Protein AF-A0A5P8JRN7-F1 (afdb_monomer_lite)

pLDDT: mean 73.48, std 20.53, range [32.5, 97.31]

Secondary structure (DSSP, 8-state):
--STTHHHHHTTTT-HHHHHHHT---HHHHTT--BHHHHHHHTTHHHHHTS-EEEETTEEEE--TT--EEHHHHHHHHHGGGGGGHHHHHHHH-TTS---TTHHHHHHHHHHHHHHHHHHH-TT-TTS-HHHHHHH----SS-TTHHHHHHHHHHHHHHHHHHHHB-SS---BSSTT-EEE--HHHHHTT-S-TTS--HHHHHHHHHHHHHTTSEEEPPTTTB-HHHHHHHEEE-TTS-EEE---EEEE--GGGS-HHHHHHH--S-TTS---HHHHHHHH-HHHHHHH-TT------HHHHHHHHHHHHH-S--S--EEHHHHHHHHHHHHT--HHHHHHHHHHHS------GGG--HHHHHHTT---TT---SSTTPPEE--S-HHHHHHHHHHHHHHHHHT--GGGGS--

Radius of gyration: 26.76 Å; chains: 1; bounding box: 67×55×76 Å

Organism: NCBI:txid88233

Structure (mmCIF, N/CA/C/O backbone):
data_AF-A0A5P8JRN7-F1
#
_entry.id   AF-A0A5P8JRN7-F1
#
loop_
_atom_site.group_PDB
_atom_site.id
_atom_site.type_symbol
_atom_site.label_atom_id
_atom_site.label_alt_id
_atom_site.label_comp_id
_atom_site.label_asym_id
_atom_site.label_entity_id
_atom_site.label_seq_id
_atom_site.pdbx_PDB_ins_code
_atom_site.Cartn_x
_atom_site.Cartn_y
_atom_site.Cartn_z
_atom_site.occupancy
_atom_site.B_iso_or_equiv
_atom_site.auth_seq_id
_atom_site.auth_comp_id
_atom_site.auth_asym_id
_atom_site.auth_atom_id
_atom_site.pdbx_PDB_model_num
ATOM 1 N N . MET A 1 1 ? 23.222 -8.128 8.653 1.00 61.31 1 MET A N 1
ATOM 2 C CA . MET A 1 1 ? 21.747 -7.975 8.694 1.00 61.31 1 MET A CA 1
ATOM 3 C C . MET A 1 1 ? 21.404 -6.520 8.414 1.00 61.31 1 MET A C 1
ATOM 5 O O . MET A 1 1 ? 22.228 -5.671 8.722 1.00 61.31 1 MET A O 1
ATOM 9 N N . LYS A 1 2 ? 20.262 -6.216 7.781 1.00 81.38 2 LYS A N 1
ATOM 10 C CA . LYS A 1 2 ? 19.877 -4.813 7.501 1.00 81.38 2 LYS A CA 1
ATOM 11 C C . LYS A 1 2 ? 19.413 -4.065 8.760 1.00 81.38 2 LYS A C 1
ATOM 13 O O . LYS A 1 2 ? 19.508 -2.844 8.791 1.00 81.38 2 LYS A O 1
ATOM 18 N N . TYR A 1 3 ? 18.950 -4.809 9.764 1.00 89.75 3 TYR A N 1
ATOM 19 C CA . TYR A 1 3 ? 18.416 -4.326 11.036 1.00 89.75 3 TYR A CA 1
ATOM 20 C C . TYR A 1 3 ? 19.177 -5.005 12.179 1.00 89.75 3 TYR A C 1
ATOM 22 O O . TYR A 1 3 ? 19.321 -6.230 12.164 1.00 89.75 3 TYR A O 1
ATOM 30 N N . ASN A 1 4 ? 19.675 -4.248 13.160 1.00 88.31 4 ASN A N 1
ATOM 31 C CA . ASN A 1 4 ? 20.504 -4.826 14.230 1.00 88.31 4 ASN A CA 1
ATOM 32 C C . ASN A 1 4 ? 19.700 -5.731 15.178 1.00 88.31 4 ASN A C 1
ATOM 34 O O . ASN A 1 4 ? 20.241 -6.674 15.744 1.00 88.31 4 ASN A O 1
ATOM 38 N N . THR A 1 5 ? 18.398 -5.483 15.317 1.00 90.88 5 THR A N 1
ATOM 39 C CA . THR A 1 5 ? 17.478 -6.249 16.174 1.00 90.88 5 THR A CA 1
ATOM 40 C C . THR A 1 5 ? 16.767 -7.384 15.432 1.00 90.88 5 THR A C 1
ATOM 42 O O . THR A 1 5 ? 15.888 -8.031 15.995 1.00 90.88 5 THR A O 1
ATOM 45 N N . GLN A 1 6 ? 17.142 -7.664 14.178 1.00 92.44 6 GLN A N 1
ATOM 46 C CA . GLN A 1 6 ? 16.472 -8.649 13.323 1.00 92.44 6 GLN A CA 1
ATOM 47 C C . GLN A 1 6 ? 16.383 -10.042 13.966 1.00 92.44 6 GLN A C 1
ATOM 49 O O . GLN A 1 6 ? 15.342 -10.683 13.873 1.00 92.44 6 GLN A O 1
ATOM 54 N N . GLY A 1 7 ? 17.443 -10.501 14.641 1.00 91.31 7 GLY A N 1
ATOM 55 C CA . GLY A 1 7 ? 17.429 -11.782 15.359 1.00 91.31 7 GLY A CA 1
ATOM 56 C C . GLY A 1 7 ? 16.397 -11.812 16.491 1.00 91.31 7 GLY A C 1
ATOM 57 O O . GLY A 1 7 ? 15.643 -12.772 16.606 1.00 91.31 7 GLY A O 1
ATOM 58 N N . LEU A 1 8 ? 16.295 -10.718 17.254 1.00 92.69 8 LEU A N 1
ATOM 59 C CA . LEU A 1 8 ? 15.328 -10.578 18.346 1.00 92.69 8 LEU A CA 1
ATOM 60 C C . LEU A 1 8 ? 13.892 -10.515 17.821 1.00 92.69 8 LEU A C 1
ATOM 62 O O . LEU A 1 8 ? 13.017 -11.150 18.385 1.00 92.69 8 LEU A O 1
ATOM 66 N N . LEU A 1 9 ? 13.643 -9.785 16.730 1.00 91.88 9 LEU A N 1
ATOM 67 C CA . LEU A 1 9 ? 12.306 -9.659 16.140 1.00 91.88 9 LEU A CA 1
ATOM 68 C C . LEU A 1 9 ? 11.830 -10.955 15.472 1.00 91.88 9 LEU A C 1
ATOM 70 O O . LEU A 1 9 ? 10.649 -11.291 15.556 1.00 91.88 9 LEU A O 1
ATOM 74 N N . ARG A 1 10 ? 12.740 -11.698 14.832 1.00 94.38 10 ARG A N 1
ATOM 75 C CA . ARG A 1 10 ? 12.440 -13.006 14.231 1.00 94.38 10 ARG A CA 1
ATOM 76 C C . ARG A 1 10 ? 12.124 -14.070 15.265 1.00 94.38 10 ARG A C 1
ATOM 78 O O . ARG A 1 10 ? 11.340 -14.957 14.961 1.00 94.38 10 ARG A O 1
ATOM 85 N N . ASP A 1 11 ? 12.662 -13.944 16.471 1.00 92.75 11 ASP A N 1
ATOM 86 C CA . ASP A 1 11 ? 12.465 -14.904 17.553 1.00 92.75 11 ASP A CA 1
ATOM 87 C C . ASP A 1 11 ? 12.022 -14.228 18.862 1.00 92.75 11 ASP A C 1
ATOM 89 O O . ASP A 1 11 ? 12.523 -14.484 19.960 1.00 92.75 11 ASP A O 1
ATOM 93 N N . TRP A 1 12 ? 11.080 -13.290 18.749 1.00 92.44 12 TRP A N 1
ATOM 94 C CA . TRP A 1 12 ? 10.705 -12.414 19.862 1.00 92.44 12 TRP A CA 1
ATOM 95 C C . TRP A 1 12 ? 10.125 -13.184 21.058 1.00 92.44 12 TRP A C 1
ATOM 97 O O . TRP A 1 12 ? 10.265 -12.750 22.201 1.00 92.44 12 TRP A O 1
ATOM 107 N N . GLN A 1 13 ? 9.511 -14.345 20.804 1.00 92.25 13 GLN A N 1
ATOM 108 C CA . GLN A 1 13 ? 8.879 -15.194 21.815 1.00 92.25 13 GLN A CA 1
ATOM 109 C C . GLN A 1 13 ? 9.892 -15.823 22.780 1.00 92.25 13 GLN A C 1
ATOM 111 O O . GLN A 1 13 ? 9.571 -15.975 23.960 1.00 92.25 13 GLN A O 1
ATOM 116 N N . HIS A 1 14 ? 11.105 -16.139 22.313 1.00 92.88 14 HIS A N 1
ATOM 117 C CA . HIS A 1 14 ? 12.195 -16.653 23.151 1.00 92.88 14 HIS A CA 1
ATOM 118 C C . HIS A 1 14 ? 13.090 -15.534 23.705 1.00 92.88 14 HIS A C 1
ATOM 120 O O . HIS A 1 14 ? 13.826 -15.742 24.664 1.00 92.88 14 HIS A O 1
ATOM 126 N N . ASN A 1 15 ? 12.969 -14.313 23.175 1.00 90.50 15 ASN A N 1
ATOM 127 C CA . ASN A 1 15 ? 13.754 -13.145 23.579 1.00 90.50 15 ASN A CA 1
ATOM 128 C C . ASN A 1 15 ? 12.948 -12.129 24.412 1.00 90.50 15 ASN A C 1
ATOM 130 O O . ASN A 1 15 ? 13.168 -10.918 24.308 1.00 90.50 15 ASN A O 1
ATOM 134 N N . LYS A 1 16 ? 12.008 -12.596 25.251 1.00 89.12 16 LYS A N 1
ATOM 135 C CA . LYS A 1 16 ? 11.038 -11.721 25.940 1.00 89.12 16 LYS A CA 1
ATOM 136 C C . LYS A 1 16 ? 11.654 -10.553 26.723 1.00 89.12 16 LYS A C 1
ATOM 138 O O . LYS A 1 16 ? 11.128 -9.451 26.560 1.00 89.12 16 LYS A O 1
ATOM 143 N N . PRO A 1 17 ? 12.728 -10.730 27.526 1.00 89.12 17 PRO A N 1
ATOM 144 C CA . PRO A 1 17 ? 13.316 -9.627 28.290 1.00 89.12 17 PRO A CA 1
ATOM 145 C C . PRO A 1 17 ? 13.901 -8.535 27.387 1.00 89.12 17 PRO A C 1
ATOM 147 O O . PRO A 1 17 ? 13.585 -7.358 27.553 1.00 89.12 17 PRO A O 1
ATOM 150 N N . ALA A 1 18 ? 14.677 -8.926 26.371 1.00 90.62 18 ALA A N 1
ATOM 151 C CA . ALA A 1 18 ? 15.241 -7.992 25.397 1.00 90.62 18 ALA A CA 1
ATOM 152 C C . ALA A 1 18 ? 14.131 -7.282 24.606 1.00 90.62 18 ALA A C 1
ATOM 154 O O . ALA A 1 18 ? 14.165 -6.069 24.419 1.00 90.62 18 ALA A O 1
ATOM 155 N N . MET A 1 19 ? 13.090 -8.014 24.204 1.00 91.38 19 MET A N 1
ATOM 156 C CA . MET A 1 19 ? 11.939 -7.443 23.505 1.00 91.38 19 MET A CA 1
ATOM 157 C C . MET A 1 19 ? 11.132 -6.472 24.366 1.00 91.38 19 MET A C 1
ATOM 159 O O . MET A 1 19 ? 10.685 -5.446 23.860 1.00 91.38 19 MET A O 1
ATOM 163 N N . GLN A 1 20 ? 10.990 -6.732 25.667 1.00 88.62 20 GLN A N 1
ATOM 164 C CA . GLN A 1 20 ? 10.348 -5.805 26.598 1.00 88.62 20 GLN A CA 1
ATOM 165 C C . GLN A 1 20 ? 11.136 -4.498 26.719 1.00 88.62 20 GLN A C 1
ATOM 167 O O . GLN A 1 20 ? 10.548 -3.418 26.788 1.00 88.62 20 GLN A O 1
ATOM 172 N N . GLU A 1 21 ? 12.465 -4.582 26.697 1.00 87.94 21 GLU A N 1
ATOM 173 C CA . GLU A 1 21 ? 13.339 -3.416 26.704 1.00 87.94 21 GLU A CA 1
ATOM 174 C C . GLU A 1 21 ? 13.233 -2.606 25.400 1.00 87.94 21 GLU A C 1
ATOM 176 O O . GLU A 1 21 ? 13.108 -1.376 25.435 1.00 87.94 21 GLU A O 1
ATOM 181 N N . LEU A 1 22 ? 13.225 -3.290 24.250 1.00 87.38 22 LEU A N 1
ATOM 182 C CA . LEU A 1 22 ? 13.081 -2.675 22.927 1.00 87.38 22 LEU A CA 1
ATOM 183 C C . LEU A 1 22 ? 11.702 -2.041 22.719 1.00 87.38 22 LEU A C 1
ATOM 185 O O . LEU A 1 22 ? 11.604 -0.957 22.142 1.00 87.38 22 LEU A O 1
ATOM 189 N N . ALA A 1 23 ? 10.643 -2.691 23.202 1.00 84.44 23 ALA A N 1
ATOM 190 C CA . ALA A 1 23 ? 9.267 -2.229 23.069 1.00 84.44 23 ALA A CA 1
ATOM 191 C C . ALA A 1 23 ? 8.833 -1.274 24.193 1.00 84.44 23 ALA A C 1
ATOM 193 O O . ALA A 1 23 ? 7.684 -0.827 24.206 1.00 84.44 23 ALA A O 1
ATOM 194 N N . ARG A 1 24 ? 9.728 -0.923 25.129 1.00 83.19 24 ARG A N 1
ATOM 195 C CA . ARG A 1 24 ? 9.421 -0.012 26.237 1.00 83.19 24 ARG A CA 1
ATOM 196 C C . ARG A 1 24 ? 8.958 1.344 25.706 1.00 83.19 24 ARG A C 1
ATOM 198 O O . ARG A 1 24 ? 9.680 2.038 24.989 1.00 83.19 24 ARG A O 1
ATOM 205 N N . HIS A 1 25 ? 7.752 1.745 26.094 1.00 80.56 25 HIS A N 1
ATOM 206 C CA . HIS A 1 25 ? 7.128 2.976 25.626 1.00 80.56 25 HIS A CA 1
ATOM 207 C C . HIS A 1 25 ? 6.185 3.574 26.678 1.00 80.56 25 HIS A C 1
ATOM 209 O O . HIS A 1 25 ? 5.858 2.942 27.679 1.00 80.56 25 HIS A O 1
ATOM 215 N N . ALA A 1 26 ? 5.743 4.812 26.450 1.00 75.44 26 ALA A N 1
ATOM 216 C CA . ALA A 1 26 ? 4.717 5.437 27.278 1.00 75.44 26 ALA A CA 1
ATOM 217 C C . ALA A 1 26 ? 3.325 4.993 26.804 1.00 75.44 26 ALA A C 1
ATOM 219 O O . ALA A 1 26 ? 2.930 5.342 25.691 1.00 75.44 26 ALA A O 1
ATOM 220 N N . ALA A 1 27 ? 2.575 4.275 27.645 1.00 80.75 27 ALA A N 1
ATOM 221 C CA . ALA A 1 27 ? 1.248 3.749 27.303 1.00 80.75 27 ALA A CA 1
ATOM 222 C C . ALA A 1 27 ? 0.266 4.845 26.839 1.00 80.75 27 ALA A C 1
ATOM 224 O O . ALA A 1 27 ? -0.489 4.659 25.884 1.00 80.75 27 ALA A O 1
ATOM 225 N N . SER A 1 28 ? 0.329 6.037 27.440 1.00 79.75 28 SER A N 1
ATOM 226 C CA . SER A 1 28 ? -0.481 7.191 27.023 1.00 79.75 28 SER A CA 1
ATOM 227 C C . SER A 1 28 ? -0.204 7.635 25.580 1.00 79.75 28 SER A C 1
ATOM 229 O O . SER A 1 28 ? -1.111 8.106 24.898 1.00 79.75 28 SER A O 1
ATOM 231 N N . LYS A 1 29 ? 1.023 7.447 25.070 1.00 80.75 29 LYS A N 1
ATOM 232 C CA . LYS A 1 29 ? 1.395 7.818 23.695 1.00 80.75 29 LYS A CA 1
ATOM 233 C C . LYS A 1 29 ? 0.877 6.832 22.645 1.00 80.75 29 LYS A C 1
ATOM 235 O O . LYS A 1 29 ? 0.758 7.222 21.484 1.00 80.75 29 LYS A O 1
ATOM 240 N N . THR A 1 30 ? 0.584 5.585 23.019 1.00 84.12 30 THR A N 1
ATOM 241 C CA . THR A 1 30 ? 0.217 4.505 22.084 1.00 84.12 30 THR A CA 1
ATOM 242 C C . THR A 1 30 ? -1.257 4.102 22.147 1.00 84.12 30 THR A C 1
ATOM 244 O O . THR A 1 30 ? -1.781 3.678 21.124 1.00 84.12 30 THR A O 1
ATOM 247 N N . ALA A 1 31 ? -1.956 4.309 23.270 1.00 81.06 31 ALA A N 1
ATOM 248 C CA . ALA A 1 31 ? -3.310 3.775 23.502 1.00 81.06 31 ALA A CA 1
ATOM 249 C C . ALA A 1 31 ? -4.348 4.165 22.432 1.00 81.06 31 ALA A C 1
ATOM 251 O O . ALA A 1 31 ? -5.237 3.389 22.104 1.00 81.06 31 ALA A O 1
ATOM 252 N N . GLN A 1 32 ? -4.223 5.364 21.858 1.00 83.00 32 GLN A N 1
ATOM 253 C CA . GLN A 1 32 ? -5.158 5.885 20.853 1.00 83.00 32 GLN A CA 1
ATOM 254 C C . GLN A 1 32 ? -4.645 5.762 19.411 1.00 83.00 32 GLN A C 1
ATOM 256 O O . GLN A 1 32 ? -5.208 6.370 18.502 1.00 83.00 32 GLN A O 1
ATOM 261 N N . LYS A 1 33 ? -3.537 5.051 19.169 1.00 88.94 33 LYS A N 1
ATOM 262 C CA . LYS A 1 33 ? -2.937 4.981 17.832 1.00 88.94 33 LYS A CA 1
ATOM 263 C C . LYS A 1 33 ? -3.641 3.909 16.990 1.00 88.94 33 LYS A C 1
ATOM 265 O O . LYS A 1 33 ? -3.618 2.741 17.369 1.00 88.94 33 LYS A O 1
ATOM 270 N N . PRO A 1 34 ? -4.251 4.281 15.845 1.00 88.81 34 PRO A N 1
ATOM 271 C CA . PRO A 1 34 ? -5.021 3.342 15.036 1.00 88.81 34 PRO A CA 1
ATOM 272 C C . PRO A 1 34 ? -4.173 2.440 14.144 1.00 88.81 34 PRO A C 1
ATOM 274 O O . PRO A 1 34 ? -4.682 1.452 13.614 1.00 88.81 34 PRO A O 1
ATOM 277 N N . THR A 1 35 ? -2.896 2.784 13.953 1.00 93.25 35 THR A N 1
ATOM 278 C CA . THR A 1 35 ? -2.009 2.097 13.016 1.00 93.25 35 THR A CA 1
ATOM 279 C C . THR A 1 35 ? -0.662 1.730 13.623 1.00 93.25 35 THR A C 1
ATOM 281 O O . THR A 1 35 ? -0.164 2.427 14.511 1.00 93.25 35 THR A O 1
ATOM 284 N N . ILE A 1 36 ? -0.031 0.677 13.095 1.00 93.50 36 ILE A N 1
ATOM 285 C CA . ILE A 1 36 ? 1.340 0.282 13.453 1.00 93.50 36 ILE A CA 1
ATOM 286 C C . ILE A 1 36 ? 2.299 1.433 13.177 1.00 93.50 36 ILE A C 1
ATOM 288 O O . ILE A 1 36 ? 3.089 1.784 14.048 1.00 93.50 36 ILE A O 1
ATOM 292 N N . THR A 1 37 ? 2.199 2.086 12.015 1.00 92.56 37 THR A N 1
ATOM 293 C CA . THR A 1 37 ? 3.038 3.254 11.699 1.00 92.56 37 THR A CA 1
ATOM 294 C C . THR A 1 37 ? 2.911 4.347 12.764 1.00 92.56 37 THR A C 1
ATOM 296 O O . THR A 1 37 ? 3.916 4.936 13.168 1.00 92.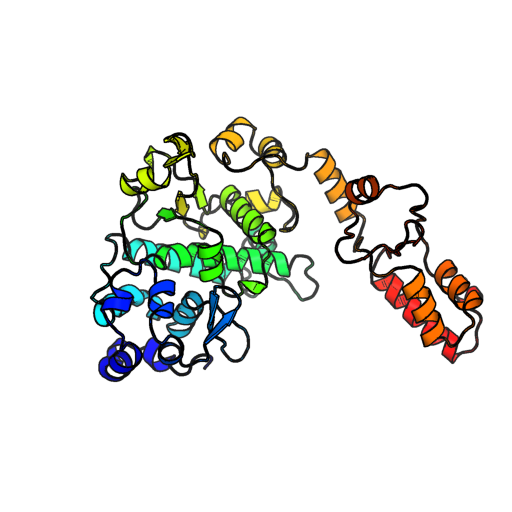56 37 THR A O 1
ATOM 299 N N . ALA A 1 38 ? 1.701 4.607 13.270 1.00 90.62 38 ALA A N 1
ATOM 300 C CA . ALA A 1 38 ? 1.479 5.604 14.312 1.00 90.62 38 ALA A CA 1
ATOM 301 C C . ALA A 1 38 ? 2.031 5.164 15.680 1.00 90.62 38 ALA A C 1
ATOM 303 O O . ALA A 1 38 ? 2.562 6.004 16.409 1.00 90.62 38 ALA A O 1
ATOM 304 N N . ILE A 1 39 ? 1.962 3.867 16.005 1.00 91.31 39 ILE A N 1
ATOM 305 C CA . ILE A 1 39 ? 2.614 3.284 17.187 1.00 91.31 39 ILE A CA 1
ATOM 306 C C . ILE A 1 39 ? 4.130 3.463 17.073 1.00 91.31 39 ILE A C 1
ATOM 308 O O . ILE A 1 39 ? 4.725 4.098 17.938 1.00 91.31 39 ILE A O 1
ATOM 312 N N . LEU A 1 40 ? 4.743 3.006 15.977 1.00 90.94 40 LEU A N 1
ATOM 313 C CA . LEU A 1 40 ? 6.185 3.118 15.724 1.00 90.94 40 LEU A CA 1
ATOM 314 C C . LEU A 1 40 ? 6.664 4.575 15.714 1.00 90.94 40 LEU A C 1
ATOM 316 O O . LEU A 1 40 ? 7.755 4.885 16.177 1.00 90.94 40 LEU A O 1
ATOM 320 N N . THR A 1 41 ? 5.840 5.499 15.222 1.00 88.88 41 THR A N 1
ATOM 321 C CA . THR A 1 41 ? 6.157 6.934 15.226 1.00 88.88 41 THR A CA 1
ATOM 322 C C . THR A 1 41 ? 6.155 7.529 16.634 1.00 88.88 41 THR A C 1
ATOM 324 O O . THR A 1 41 ? 6.939 8.449 16.902 1.00 88.88 41 THR A O 1
ATOM 327 N N . ALA A 1 42 ? 5.265 7.041 17.502 1.00 84.56 42 ALA A N 1
ATOM 328 C CA . ALA A 1 42 ? 5.113 7.477 18.887 1.00 84.56 42 ALA A CA 1
ATOM 329 C C . ALA A 1 42 ? 6.110 6.802 19.846 1.00 84.56 42 ALA A C 1
ATOM 331 O O . ALA A 1 42 ? 6.360 7.327 20.936 1.00 84.56 42 ALA A O 1
ATOM 332 N N . THR A 1 43 ? 6.676 5.664 19.446 1.00 83.19 43 THR A N 1
ATOM 333 C CA . THR A 1 43 ? 7.722 4.937 20.169 1.00 83.19 43 THR A CA 1
ATOM 334 C C . THR A 1 43 ? 9.103 5.175 19.554 1.00 83.19 43 THR A C 1
ATOM 336 O O . THR A 1 43 ? 9.261 5.902 18.570 1.00 83.19 43 THR A O 1
ATOM 339 N N . ASN A 1 44 ? 10.145 4.616 20.174 1.00 84.25 44 ASN A N 1
ATOM 340 C CA . ASN A 1 44 ? 11.496 4.691 19.634 1.00 84.25 44 ASN A CA 1
ATOM 341 C C . ASN A 1 44 ? 11.694 3.606 18.558 1.00 84.25 44 ASN A C 1
ATOM 343 O O . ASN A 1 44 ? 12.255 2.543 18.829 1.00 84.25 44 ASN A O 1
ATOM 347 N N . ALA A 1 45 ? 11.212 3.876 17.340 1.00 89.06 45 ALA A N 1
ATOM 348 C CA . ALA A 1 45 ? 11.389 2.976 16.200 1.00 89.06 45 ALA A CA 1
ATOM 349 C C . ALA A 1 45 ? 12.865 2.699 15.870 1.00 89.06 45 ALA A C 1
ATOM 351 O O . ALA A 1 45 ? 13.167 1.599 15.418 1.00 89.06 45 ALA A O 1
ATOM 352 N N . GLU A 1 46 ? 13.782 3.643 16.128 1.00 90.62 46 GLU A N 1
ATOM 353 C CA . GLU A 1 46 ? 15.223 3.420 15.922 1.00 90.62 46 GLU A CA 1
ATOM 354 C C . GLU A 1 46 ? 15.740 2.290 16.800 1.00 90.62 46 GLU A C 1
ATOM 356 O O . GLU A 1 46 ? 16.464 1.414 16.332 1.00 90.62 46 GLU A O 1
ATOM 361 N N . ARG A 1 47 ? 15.322 2.284 18.071 1.00 90.12 47 ARG A N 1
ATOM 362 C CA . ARG A 1 47 ? 15.670 1.228 19.019 1.00 90.12 47 ARG A CA 1
ATOM 363 C C . ARG A 1 47 ? 15.065 -0.104 18.599 1.00 90.12 47 ARG A C 1
ATOM 365 O O . ARG A 1 47 ? 15.787 -1.091 18.540 1.00 90.12 47 ARG A O 1
ATOM 372 N N . LEU A 1 48 ? 13.767 -0.131 18.285 1.00 90.38 48 LEU A N 1
ATOM 373 C CA . LEU A 1 48 ? 13.075 -1.373 17.933 1.00 90.38 48 LEU A CA 1
ATOM 374 C C . LEU A 1 48 ? 13.632 -2.006 16.653 1.00 90.38 48 LEU A C 1
ATOM 376 O O . LEU A 1 48 ? 13.825 -3.216 16.623 1.00 90.38 48 LEU A O 1
ATOM 380 N N . LEU A 1 49 ? 13.895 -1.209 15.613 1.00 91.19 49 LEU A N 1
ATOM 381 C CA . LEU A 1 49 ? 14.426 -1.683 14.328 1.00 91.19 49 LEU A CA 1
ATOM 382 C C . LEU A 1 49 ? 15.960 -1.796 14.323 1.00 91.19 49 LEU A C 1
ATOM 384 O O . LEU A 1 49 ? 16.537 -2.388 13.414 1.00 91.19 49 LEU A O 1
ATOM 388 N N . GLY A 1 50 ? 16.643 -1.215 15.312 1.00 89.94 50 GLY A N 1
ATOM 389 C CA . GLY A 1 50 ? 18.100 -1.200 15.375 1.00 89.94 50 GLY A CA 1
ATOM 390 C C . GLY A 1 50 ? 18.743 -0.502 14.173 1.00 89.94 50 GLY A C 1
ATOM 391 O O . GLY A 1 50 ? 19.784 -0.950 13.695 1.00 89.94 50 GLY A O 1
ATOM 392 N N . CYS A 1 51 ? 18.109 0.547 13.646 1.00 91.62 51 CYS A N 1
ATOM 393 C CA . CYS A 1 51 ? 18.619 1.368 12.547 1.00 91.62 51 CYS A CA 1
ATOM 394 C C . CYS A 1 51 ? 18.240 2.837 12.758 1.00 91.62 51 CYS A C 1
ATOM 396 O O . CYS A 1 51 ? 17.312 3.144 13.502 1.00 91.62 51 CYS A O 1
ATOM 398 N N . LYS A 1 52 ? 18.932 3.755 12.076 1.00 91.25 52 LYS A N 1
ATOM 399 C CA . LYS A 1 52 ? 18.578 5.179 12.122 1.00 91.25 52 LYS A CA 1
ATOM 400 C C . LYS A 1 52 ? 17.180 5.400 11.532 1.00 91.25 52 LYS A C 1
ATOM 402 O O . LYS A 1 52 ? 16.757 4.679 10.628 1.00 91.25 52 LYS A O 1
ATOM 407 N N . VAL A 1 53 ? 16.469 6.399 12.042 1.00 91.00 53 VAL A N 1
ATOM 408 C CA . VAL A 1 53 ? 15.181 6.864 11.529 1.00 91.00 53 VAL A CA 1
ATOM 409 C C . VAL A 1 53 ? 15.312 8.349 11.255 1.00 91.00 53 VAL A C 1
ATOM 411 O O . VAL A 1 53 ? 15.606 9.151 12.136 1.00 91.00 53 VAL A O 1
ATOM 414 N N . GLN A 1 54 ? 15.063 8.731 10.011 1.00 88.81 54 GLN A N 1
ATOM 415 C CA . GLN A 1 54 ? 15.096 10.119 9.583 1.00 88.81 54 GLN A CA 1
ATOM 416 C C . GLN A 1 54 ? 13.689 10.606 9.275 1.00 88.81 54 GLN A C 1
ATOM 418 O O . GLN A 1 54 ? 12.831 9.857 8.806 1.00 88.81 54 GLN A O 1
ATOM 423 N N . LYS A 1 55 ? 13.448 11.888 9.542 1.00 87.00 55 LYS A N 1
ATOM 424 C CA . LYS A 1 55 ? 12.222 12.557 9.125 1.00 87.00 55 LYS A CA 1
ATOM 425 C C . LYS A 1 55 ? 12.453 13.180 7.752 1.00 87.00 55 LYS A C 1
ATOM 427 O O . LYS A 1 55 ? 13.296 14.062 7.624 1.00 87.00 55 LYS A O 1
ATOM 432 N N . ILE A 1 56 ? 11.689 12.745 6.756 1.00 80.88 56 ILE A N 1
ATOM 433 C CA . ILE A 1 56 ? 11.674 13.333 5.413 1.00 80.88 56 ILE A CA 1
ATOM 434 C C . ILE A 1 56 ? 10.276 13.906 5.185 1.00 80.88 56 ILE A C 1
ATOM 436 O O . ILE A 1 56 ? 9.281 13.180 5.150 1.00 80.88 56 ILE A O 1
ATOM 440 N N . GLY A 1 57 ? 10.180 15.235 5.118 1.00 77.75 57 GLY A N 1
ATOM 441 C CA . GLY A 1 57 ? 8.893 15.931 5.102 1.00 77.75 57 GLY A CA 1
ATOM 442 C C . GLY A 1 57 ? 8.050 15.597 6.340 1.00 77.75 57 GLY A C 1
ATOM 443 O O . GLY A 1 57 ? 8.463 15.843 7.475 1.00 77.75 57 GLY A O 1
ATOM 444 N N . LYS A 1 58 ? 6.853 15.034 6.132 1.00 76.56 58 LYS A N 1
ATOM 445 C CA . LYS A 1 58 ? 5.951 14.597 7.217 1.00 76.56 58 LYS A CA 1
ATOM 446 C C . LYS A 1 58 ? 6.171 13.144 7.656 1.00 76.56 58 LYS A C 1
ATOM 448 O O . LYS A 1 58 ? 5.612 12.748 8.675 1.00 76.56 58 LYS A O 1
ATOM 453 N N . GLN A 1 59 ? 6.987 12.373 6.939 1.00 82.06 59 GLN A N 1
ATOM 454 C CA . GLN A 1 59 ? 7.151 10.939 7.169 1.00 82.06 59 GLN A CA 1
ATOM 455 C C . GLN A 1 59 ? 8.413 10.630 7.969 1.00 82.06 59 GLN A C 1
ATOM 457 O O . GLN A 1 59 ? 9.442 11.290 7.821 1.00 82.06 59 GLN A O 1
ATOM 462 N N . LYS A 1 60 ? 8.339 9.598 8.812 1.00 87.06 60 LYS A N 1
ATOM 463 C CA . LYS A 1 60 ? 9.513 8.973 9.426 1.00 87.06 60 LYS A CA 1
ATOM 464 C C . LYS A 1 60 ? 9.879 7.737 8.618 1.00 87.06 60 LYS A C 1
ATOM 466 O O . LYS A 1 60 ? 9.034 6.866 8.425 1.00 87.06 60 LYS A O 1
ATOM 471 N N . LEU A 1 61 ? 11.127 7.660 8.178 1.00 90.38 61 LEU A N 1
ATOM 472 C CA . LEU A 1 61 ? 11.654 6.552 7.394 1.00 90.38 61 LEU A CA 1
ATOM 473 C C . LEU A 1 61 ? 12.822 5.919 8.144 1.00 90.38 61 LEU A C 1
ATOM 475 O O . LEU A 1 61 ? 13.706 6.622 8.633 1.00 90.38 61 LEU A O 1
ATOM 479 N N . ALA A 1 62 ? 12.832 4.595 8.219 1.00 90.50 62 ALA A N 1
ATOM 480 C CA . ALA A 1 62 ? 14.002 3.840 8.627 1.00 90.50 62 ALA A CA 1
ATOM 481 C C . ALA A 1 62 ? 15.064 3.940 7.528 1.00 90.50 62 ALA A C 1
ATOM 483 O O . ALA A 1 62 ? 14.747 3.816 6.346 1.00 90.50 62 ALA A O 1
ATOM 484 N N . THR A 1 63 ? 16.321 4.142 7.903 1.00 87.50 63 THR A N 1
ATOM 485 C CA . THR A 1 63 ? 17.453 4.252 6.978 1.00 87.50 63 THR A CA 1
ATOM 486 C C . THR A 1 63 ? 18.445 3.107 7.201 1.00 87.50 63 THR A C 1
ATOM 488 O O . THR A 1 63 ? 19.555 3.317 7.698 1.00 87.50 63 THR A O 1
ATOM 491 N N . PRO A 1 64 ? 18.077 1.857 6.849 1.00 80.31 64 PRO A N 1
ATOM 492 C CA . PRO A 1 64 ? 19.060 0.789 6.734 1.00 80.31 64 PRO A CA 1
ATOM 493 C C . PRO A 1 64 ? 20.110 1.156 5.663 1.00 80.31 64 PRO A C 1
ATOM 495 O O . PRO A 1 64 ? 19.846 2.009 4.813 1.00 80.31 64 PRO A O 1
ATOM 498 N N . PRO A 1 65 ? 21.282 0.494 5.626 1.00 73.56 65 PRO A N 1
ATOM 499 C CA . PRO A 1 65 ? 22.477 0.958 4.898 1.00 73.56 65 PRO A CA 1
ATOM 500 C C . PRO A 1 65 ? 22.356 1.219 3.383 1.00 73.56 65 PRO A C 1
ATOM 502 O O . PRO A 1 65 ? 23.338 1.608 2.763 1.00 73.56 65 PRO A O 1
ATOM 505 N N . ARG A 1 66 ? 21.210 0.940 2.751 1.00 72.00 66 ARG A N 1
ATOM 506 C CA . ARG A 1 66 ? 21.037 0.964 1.290 1.00 72.00 66 ARG A CA 1
ATOM 507 C C . ARG A 1 66 ? 19.918 1.871 0.782 1.00 72.00 66 ARG A C 1
ATOM 509 O O . ARG A 1 66 ? 19.978 2.260 -0.375 1.00 72.00 66 ARG A O 1
ATOM 516 N N . GLN A 1 67 ? 18.890 2.153 1.582 1.00 81.69 67 GLN A N 1
ATOM 517 C CA . GLN A 1 67 ? 17.734 2.950 1.149 1.00 81.69 67 GLN A CA 1
ATOM 518 C C . GLN A 1 67 ? 16.889 3.371 2.356 1.00 81.69 67 GLN A C 1
ATOM 520 O O . GLN A 1 67 ? 16.837 2.641 3.345 1.00 81.69 67 GLN A O 1
ATOM 525 N N . ALA A 1 68 ? 16.201 4.510 2.255 1.00 85.94 68 ALA A N 1
ATOM 526 C CA . ALA A 1 68 ? 15.172 4.902 3.213 1.00 85.94 68 ALA A CA 1
ATOM 527 C C . ALA A 1 68 ? 13.869 4.134 2.930 1.00 85.94 68 ALA A C 1
ATOM 529 O O . ALA A 1 68 ? 13.439 4.053 1.783 1.00 85.94 68 ALA A O 1
ATOM 530 N N . ILE A 1 69 ? 13.256 3.567 3.969 1.00 91.00 69 ILE A N 1
ATOM 531 C CA . ILE A 1 69 ? 12.068 2.707 3.892 1.00 91.00 69 ILE A CA 1
ATOM 532 C C . ILE A 1 69 ? 11.055 3.177 4.937 1.00 91.00 69 ILE A C 1
ATOM 534 O O . ILE A 1 69 ? 11.438 3.560 6.043 1.00 91.00 69 ILE A O 1
ATOM 538 N N . ALA A 1 70 ? 9.756 3.126 4.639 1.00 92.50 70 ALA A N 1
ATOM 539 C CA . ALA A 1 70 ? 8.745 3.421 5.649 1.00 92.50 70 ALA A CA 1
ATOM 540 C C . ALA A 1 70 ? 8.822 2.449 6.851 1.00 92.50 70 ALA A C 1
ATOM 542 O O . ALA A 1 70 ? 9.335 1.325 6.759 1.00 92.50 70 ALA A O 1
ATOM 543 N N . LEU A 1 71 ? 8.329 2.892 8.013 1.00 93.81 71 LEU A N 1
ATOM 544 C CA . LEU A 1 71 ? 8.488 2.151 9.273 1.00 93.81 71 LEU A CA 1
ATOM 545 C C . LEU A 1 71 ? 7.790 0.785 9.262 1.00 93.81 71 LEU A C 1
ATOM 547 O O . LEU A 1 71 ? 8.372 -0.188 9.734 1.00 93.81 71 LEU A O 1
ATOM 551 N N . LEU A 1 72 ? 6.575 0.692 8.711 1.00 94.62 72 LEU A N 1
ATOM 552 C CA . LEU A 1 72 ? 5.845 -0.575 8.655 1.00 94.62 72 LEU A CA 1
ATOM 553 C C . LEU A 1 72 ? 6.542 -1.611 7.751 1.00 94.62 72 LEU A C 1
ATOM 555 O O . LEU A 1 72 ? 6.825 -2.701 8.248 1.00 94.62 72 LEU A O 1
ATOM 559 N N . PRO A 1 73 ? 6.877 -1.314 6.477 1.00 94.25 73 PRO A N 1
ATOM 560 C CA . PRO A 1 73 ? 7.647 -2.248 5.656 1.00 94.25 73 PRO A CA 1
ATOM 561 C C . PRO A 1 73 ? 8.964 -2.672 6.310 1.00 94.25 73 PRO A C 1
ATOM 563 O O . PRO A 1 73 ? 9.350 -3.830 6.189 1.00 94.25 73 PRO A O 1
ATOM 566 N N . SER A 1 74 ? 9.622 -1.765 7.041 1.00 94.31 74 SER A N 1
ATOM 567 C CA . SER A 1 74 ? 10.856 -2.079 7.769 1.00 94.31 74 SER A CA 1
ATOM 568 C C . SER A 1 74 ? 10.636 -3.051 8.923 1.00 94.31 74 SER A C 1
ATOM 570 O O . SER A 1 74 ? 11.427 -3.973 9.093 1.00 94.31 74 SER A O 1
ATOM 572 N N . LEU A 1 75 ? 9.554 -2.885 9.692 1.00 94.62 75 LEU A N 1
ATOM 573 C CA . LEU A 1 75 ? 9.173 -3.843 10.731 1.00 94.62 75 LEU A CA 1
ATOM 574 C C . LEU A 1 75 ? 8.888 -5.220 10.124 1.00 94.62 75 LEU A C 1
ATOM 576 O O . LEU A 1 75 ? 9.392 -6.221 10.621 1.00 94.62 75 LEU A O 1
ATOM 580 N N . VAL A 1 76 ? 8.127 -5.264 9.030 1.00 94.81 76 VAL A N 1
ATOM 581 C CA . VAL A 1 76 ? 7.800 -6.508 8.319 1.00 94.81 76 VAL A CA 1
ATOM 582 C C . VAL A 1 76 ? 9.068 -7.196 7.800 1.00 94.81 76 VAL A C 1
ATOM 584 O O . VAL A 1 76 ? 9.244 -8.393 8.007 1.00 94.81 76 VAL A O 1
ATOM 587 N N . GLU A 1 77 ? 9.995 -6.450 7.191 1.00 93.12 77 GLU A N 1
ATOM 588 C CA . GLU A 1 77 ? 11.273 -6.994 6.712 1.00 93.12 77 GLU A CA 1
ATOM 589 C C . GLU A 1 77 ? 12.158 -7.497 7.871 1.00 93.12 77 GLU A C 1
ATOM 591 O O . GLU A 1 77 ? 12.793 -8.551 7.763 1.00 93.12 77 GLU A O 1
ATOM 596 N N . ALA A 1 78 ? 12.169 -6.782 9.000 1.00 93.06 78 ALA A N 1
ATOM 597 C CA . ALA A 1 78 ? 12.909 -7.175 10.195 1.00 93.06 78 ALA A CA 1
ATOM 598 C C . ALA A 1 78 ? 12.332 -8.441 10.854 1.00 93.06 78 ALA A C 1
ATOM 600 O O . ALA A 1 78 ? 13.099 -9.312 11.264 1.00 93.06 78 ALA A O 1
ATOM 601 N N . MET A 1 79 ? 11.005 -8.587 10.905 1.00 93.81 79 MET A N 1
ATOM 602 C CA . MET A 1 79 ? 10.340 -9.779 11.448 1.00 93.81 79 MET A CA 1
ATOM 603 C C . MET A 1 79 ? 10.452 -11.006 10.534 1.00 93.81 79 MET A C 1
ATOM 605 O O . MET A 1 79 ? 10.411 -12.130 11.032 1.00 93.81 79 MET A O 1
ATOM 609 N N . GLY A 1 80 ? 10.623 -10.822 9.218 1.00 92.12 80 GLY A N 1
ATOM 610 C CA . GLY A 1 80 ? 10.647 -11.931 8.258 1.00 92.12 80 GLY A CA 1
ATOM 611 C C . GLY A 1 80 ? 9.377 -12.783 8.346 1.00 92.12 80 GLY A C 1
ATOM 612 O O . GLY A 1 80 ? 8.287 -12.248 8.532 1.00 92.12 80 GLY A O 1
ATOM 613 N N . ASP A 1 81 ? 9.522 -14.107 8.285 1.00 90.56 81 ASP A N 1
ATOM 614 C CA . ASP A 1 81 ? 8.391 -15.050 8.337 1.00 90.56 81 ASP A CA 1
ATOM 615 C C . ASP A 1 81 ? 7.587 -14.953 9.642 1.00 90.56 81 ASP A C 1
ATOM 617 O O . ASP A 1 81 ? 6.385 -15.225 9.670 1.00 90.56 81 ASP A O 1
ATOM 621 N N . ASN A 1 82 ? 8.214 -14.478 10.725 1.00 93.06 82 ASN A N 1
ATOM 622 C CA . ASN A 1 82 ? 7.541 -14.316 12.007 1.00 93.06 82 ASN A CA 1
ATOM 623 C C . ASN A 1 82 ? 6.532 -13.149 12.019 1.00 93.06 82 ASN A C 1
ATOM 625 O O . ASN A 1 82 ? 5.821 -12.957 13.001 1.00 93.06 82 ASN A O 1
ATOM 629 N N . VAL A 1 83 ? 6.391 -12.386 10.928 1.00 95.12 83 VAL A N 1
ATOM 630 C CA . VAL A 1 83 ? 5.323 -11.380 10.775 1.00 95.12 83 VAL A CA 1
ATOM 631 C C . VAL A 1 83 ? 3.916 -11.977 10.956 1.00 95.12 83 VAL A C 1
ATOM 633 O O . VAL A 1 83 ? 3.001 -11.275 11.381 1.00 95.12 83 VAL A O 1
ATOM 636 N N . ALA A 1 84 ? 3.725 -13.282 10.730 1.00 93.44 84 ALA A N 1
ATOM 637 C CA . ALA A 1 84 ? 2.456 -13.958 11.013 1.00 93.44 84 ALA A CA 1
ATOM 638 C C . ALA A 1 84 ? 2.039 -13.864 12.500 1.00 93.44 84 ALA A C 1
ATOM 640 O O . ALA A 1 84 ? 0.846 -13.821 12.815 1.00 93.44 84 ALA A O 1
ATOM 641 N N . SER A 1 85 ? 3.006 -13.757 13.421 1.00 93.69 85 SER A N 1
ATOM 642 C CA . SER A 1 85 ? 2.762 -13.586 14.860 1.00 93.69 85 SER A CA 1
ATOM 643 C C . SER A 1 85 ? 2.646 -12.119 15.296 1.00 93.69 85 SER A C 1
ATOM 645 O O . SER A 1 85 ? 2.561 -11.832 16.489 1.00 93.69 85 SER A O 1
ATOM 647 N N . LEU A 1 86 ? 2.580 -11.168 14.356 1.00 94.12 86 LEU A N 1
ATOM 648 C CA . LEU A 1 86 ? 2.502 -9.734 14.654 1.00 94.12 86 LEU A CA 1
ATOM 649 C C . LEU A 1 86 ? 1.339 -9.375 15.590 1.00 94.12 86 LEU A C 1
ATOM 651 O O . LEU A 1 86 ? 1.509 -8.551 16.482 1.00 94.12 86 LEU A O 1
ATOM 655 N N . HIS A 1 87 ? 0.181 -10.023 15.447 1.00 93.62 87 HIS A N 1
ATOM 656 C CA . HIS A 1 87 ? -0.949 -9.839 16.364 1.00 93.62 87 HIS A CA 1
ATOM 657 C C . HIS A 1 87 ? -0.596 -10.208 17.818 1.00 93.62 87 HIS A C 1
ATOM 659 O O . HIS A 1 87 ? -0.949 -9.474 18.738 1.00 93.62 87 HIS A O 1
ATOM 665 N N . GLN A 1 88 ? 0.165 -11.286 18.030 1.00 94.56 88 GLN A N 1
ATOM 666 C CA . GLN A 1 88 ? 0.622 -11.720 19.356 1.00 94.56 88 GLN A CA 1
ATOM 667 C C . GLN A 1 88 ? 1.681 -10.773 19.919 1.00 94.56 88 GLN A C 1
ATOM 669 O O . GLN A 1 88 ? 1.622 -10.429 21.097 1.00 94.56 88 GLN A O 1
ATOM 674 N N . LEU A 1 89 ? 2.615 -10.312 19.080 1.00 93.06 89 LEU A N 1
ATOM 675 C CA . LEU A 1 89 ? 3.615 -9.317 19.470 1.00 93.06 89 LEU A CA 1
ATOM 676 C C . LEU A 1 89 ? 2.931 -8.026 19.937 1.00 93.06 89 LEU A C 1
ATOM 678 O O . LEU A 1 89 ? 3.275 -7.487 20.990 1.00 93.06 89 LEU A O 1
ATOM 682 N N . LEU A 1 90 ? 1.929 -7.554 19.187 1.00 91.75 90 LEU A N 1
ATOM 683 C CA . LEU A 1 90 ? 1.140 -6.379 19.551 1.00 91.75 90 LEU A CA 1
ATOM 684 C C . LEU A 1 90 ? 0.401 -6.583 20.878 1.00 91.75 90 LEU A C 1
ATOM 686 O O . LEU A 1 90 ? 0.471 -5.715 21.739 1.00 91.75 90 LEU A O 1
ATOM 690 N N . SER A 1 91 ? -0.237 -7.734 21.093 1.00 91.00 91 SER A N 1
ATOM 691 C CA . SER A 1 91 ? -0.900 -8.038 22.368 1.00 91.00 91 SER A CA 1
ATOM 692 C C . SER A 1 91 ? 0.073 -8.108 23.547 1.00 91.00 91 SER A C 1
ATOM 694 O O . SER A 1 91 ? -0.263 -7.657 24.639 1.00 91.00 91 SER A O 1
ATOM 696 N N . ALA A 1 92 ? 1.273 -8.657 23.342 1.00 91.50 92 ALA A N 1
ATOM 697 C CA . ALA A 1 92 ? 2.266 -8.831 24.397 1.00 91.50 92 ALA A CA 1
ATOM 698 C C . ALA A 1 92 ? 2.917 -7.507 24.819 1.00 91.50 92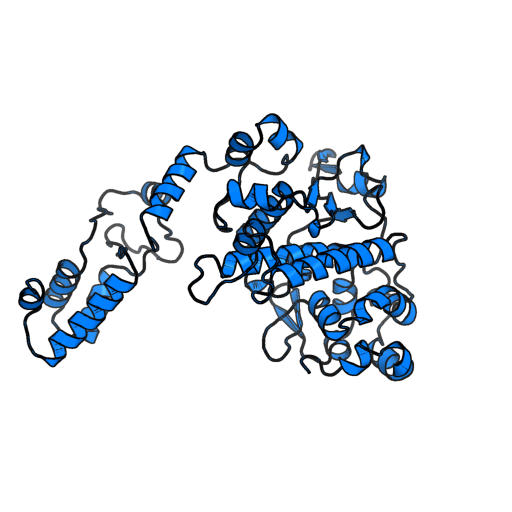 ALA A C 1
ATOM 700 O O . ALA A 1 92 ? 3.118 -7.270 26.009 1.00 91.50 92 ALA A O 1
ATOM 701 N N . TYR A 1 93 ? 3.247 -6.645 23.854 1.00 90.44 93 TYR A N 1
ATOM 702 C CA . TYR A 1 93 ? 4.062 -5.455 24.110 1.00 90.44 93 TYR A CA 1
ATOM 703 C C . TYR A 1 93 ? 3.331 -4.130 23.940 1.00 90.44 93 TYR A C 1
ATOM 705 O O . TYR A 1 93 ? 3.867 -3.112 24.358 1.00 90.44 93 TYR A O 1
ATOM 713 N N . TYR A 1 94 ? 2.129 -4.126 23.367 1.00 89.62 94 TYR A N 1
ATOM 714 C CA . TYR A 1 94 ? 1.285 -2.947 23.148 1.00 89.62 94 TYR A CA 1
ATOM 715 C C . TYR A 1 94 ? -0.163 -3.241 23.568 1.00 89.62 94 TYR A C 1
ATOM 717 O O . TYR A 1 94 ? -1.110 -2.900 22.862 1.00 89.62 94 TYR A O 1
ATOM 725 N N . SER A 1 95 ? -0.341 -3.888 24.724 1.00 87.81 95 SER A N 1
ATOM 726 C CA . SER A 1 95 ? -1.635 -4.378 25.234 1.00 87.81 95 SER A CA 1
ATOM 727 C C . SER A 1 95 ? -2.706 -3.297 25.423 1.00 87.81 95 SER A C 1
ATOM 729 O O . SER A 1 95 ? -3.896 -3.593 25.473 1.00 87.81 95 SER A O 1
ATOM 731 N N . ASN A 1 96 ? -2.301 -2.032 25.500 1.00 89.12 96 ASN A N 1
ATOM 732 C CA . ASN A 1 96 ? -3.184 -0.873 25.561 1.00 89.12 96 ASN A CA 1
ATOM 733 C C . ASN A 1 96 ? -3.804 -0.493 24.203 1.00 89.12 96 ASN A C 1
ATOM 735 O O . ASN A 1 96 ? -4.715 0.332 24.161 1.00 89.12 96 ASN A O 1
ATOM 739 N N . VAL A 1 97 ? -3.313 -1.056 23.096 1.00 87.69 97 VAL A N 1
ATOM 740 C CA . VAL A 1 97 ? -3.904 -0.902 21.765 1.00 87.69 97 VAL A CA 1
ATOM 741 C C . VAL A 1 97 ? -4.933 -2.009 21.565 1.00 87.69 97 VAL A C 1
ATOM 743 O O . VAL A 1 97 ? -4.588 -3.168 21.340 1.00 87.69 97 VAL A O 1
ATOM 746 N N . VAL A 1 98 ? -6.213 -1.645 21.619 1.00 88.94 98 VAL A N 1
ATOM 747 C CA . VAL A 1 98 ? -7.311 -2.591 21.382 1.00 88.94 98 VAL A CA 1
ATOM 748 C C . VAL A 1 98 ? -7.319 -2.997 19.913 1.00 88.94 98 VAL A C 1
ATOM 750 O O . VAL A 1 98 ? -7.585 -2.169 19.041 1.00 88.94 98 VAL A O 1
ATOM 753 N N . GLN A 1 99 ? -7.030 -4.265 19.632 1.00 90.81 99 GLN A N 1
ATOM 754 C CA . GLN A 1 99 ? -7.056 -4.771 18.265 1.00 90.81 99 GLN A CA 1
ATOM 755 C C . GLN A 1 99 ? -8.496 -4.867 17.750 1.00 90.81 99 GLN A C 1
ATOM 757 O O . GLN A 1 99 ? -9.414 -5.214 18.493 1.00 90.81 99 GLN A O 1
ATOM 762 N N . ARG A 1 100 ? -8.698 -4.553 16.470 1.00 92.19 100 ARG A N 1
ATOM 763 C CA . ARG A 1 100 ? -9.975 -4.798 15.786 1.00 92.19 100 ARG A CA 1
ATOM 764 C C . ARG A 1 100 ? -10.281 -6.301 15.757 1.00 92.19 100 ARG A C 1
ATOM 766 O O . ARG A 1 100 ? -9.372 -7.118 15.623 1.00 92.19 100 ARG A O 1
ATOM 773 N N . GLU A 1 101 ? -11.561 -6.651 15.816 1.00 92.25 101 GLU A N 1
ATOM 774 C CA . GLU A 1 101 ? -12.021 -8.049 15.805 1.00 92.25 101 GLU A CA 1
ATOM 775 C C . GLU A 1 101 ? -11.572 -8.804 14.541 1.00 92.25 101 GLU A C 1
ATOM 777 O O . GLU A 1 101 ? -11.234 -9.983 14.599 1.00 92.25 101 GLU A O 1
ATOM 782 N N . ASP A 1 102 ? -11.476 -8.110 13.405 1.00 94.88 102 ASP A N 1
ATOM 783 C CA . ASP A 1 102 ? -11.085 -8.674 12.114 1.00 94.88 102 ASP A CA 1
ATOM 784 C C . ASP A 1 102 ? -9.579 -8.582 11.804 1.00 94.88 102 ASP A C 1
ATOM 786 O O . ASP A 1 102 ? -9.159 -8.832 10.672 1.00 94.88 102 ASP A O 1
ATOM 790 N N . TYR A 1 103 ? -8.736 -8.238 12.788 1.00 95.75 103 TYR A N 1
ATOM 791 C CA . TYR A 1 103 ? -7.315 -7.946 12.554 1.00 95.75 103 TYR A CA 1
ATOM 792 C C . TYR A 1 103 ? -6.549 -9.148 11.997 1.00 95.75 103 TYR A C 1
ATOM 794 O O . TYR A 1 103 ? -5.776 -9.015 11.051 1.00 95.75 103 TYR A O 1
ATOM 802 N N . VAL A 1 104 ? -6.785 -10.338 12.555 1.00 96.00 104 VAL A N 1
ATOM 803 C CA . VAL A 1 104 ? -6.118 -11.573 12.118 1.00 96.00 104 VAL A CA 1
ATOM 804 C C . VAL A 1 104 ? -6.501 -11.920 10.677 1.00 96.00 104 VAL A C 1
ATOM 806 O O . VAL A 1 104 ? -5.645 -12.347 9.902 1.00 96.00 104 VAL A O 1
ATOM 809 N N . ALA A 1 105 ? -7.757 -11.682 10.287 1.00 96.75 105 ALA A N 1
ATOM 810 C CA . ALA A 1 105 ? -8.205 -11.869 8.909 1.00 96.75 105 ALA A CA 1
ATOM 811 C C . ALA A 1 105 ? -7.521 -10.872 7.956 1.00 96.75 105 ALA A C 1
ATOM 813 O O . ALA A 1 105 ? -7.030 -11.283 6.904 1.00 96.75 105 ALA A O 1
ATOM 814 N N . ALA A 1 106 ? -7.406 -9.598 8.354 1.00 96.56 106 ALA A N 1
ATOM 815 C CA . ALA A 1 106 ? -6.692 -8.574 7.586 1.00 96.56 106 ALA A CA 1
ATOM 816 C C . ALA A 1 106 ? -5.202 -8.908 7.419 1.00 96.56 106 ALA A C 1
ATOM 818 O O . ALA A 1 106 ? -4.657 -8.797 6.320 1.00 96.56 106 ALA A O 1
ATOM 819 N N . LEU A 1 107 ? -4.553 -9.361 8.498 1.00 96.69 107 LEU A N 1
ATOM 820 C CA . LEU A 1 107 ? -3.162 -9.810 8.488 1.00 96.69 107 LEU A CA 1
ATOM 821 C C . LEU A 1 107 ? -2.979 -10.995 7.541 1.00 96.69 107 LEU A C 1
ATOM 823 O O . LEU A 1 107 ? -2.089 -10.964 6.697 1.00 96.69 107 LEU A O 1
ATOM 827 N N . LYS A 1 108 ? -3.842 -12.011 7.628 1.00 97.00 108 LYS A N 1
ATOM 828 C CA . LYS A 1 108 ? -3.778 -13.188 6.757 1.00 97.00 108 LYS A CA 1
ATOM 829 C C . LYS A 1 108 ? -3.908 -12.804 5.283 1.00 97.00 108 LYS A C 1
ATOM 831 O O . LYS A 1 108 ? -3.057 -13.193 4.492 1.00 97.00 108 LYS A O 1
ATOM 836 N N . LEU A 1 109 ? -4.923 -12.014 4.928 1.00 97.31 109 LEU A N 1
ATOM 837 C CA . LEU A 1 109 ? -5.138 -11.564 3.551 1.00 97.31 109 LEU A CA 1
ATOM 838 C C . LEU A 1 109 ? -3.960 -10.731 3.033 1.00 97.31 109 LEU A C 1
ATOM 840 O O . LEU A 1 109 ? -3.446 -11.001 1.950 1.00 97.31 109 LEU A O 1
ATOM 844 N N . GLY A 1 110 ? -3.498 -9.754 3.818 1.00 96.94 110 GLY A N 1
ATOM 845 C CA . GLY A 1 110 ? -2.364 -8.915 3.442 1.00 96.94 110 GLY A CA 1
ATOM 846 C C . GLY A 1 110 ? -1.078 -9.721 3.241 1.00 96.94 110 GLY A C 1
ATOM 847 O O . GLY A 1 110 ? -0.377 -9.503 2.257 1.00 96.94 110 GLY A O 1
ATOM 848 N N . LEU A 1 111 ? -0.790 -10.696 4.110 1.00 96.56 111 LEU A N 1
ATOM 849 C CA . LEU A 1 111 ? 0.368 -11.580 3.951 1.00 96.56 111 LEU A CA 1
ATOM 850 C C . LEU A 1 111 ? 0.235 -12.497 2.730 1.00 96.56 111 LEU A C 1
ATOM 852 O O . LEU A 1 111 ? 1.194 -12.629 1.974 1.00 96.56 111 LEU A O 1
ATOM 856 N N . THR A 1 112 ? -0.943 -13.081 2.486 1.00 96.38 112 THR A N 1
ATOM 857 C CA . THR A 1 112 ? -1.203 -13.877 1.274 1.00 96.38 112 THR A CA 1
ATOM 858 C C . THR A 1 112 ? -0.969 -13.053 0.007 1.00 96.38 112 THR A C 1
ATOM 860 O O . THR A 1 112 ? -0.258 -13.501 -0.894 1.00 96.38 112 THR A O 1
ATOM 863 N N . ASN A 1 113 ? -1.494 -11.828 -0.042 1.00 97.06 113 ASN A N 1
ATOM 864 C CA . ASN A 1 113 ? -1.303 -10.933 -1.178 1.00 97.06 113 ASN A CA 1
ATOM 865 C C . ASN A 1 113 ? 0.167 -10.537 -1.350 1.00 97.06 113 ASN A C 1
ATOM 867 O O . ASN A 1 113 ? 0.673 -10.568 -2.468 1.00 97.06 113 ASN A O 1
ATOM 871 N N . MET A 1 114 ? 0.877 -10.223 -0.262 1.00 94.81 114 MET A N 1
ATOM 872 C CA . MET A 1 114 ? 2.310 -9.925 -0.315 1.00 94.81 114 MET A CA 1
ATOM 873 C C . MET A 1 114 ? 3.125 -11.082 -0.890 1.00 94.81 114 MET A C 1
ATOM 875 O O . MET A 1 114 ? 3.966 -10.840 -1.747 1.00 94.81 114 MET A O 1
ATOM 879 N N . VAL A 1 115 ? 2.861 -12.322 -0.469 1.00 93.50 115 VAL A N 1
ATOM 880 C CA . VAL A 1 115 ? 3.543 -13.505 -1.018 1.00 93.50 115 VAL A CA 1
ATOM 881 C C . VAL A 1 115 ? 3.278 -13.632 -2.518 1.00 93.50 115 VAL A C 1
ATOM 883 O O . VAL A 1 115 ? 4.211 -13.857 -3.287 1.00 93.50 115 VAL A O 1
ATOM 886 N N . ALA A 1 116 ? 2.029 -13.438 -2.952 1.00 92.94 116 ALA A N 1
ATOM 887 C CA . ALA A 1 116 ? 1.685 -13.467 -4.369 1.00 92.94 116 ALA A CA 1
ATOM 888 C C . ALA A 1 116 ? 2.410 -12.361 -5.162 1.00 92.94 116 ALA A C 1
ATOM 890 O O . ALA A 1 116 ? 2.940 -12.628 -6.237 1.00 92.94 116 ALA A O 1
ATOM 891 N N . ILE A 1 117 ? 2.485 -11.139 -4.628 1.00 93.94 117 ILE A N 1
ATOM 892 C CA . ILE A 1 117 ? 3.195 -10.012 -5.251 1.00 93.94 117 ILE A CA 1
ATOM 893 C C . ILE A 1 117 ? 4.698 -10.292 -5.330 1.00 93.94 117 ILE A C 1
ATOM 895 O O . ILE A 1 117 ? 5.285 -10.154 -6.403 1.00 93.94 117 ILE A O 1
ATOM 899 N N . ASP A 1 118 ? 5.316 -10.718 -4.227 1.00 90.75 118 ASP A N 1
ATOM 900 C CA . ASP A 1 118 ? 6.750 -11.005 -4.165 1.00 90.75 118 ASP A CA 1
ATOM 901 C C . ASP A 1 118 ? 7.107 -12.105 -5.187 1.00 90.75 118 ASP A C 1
ATOM 903 O O . ASP A 1 118 ? 8.035 -11.929 -5.980 1.00 90.75 118 ASP A O 1
ATOM 907 N N . PHE A 1 119 ? 6.282 -13.156 -5.287 1.00 89.69 119 PHE A N 1
ATOM 908 C CA . PHE A 1 119 ? 6.392 -14.187 -6.323 1.00 89.69 119 PHE A CA 1
ATOM 909 C C . PHE A 1 119 ? 6.281 -13.624 -7.752 1.00 89.69 119 PHE A C 1
ATOM 911 O O . PHE A 1 119 ? 7.051 -14.005 -8.633 1.00 89.69 119 PHE A O 1
ATOM 918 N N . LEU A 1 120 ? 5.355 -12.694 -8.021 1.00 86.50 120 LEU A N 1
ATOM 919 C CA . LEU A 1 120 ? 5.248 -12.093 -9.355 1.00 86.50 120 LEU A CA 1
ATOM 920 C C . LEU A 1 120 ? 6.470 -11.252 -9.717 1.00 86.50 120 LEU A C 1
ATOM 922 O O . LEU A 1 120 ? 6.865 -11.246 -10.882 1.00 86.50 120 LEU A O 1
ATOM 926 N N . THR A 1 121 ? 7.044 -10.531 -8.757 1.00 86.38 121 THR A N 1
ATOM 927 C CA . THR A 1 121 ? 8.143 -9.587 -9.011 1.00 86.38 121 THR A CA 1
ATOM 928 C C . THR A 1 121 ? 9.502 -10.257 -9.197 1.00 86.38 121 THR A C 1
ATOM 930 O O . THR A 1 121 ? 10.396 -9.656 -9.802 1.00 86.38 121 THR A O 1
ATOM 933 N N . ASP A 1 122 ? 9.669 -11.502 -8.741 1.00 85.31 122 ASP A N 1
ATOM 934 C CA . ASP A 1 122 ? 10.904 -12.245 -8.964 1.00 85.31 122 ASP A CA 1
ATOM 935 C C . ASP A 1 122 ? 11.008 -12.728 -10.421 1.00 85.31 122 ASP A C 1
ATOM 937 O O . ASP A 1 122 ? 10.301 -13.618 -10.900 1.00 85.31 122 ASP A O 1
ATOM 941 N N . ARG A 1 123 ? 11.970 -12.130 -11.129 1.00 74.25 123 ARG A N 1
ATOM 942 C CA . ARG A 1 123 ? 12.330 -12.435 -12.520 1.00 74.25 123 ARG A CA 1
ATOM 943 C C . ARG A 1 123 ? 12.763 -13.889 -12.748 1.00 74.25 123 ARG A C 1
ATOM 945 O O . ARG A 1 123 ? 12.810 -14.328 -13.894 1.00 74.25 123 ARG A O 1
ATOM 952 N N . HIS A 1 124 ? 13.142 -14.617 -11.699 1.00 76.50 124 HIS A N 1
ATOM 953 C CA . HIS A 1 124 ? 13.582 -16.007 -11.798 1.00 76.50 124 HIS A CA 1
ATOM 954 C C . HIS A 1 124 ? 12.405 -16.997 -11.836 1.00 76.50 124 HIS A C 1
ATOM 956 O O . HIS A 1 124 ? 12.582 -18.136 -12.280 1.00 76.50 124 HIS A O 1
ATOM 962 N N . HIS A 1 125 ? 11.190 -16.567 -11.481 1.00 74.81 125 HIS A N 1
ATOM 963 C CA . HIS A 1 125 ? 9.989 -17.391 -11.588 1.00 74.81 125 HIS A CA 1
ATOM 964 C C . HIS A 1 125 ? 9.445 -17.429 -13.023 1.00 74.81 125 HIS A C 1
ATOM 966 O O . HIS A 1 125 ? 8.804 -16.500 -13.519 1.00 74.81 125 HIS A O 1
ATOM 972 N N . LYS A 1 126 ? 9.687 -18.559 -13.699 1.00 68.56 126 LYS A N 1
ATOM 973 C CA . LYS A 1 126 ? 9.289 -18.798 -15.099 1.00 68.56 126 LYS A CA 1
ATOM 974 C C . LYS A 1 126 ? 7.805 -19.149 -15.283 1.00 68.56 126 LYS A C 1
ATOM 976 O O . LYS A 1 126 ? 7.315 -19.088 -16.407 1.00 68.56 126 LYS A O 1
ATOM 981 N N . THR A 1 127 ? 7.099 -19.513 -14.213 1.00 78.56 127 THR A N 1
ATOM 982 C CA . THR A 1 127 ? 5.688 -19.944 -14.242 1.00 78.56 127 THR A CA 1
ATOM 983 C C . THR A 1 127 ? 4.693 -18.782 -14.228 1.00 78.56 127 THR A C 1
ATOM 985 O O . THR A 1 127 ? 3.498 -18.996 -14.425 1.00 78.56 127 THR A O 1
ATOM 988 N N . THR A 1 128 ? 5.161 -17.547 -14.038 1.00 79.38 128 THR A N 1
ATOM 989 C CA . THR A 1 128 ? 4.301 -16.363 -14.017 1.00 79.38 128 THR A CA 1
ATOM 990 C C . THR A 1 128 ? 3.640 -16.123 -15.384 1.00 79.38 128 THR A C 1
ATOM 992 O O . THR A 1 128 ? 4.341 -16.043 -16.404 1.00 79.38 128 THR A O 1
ATOM 995 N N . PRO A 1 129 ? 2.303 -15.959 -15.452 1.00 82.88 129 PRO A N 1
ATOM 996 C CA . PRO A 1 129 ? 1.598 -15.616 -16.683 1.00 82.88 129 PRO A CA 1
ATOM 997 C C . PRO A 1 129 ? 2.219 -14.415 -17.407 1.00 82.88 129 PRO A C 1
ATOM 999 O O . PRO A 1 129 ? 2.603 -13.424 -16.785 1.00 82.88 129 PRO A O 1
ATOM 1002 N N . ALA A 1 130 ? 2.293 -14.467 -18.740 1.00 80.19 130 ALA A N 1
ATOM 1003 C CA . ALA A 1 130 ? 2.933 -13.415 -19.539 1.00 80.19 130 ALA A CA 1
ATOM 1004 C C . ALA A 1 130 ? 2.312 -12.020 -19.314 1.00 80.19 130 ALA A C 1
ATOM 1006 O O . ALA A 1 130 ? 3.032 -11.022 -19.312 1.00 80.19 130 ALA A O 1
ATOM 1007 N N . SER A 1 131 ? 0.995 -11.953 -19.085 1.00 78.94 131 SER A N 1
ATOM 1008 C CA . SER A 1 131 ? 0.278 -10.712 -18.758 1.00 78.94 131 SER A CA 1
ATOM 1009 C C . SER A 1 131 ? 0.787 -10.073 -17.466 1.00 78.94 131 SER A C 1
ATOM 1011 O O . SER A 1 131 ? 1.013 -8.869 -17.421 1.00 78.94 131 SER A O 1
ATOM 1013 N N . GLN A 1 132 ? 1.028 -10.886 -16.440 1.00 84.88 132 GLN A N 1
ATOM 1014 C CA . GLN A 1 132 ? 1.538 -10.450 -15.144 1.00 84.88 132 GLN A CA 1
ATOM 1015 C C . GLN A 1 132 ? 3.033 -10.114 -15.214 1.00 84.88 132 GLN A C 1
ATOM 1017 O O . GLN A 1 132 ? 3.452 -9.084 -14.689 1.00 84.88 132 GLN A O 1
ATOM 1022 N N . ARG A 1 133 ? 3.834 -10.896 -15.955 1.00 83.31 133 ARG A N 1
ATOM 1023 C CA . ARG A 1 133 ? 5.257 -10.582 -16.185 1.00 83.31 133 ARG A CA 1
ATOM 1024 C C . ARG A 1 133 ? 5.445 -9.204 -16.813 1.00 83.31 133 ARG A C 1
ATOM 1026 O O . ARG A 1 133 ? 6.270 -8.425 -16.349 1.00 83.31 133 ARG A O 1
ATOM 1033 N N . LYS A 1 134 ? 4.633 -8.864 -17.820 1.00 81.62 134 LYS A N 1
ATOM 1034 C CA . LYS A 1 134 ? 4.671 -7.544 -18.469 1.00 81.62 134 LYS A CA 1
ATOM 1035 C C . LYS A 1 134 ? 4.340 -6.384 -17.528 1.00 81.62 134 LYS A C 1
ATOM 1037 O O . LYS A 1 134 ? 4.776 -5.276 -17.812 1.00 81.62 134 LYS A O 1
ATOM 1042 N N . LEU A 1 135 ? 3.594 -6.622 -16.449 1.00 87.12 135 LEU A N 1
ATOM 1043 C CA . LEU A 1 135 ? 3.168 -5.578 -15.514 1.00 87.12 135 LEU A CA 1
ATOM 1044 C C . LEU A 1 135 ? 4.070 -5.445 -14.281 1.00 87.12 135 LEU A C 1
ATOM 1046 O O . LEU A 1 135 ? 4.223 -4.342 -13.771 1.00 87.12 135 LEU A O 1
ATOM 1050 N N . PHE A 1 136 ? 4.672 -6.541 -13.813 1.00 90.81 136 PHE A N 1
ATOM 1051 C CA . PHE A 1 136 ? 5.364 -6.570 -12.518 1.00 90.81 136 PHE A CA 1
ATOM 1052 C C . PHE A 1 136 ? 6.845 -6.970 -12.606 1.00 90.81 136 PHE A C 1
ATOM 1054 O O . PHE A 1 136 ? 7.639 -6.548 -11.766 1.00 90.81 136 PHE A O 1
ATOM 1061 N N . GLN A 1 137 ? 7.265 -7.730 -13.626 1.00 88.62 137 GLN A N 1
ATOM 1062 C CA . GLN A 1 137 ? 8.660 -8.171 -13.742 1.00 88.62 137 GLN A CA 1
ATOM 1063 C C . GLN A 1 137 ? 9.509 -7.160 -14.507 1.00 88.62 137 GLN A C 1
ATOM 1065 O O . GLN A 1 137 ? 9.290 -6.891 -15.693 1.00 88.62 137 GLN A O 1
ATOM 1070 N N . VAL A 1 138 ? 10.524 -6.634 -13.821 1.00 83.50 138 VAL A N 1
ATOM 1071 C CA . VAL A 1 138 ? 11.591 -5.845 -14.443 1.00 83.50 138 VAL A CA 1
ATOM 1072 C C . VAL A 1 138 ? 12.521 -6.800 -15.187 1.00 83.50 138 VAL A C 1
ATOM 1074 O O . VAL A 1 138 ? 13.262 -7.562 -14.564 1.00 83.50 138 VAL A O 1
ATOM 1077 N N . MET A 1 139 ? 12.493 -6.749 -16.518 1.00 73.19 139 MET A N 1
ATOM 1078 C CA . MET A 1 139 ? 13.216 -7.711 -17.363 1.00 73.19 139 MET A CA 1
ATOM 1079 C C . MET A 1 139 ? 14.725 -7.443 -17.409 1.00 73.19 139 MET A C 1
ATOM 1081 O O . MET A 1 139 ? 15.520 -8.367 -17.567 1.00 73.19 139 MET A O 1
ATOM 1085 N N . GLY A 1 140 ? 15.137 -6.188 -17.231 1.00 68.25 140 GLY A N 1
ATOM 1086 C CA . GLY A 1 140 ? 16.532 -5.780 -17.341 1.00 68.25 140 GLY A CA 1
ATOM 1087 C C . GLY A 1 140 ? 16.744 -4.319 -16.969 1.00 68.25 140 GLY A C 1
ATOM 1088 O O . GLY A 1 140 ? 15.856 -3.667 -16.417 1.00 68.25 140 GLY A O 1
ATOM 1089 N N . ARG A 1 141 ? 17.948 -3.806 -17.241 1.00 70.69 141 ARG A N 1
ATOM 1090 C CA . ARG A 1 141 ? 18.239 -2.370 -17.097 1.00 70.69 141 ARG A CA 1
ATOM 1091 C C . ARG A 1 141 ? 17.559 -1.548 -18.193 1.00 70.69 141 ARG A C 1
ATOM 1093 O O . ARG A 1 141 ? 17.119 -0.448 -17.887 1.00 70.69 141 ARG A O 1
ATOM 1100 N N . ASP A 1 142 ? 17.383 -2.142 -19.370 1.00 70.00 142 ASP A N 1
ATOM 1101 C CA . ASP A 1 142 ? 16.850 -1.499 -20.582 1.00 70.00 142 ASP A CA 1
ATOM 1102 C C . ASP A 1 142 ? 15.319 -1.606 -20.700 1.00 70.00 142 ASP A C 1
ATOM 1104 O O . ASP A 1 142 ? 14.720 -1.274 -21.718 1.00 70.00 142 ASP A O 1
ATOM 1108 N N . ASP A 1 143 ? 14.657 -2.106 -19.655 1.00 68.19 143 ASP A N 1
ATOM 1109 C CA . ASP A 1 143 ? 13.200 -2.162 -19.590 1.00 68.19 143 ASP A CA 1
ATOM 1110 C C . ASP A 1 143 ? 12.640 -0.743 -19.418 1.00 68.19 143 ASP A C 1
ATOM 1112 O O . ASP A 1 143 ? 12.734 -0.158 -18.337 1.00 68.19 143 ASP A O 1
ATOM 1116 N N . ILE A 1 144 ? 12.043 -0.199 -20.481 1.00 67.00 144 ILE A N 1
ATOM 1117 C CA . ILE A 1 144 ? 11.513 1.174 -20.520 1.00 67.00 144 ILE A CA 1
ATOM 1118 C C . ILE A 1 144 ? 10.462 1.451 -19.434 1.00 67.00 144 ILE A C 1
ATOM 1120 O O . ILE A 1 144 ? 10.320 2.581 -18.981 1.00 67.00 144 ILE A O 1
ATOM 1124 N N . TYR A 1 145 ? 9.767 0.414 -18.954 1.00 75.38 145 TYR A N 1
ATOM 1125 C CA . TYR A 1 145 ? 8.749 0.530 -17.907 1.00 75.38 145 TYR A CA 1
ATOM 1126 C C . TYR A 1 145 ? 9.270 0.114 -16.532 1.00 75.38 145 TYR A C 1
ATOM 1128 O O . TYR A 1 145 ? 8.496 -0.062 -15.595 1.00 75.38 145 TYR A O 1
ATOM 1136 N N . ARG A 1 146 ? 10.587 -0.052 -16.370 1.00 78.62 146 ARG A N 1
ATOM 1137 C CA . ARG A 1 146 ? 11.219 -0.515 -15.127 1.00 78.62 146 ARG A CA 1
ATOM 1138 C C . ARG A 1 146 ? 10.752 0.243 -13.890 1.00 78.62 146 ARG A C 1
ATOM 1140 O O . ARG A 1 146 ? 10.489 -0.387 -12.866 1.00 78.62 146 ARG A O 1
ATOM 1147 N N . ASN A 1 147 ? 10.679 1.569 -13.968 1.00 82.06 147 ASN A N 1
ATOM 1148 C CA . ASN A 1 147 ? 10.252 2.396 -12.840 1.00 82.06 147 ASN A CA 1
ATOM 1149 C C . ASN A 1 147 ? 8.758 2.214 -12.562 1.00 82.06 147 ASN A C 1
ATOM 1151 O O . ASN A 1 147 ? 8.383 1.953 -11.424 1.00 82.06 147 ASN A O 1
ATOM 1155 N N . ASP A 1 148 ? 7.927 2.224 -13.601 1.00 82.62 148 ASP A N 1
ATOM 1156 C CA . ASP A 1 148 ? 6.482 2.049 -13.463 1.00 82.62 148 ASP A CA 1
ATOM 1157 C C . ASP A 1 148 ? 6.107 0.667 -12.914 1.00 82.62 148 ASP A C 1
ATOM 1159 O O . ASP A 1 148 ? 5.256 0.565 -12.034 1.00 82.62 148 ASP A O 1
ATOM 1163 N N . LYS A 1 149 ? 6.801 -0.398 -13.330 1.00 90.12 149 LYS A N 1
ATOM 1164 C CA . LYS A 1 149 ? 6.638 -1.750 -12.763 1.00 90.12 149 LYS A CA 1
ATOM 1165 C C . LYS A 1 149 ? 6.993 -1.796 -11.283 1.00 90.12 149 LYS A C 1
ATOM 1167 O O . LYS A 1 149 ? 6.288 -2.428 -10.496 1.00 90.12 149 LYS A O 1
ATOM 1172 N N . ARG A 1 150 ? 8.085 -1.133 -10.889 1.00 92.00 150 ARG A N 1
ATOM 1173 C CA . ARG A 1 150 ? 8.513 -1.047 -9.484 1.00 92.00 150 ARG A CA 1
ATOM 1174 C C . ARG A 1 150 ? 7.495 -0.299 -8.644 1.00 92.00 150 ARG A C 1
ATOM 1176 O O . ARG A 1 150 ? 7.125 -0.801 -7.591 1.00 92.00 150 ARG A O 1
ATOM 1183 N N . ILE A 1 151 ? 7.014 0.842 -9.131 1.00 93.62 151 ILE A N 1
ATOM 1184 C CA . ILE A 1 151 ? 5.991 1.634 -8.448 1.00 93.62 151 ILE A CA 1
ATOM 1185 C C . ILE A 1 151 ? 4.692 0.835 -8.352 1.00 93.62 151 ILE A C 1
ATOM 1187 O O . ILE A 1 151 ? 4.136 0.731 -7.266 1.00 93.62 151 ILE A O 1
ATOM 1191 N N . LEU A 1 152 ? 4.230 0.205 -9.435 1.00 94.81 152 LEU A N 1
ATOM 1192 C CA . LEU A 1 152 ? 3.011 -0.608 -9.418 1.00 94.81 152 LEU A CA 1
ATOM 1193 C C . LEU A 1 152 ? 3.109 -1.757 -8.403 1.00 94.81 152 LEU A C 1
ATOM 1195 O O . LEU A 1 152 ? 2.171 -1.986 -7.639 1.00 94.81 152 LEU A O 1
ATOM 1199 N N . SER A 1 153 ? 4.251 -2.447 -8.370 1.00 95.19 153 SER A N 1
ATOM 1200 C CA . SER A 1 153 ? 4.517 -3.535 -7.421 1.00 95.19 153 SER A CA 1
ATOM 1201 C C . SER A 1 153 ? 4.563 -3.035 -5.975 1.00 95.19 153 SER A C 1
ATOM 1203 O O . SER A 1 153 ? 3.947 -3.635 -5.095 1.00 95.19 153 SER A O 1
ATOM 1205 N N . ASP A 1 154 ? 5.248 -1.913 -5.727 1.00 95.62 154 ASP A N 1
ATOM 1206 C CA . ASP A 1 154 ? 5.359 -1.316 -4.394 1.00 95.62 154 ASP A CA 1
ATOM 1207 C C . ASP A 1 154 ? 4.001 -0.797 -3.901 1.00 95.62 154 ASP A C 1
ATOM 1209 O O . ASP A 1 154 ? 3.634 -1.027 -2.755 1.00 95.62 154 ASP A O 1
ATOM 1213 N N . VAL A 1 155 ? 3.182 -0.197 -4.773 1.00 96.50 155 VAL A N 1
ATOM 1214 C CA . VAL A 1 155 ? 1.810 0.205 -4.423 1.00 96.50 155 VAL A CA 1
ATOM 1215 C C . VAL A 1 155 ? 0.937 -1.023 -4.135 1.00 96.50 155 VAL A C 1
ATOM 1217 O O . VAL A 1 155 ? 0.160 -0.994 -3.183 1.00 96.50 155 VAL A O 1
ATOM 1220 N N . ALA A 1 156 ? 1.070 -2.125 -4.886 1.00 96.44 156 ALA A N 1
ATOM 1221 C CA . ALA A 1 156 ? 0.274 -3.336 -4.648 1.00 96.44 156 ALA A CA 1
ATOM 1222 C C . ALA A 1 156 ? 0.611 -3.944 -3.279 1.00 96.44 156 ALA A C 1
ATOM 1224 O O . ALA A 1 156 ? -0.272 -4.354 -2.510 1.00 96.44 156 ALA A O 1
ATOM 1225 N N . ARG A 1 157 ? 1.907 -3.938 -2.948 1.00 96.38 157 ARG A N 1
ATOM 1226 C CA . ARG A 1 157 ? 2.425 -4.342 -1.644 1.00 96.38 157 ARG A CA 1
ATOM 1227 C C . ARG A 1 157 ? 1.949 -3.388 -0.548 1.00 96.38 157 ARG A C 1
ATOM 1229 O O . ARG A 1 157 ? 1.486 -3.852 0.490 1.00 96.38 157 ARG A O 1
ATOM 1236 N N . ALA A 1 158 ? 1.975 -2.079 -0.791 1.00 96.94 158 ALA A N 1
ATOM 1237 C CA . ALA A 1 158 ? 1.510 -1.057 0.140 1.00 96.94 158 ALA A CA 1
ATOM 1238 C C . ALA A 1 158 ? 0.011 -1.179 0.449 1.00 96.94 158 ALA A C 1
ATOM 1240 O O . ALA A 1 158 ? -0.372 -1.025 1.604 1.00 96.94 158 ALA A O 1
ATOM 1241 N N . VAL A 1 159 ? -0.833 -1.521 -0.533 1.00 97.25 159 VAL A N 1
ATOM 1242 C CA . VAL A 1 159 ? -2.257 -1.841 -0.308 1.00 97.25 159 VAL A CA 1
ATOM 1243 C C . VAL A 1 159 ? -2.404 -3.035 0.641 1.00 97.25 159 VAL A C 1
ATOM 1245 O O . VAL A 1 159 ? -3.180 -2.968 1.595 1.00 97.25 159 VAL A O 1
ATOM 1248 N N . SER A 1 160 ? -1.624 -4.100 0.426 1.00 96.75 160 SER A N 1
ATOM 1249 C CA . SER A 1 160 ? -1.630 -5.295 1.287 1.00 96.75 160 SER A CA 1
ATOM 1250 C C . SER A 1 160 ? -1.194 -4.968 2.716 1.00 96.75 160 SER A C 1
ATOM 1252 O O . SER A 1 160 ? -1.819 -5.397 3.682 1.00 96.75 160 SER A O 1
ATOM 1254 N N . LEU A 1 161 ? -0.134 -4.169 2.849 1.00 96.81 161 LEU A N 1
ATOM 1255 C CA . LEU A 1 161 ? 0.388 -3.693 4.127 1.00 96.81 161 LEU A CA 1
ATOM 1256 C C . LEU A 1 161 ? -0.611 -2.778 4.837 1.00 96.81 161 LEU A C 1
ATOM 1258 O O . LEU A 1 161 ? -0.764 -2.865 6.050 1.00 96.81 161 LEU A O 1
ATOM 1262 N N . ALA A 1 162 ? -1.323 -1.926 4.100 1.00 96.25 162 ALA A N 1
ATOM 1263 C CA . ALA A 1 162 ? -2.290 -0.996 4.665 1.00 96.25 162 ALA A CA 1
ATOM 1264 C C . ALA A 1 162 ? -3.475 -1.706 5.344 1.00 96.25 162 ALA A C 1
ATOM 1266 O O . ALA A 1 162 ? -3.995 -1.177 6.332 1.00 96.25 162 ALA A O 1
ATOM 1267 N N . LEU A 1 163 ? -3.858 -2.909 4.885 1.00 93.81 163 LEU A N 1
ATOM 1268 C CA . LEU A 1 163 ? -4.893 -3.730 5.530 1.00 93.81 163 LEU A CA 1
ATOM 1269 C C . LEU A 1 163 ? -4.569 -4.012 6.999 1.00 93.81 163 LEU A C 1
ATOM 1271 O O . LEU A 1 163 ? -5.389 -3.735 7.875 1.00 93.81 163 LEU A O 1
ATOM 1275 N N . PHE A 1 164 ? -3.367 -4.523 7.271 1.00 93.38 164 PHE A N 1
ATOM 1276 C CA . PHE A 1 164 ? -2.937 -4.858 8.629 1.00 93.38 164 PHE A CA 1
ATOM 1277 C C . PHE A 1 164 ? -2.097 -3.765 9.293 1.00 93.38 164 PHE A C 1
ATOM 1279 O O . PHE A 1 164 ? -1.753 -3.875 10.464 1.00 93.38 164 PHE A O 1
ATOM 1286 N N . ASN A 1 165 ? -1.810 -2.656 8.610 1.00 95.56 165 ASN A N 1
ATOM 1287 C CA . ASN A 1 165 ? -1.323 -1.461 9.290 1.00 95.56 165 ASN A CA 1
ATOM 1288 C C . ASN A 1 165 ? -2.379 -0.952 10.272 1.00 95.56 165 ASN A C 1
ATOM 1290 O O . ASN A 1 165 ? -2.036 -0.469 11.345 1.00 95.56 165 ASN A O 1
ATOM 1294 N N . ARG A 1 166 ? -3.667 -1.049 9.913 1.00 92.50 166 ARG A N 1
ATOM 1295 C CA . ARG A 1 166 ? -4.783 -0.643 10.767 1.00 92.50 166 ARG A CA 1
ATOM 1296 C C . ARG A 1 166 ? -5.059 -1.703 11.831 1.00 92.50 166 ARG A C 1
ATOM 1298 O O . ARG A 1 166 ? -5.783 -2.664 11.595 1.00 92.50 166 ARG A O 1
ATOM 1305 N N . VAL A 1 167 ? -4.504 -1.484 13.017 1.00 91.38 167 VAL A N 1
ATOM 1306 C CA . VAL A 1 167 ? -4.593 -2.417 14.148 1.00 91.38 167 VAL A CA 1
ATOM 1307 C C . VAL A 1 167 ? -5.835 -2.208 14.995 1.00 91.38 167 VAL A C 1
ATOM 1309 O O . VAL A 1 167 ? -6.350 -3.180 15.531 1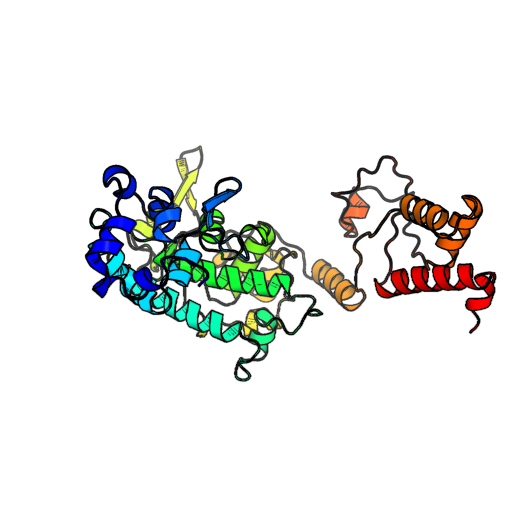.00 91.38 167 VAL A O 1
ATOM 1312 N N . SER A 1 168 ? -6.348 -0.978 15.103 1.00 87.75 168 SER A N 1
ATOM 1313 C CA . SER A 1 168 ? -7.505 -0.670 15.951 1.00 87.75 168 SER A CA 1
ATOM 1314 C C . SER A 1 168 ? -8.625 0.070 15.213 1.00 87.75 168 SER A C 1
ATOM 1316 O O . SER A 1 168 ? -8.523 0.469 14.044 1.00 87.75 168 SER A O 1
ATOM 1318 N N . GLY A 1 169 ? -9.753 0.211 15.909 1.00 87.50 169 GLY A N 1
ATOM 1319 C CA . GLY A 1 169 ? -11.000 0.747 15.376 1.00 87.50 169 GLY A CA 1
ATOM 1320 C C . GLY A 1 169 ? -11.957 -0.349 14.906 1.00 87.50 169 GLY A C 1
ATOM 1321 O O . GLY A 1 169 ? -11.805 -1.521 15.230 1.00 87.50 169 GLY A O 1
ATOM 1322 N N . LYS A 1 170 ? -12.983 0.045 14.150 1.00 89.44 170 LYS A N 1
ATOM 1323 C CA . LYS A 1 170 ? -14.059 -0.851 13.697 1.00 89.44 170 LYS A CA 1
ATOM 1324 C C . LYS A 1 170 ? -13.738 -1.503 12.347 1.00 89.44 170 LYS A C 1
ATOM 1326 O O . LYS A 1 170 ? -13.052 -0.891 11.521 1.00 89.44 170 LYS A O 1
ATOM 1331 N N . GLN A 1 171 ? -14.259 -2.706 12.119 1.00 92.12 171 GLN A N 1
ATOM 1332 C CA . GLN A 1 171 ? -14.336 -3.345 10.800 1.00 92.12 171 GLN A CA 1
ATOM 1333 C C . GLN A 1 171 ? -15.169 -2.473 9.848 1.00 92.12 171 GLN A C 1
ATOM 1335 O O . GLN A 1 171 ? -16.186 -1.909 10.256 1.00 92.12 171 GLN A O 1
ATOM 1340 N N . LEU A 1 172 ? -14.724 -2.318 8.597 1.00 90.88 172 LEU A N 1
ATOM 1341 C CA . LEU A 1 172 ? -15.355 -1.402 7.633 1.00 90.88 172 LEU A CA 1
ATOM 1342 C C . LEU A 1 172 ? -16.315 -2.085 6.659 1.00 90.88 172 LEU A C 1
ATOM 1344 O O . LEU A 1 172 ? -17.275 -1.463 6.214 1.00 90.88 172 LEU A O 1
ATOM 1348 N N . THR A 1 173 ? -16.039 -3.335 6.312 1.00 93.44 173 THR A N 1
ATOM 1349 C CA . THR A 1 173 ? -16.789 -4.109 5.320 1.00 93.44 173 THR A CA 1
ATOM 1350 C C . THR A 1 173 ? -17.409 -5.327 5.980 1.00 93.44 173 THR A C 1
ATOM 1352 O O . THR A 1 173 ? -16.943 -5.753 7.028 1.00 93.44 173 THR A O 1
ATOM 1355 N N . THR A 1 174 ? -18.470 -5.891 5.421 1.00 94.69 174 THR A N 1
ATOM 1356 C CA . THR A 1 174 ? -19.147 -7.069 5.989 1.00 94.69 174 THR A CA 1
ATOM 1357 C C . THR A 1 174 ? -18.248 -8.309 5.984 1.00 94.69 174 THR A C 1
ATOM 1359 O O . THR A 1 174 ? -18.299 -9.113 6.912 1.00 94.69 174 THR A O 1
ATOM 1362 N N . VAL A 1 175 ? -17.354 -8.424 4.998 1.00 95.81 175 VAL A N 1
ATOM 1363 C CA . VAL A 1 175 ? -16.336 -9.479 4.927 1.00 95.81 175 VAL A CA 1
ATOM 1364 C C . VAL A 1 175 ? -15.122 -9.098 5.778 1.00 95.81 175 VAL A C 1
ATOM 1366 O O . VAL A 1 175 ? -14.390 -8.161 5.449 1.00 95.81 175 VAL A O 1
ATOM 1369 N N . ALA A 1 176 ? -14.890 -9.850 6.854 1.00 94.69 176 ALA A N 1
ATOM 1370 C CA . ALA A 1 176 ? -13.822 -9.594 7.820 1.00 94.69 176 ALA A CA 1
ATOM 1371 C C . ALA A 1 176 ? -12.443 -9.434 7.155 1.00 94.69 176 ALA A C 1
ATOM 1373 O O . ALA A 1 176 ? -12.029 -10.256 6.338 1.00 94.69 176 ALA A O 1
ATOM 1374 N N . GLY A 1 177 ? -11.721 -8.372 7.521 1.00 93.06 177 GLY A N 1
ATOM 1375 C CA . GLY A 1 177 ? -10.328 -8.163 7.134 1.00 93.06 177 GLY A CA 1
ATOM 1376 C C . GLY A 1 177 ? -10.093 -7.630 5.719 1.00 93.06 177 GLY A C 1
ATOM 1377 O O . GLY A 1 177 ? -8.946 -7.401 5.351 1.00 93.06 177 GLY A O 1
ATOM 1378 N N . THR A 1 178 ? -11.146 -7.396 4.932 1.00 95.44 178 THR A N 1
ATOM 1379 C CA . THR A 1 178 ? -11.031 -6.902 3.542 1.00 95.44 178 THR A CA 1
ATOM 1380 C C . THR A 1 178 ? -11.133 -5.380 3.425 1.00 95.44 178 THR A C 1
ATOM 1382 O O . THR A 1 178 ? -10.701 -4.798 2.432 1.00 95.44 178 THR A O 1
ATOM 1385 N N . GLY A 1 179 ? -11.727 -4.722 4.424 1.00 93.00 179 GLY A N 1
ATOM 1386 C CA . GLY A 1 179 ? -12.084 -3.310 4.358 1.00 93.00 179 GLY A CA 1
ATOM 1387 C C . GLY A 1 179 ? -10.924 -2.368 4.667 1.00 93.00 179 GLY A C 1
ATOM 1388 O O . GLY A 1 179 ? -10.390 -2.357 5.782 1.00 93.00 179 GLY A O 1
ATOM 1389 N N . LEU A 1 180 ? -10.606 -1.499 3.710 1.00 90.50 180 LEU A N 1
ATOM 1390 C CA . LEU A 1 180 ? -9.517 -0.532 3.774 1.00 90.50 180 LEU A CA 1
ATOM 1391 C C . LEU A 1 180 ? -10.032 0.892 3.550 1.00 90.50 180 LEU A C 1
ATOM 1393 O O . LEU A 1 180 ? -10.672 1.180 2.548 1.00 90.50 180 LEU A O 1
ATOM 1397 N N . TYR A 1 181 ? -9.715 1.812 4.461 1.00 88.12 181 TYR A N 1
ATOM 1398 C CA . TYR A 1 181 ? -9.877 3.241 4.187 1.00 88.12 181 TYR A CA 1
ATOM 1399 C C . TYR A 1 181 ? -8.586 3.755 3.561 1.00 88.12 181 TYR A C 1
ATOM 1401 O O . TYR A 1 181 ? -7.543 3.756 4.216 1.00 88.12 181 TYR A O 1
ATOM 1409 N N . LEU A 1 182 ? -8.651 4.145 2.293 1.00 85.56 182 LEU A N 1
ATOM 1410 C CA . LEU A 1 182 ? -7.476 4.422 1.484 1.00 85.56 182 LEU A CA 1
ATOM 1411 C C . LEU A 1 182 ? -7.249 5.927 1.332 1.00 85.56 182 LEU A C 1
ATOM 1413 O O . LEU A 1 182 ? -8.119 6.671 0.879 1.00 85.56 182 LEU A O 1
ATOM 1417 N N . THR A 1 183 ? -6.039 6.372 1.661 1.00 84.62 183 THR A N 1
ATOM 1418 C CA . THR A 1 183 ? -5.538 7.709 1.328 1.00 84.62 183 THR A CA 1
ATOM 1419 C C . THR A 1 183 ? -4.129 7.593 0.757 1.00 84.62 183 THR A C 1
ATOM 1421 O O . THR A 1 183 ? -3.437 6.596 0.978 1.00 84.62 183 THR A O 1
ATOM 1424 N N . ARG A 1 184 ? -3.684 8.626 0.032 1.00 83.12 184 ARG A N 1
ATOM 1425 C CA . ARG A 1 184 ? -2.315 8.680 -0.504 1.00 83.12 184 ARG A CA 1
ATOM 1426 C C . ARG A 1 184 ? -1.268 8.569 0.604 1.00 83.12 184 ARG A C 1
ATOM 1428 O O . ARG A 1 184 ? -0.306 7.827 0.448 1.00 83.12 184 ARG A O 1
ATOM 1435 N N . ASP A 1 185 ? -1.499 9.242 1.730 1.00 85.19 185 ASP A N 1
ATOM 1436 C CA . ASP A 1 185 ? -0.595 9.209 2.882 1.00 85.19 185 ASP A CA 1
ATOM 1437 C C . ASP A 1 185 ? -0.483 7.798 3.472 1.00 85.19 185 ASP A C 1
ATOM 1439 O O . ASP A 1 185 ? 0.624 7.330 3.717 1.00 85.19 185 ASP A O 1
ATOM 1443 N N . ILE A 1 186 ? -1.608 7.079 3.613 1.00 88.50 186 ILE A N 1
ATOM 1444 C CA . ILE A 1 186 ? -1.607 5.689 4.100 1.00 88.50 186 ILE A CA 1
ATOM 1445 C C . ILE A 1 186 ? -0.782 4.793 3.175 1.00 88.50 186 ILE A C 1
ATOM 1447 O O . ILE A 1 186 ? 0.001 3.980 3.660 1.00 88.50 186 ILE A O 1
ATOM 1451 N N . ILE A 1 187 ? -0.934 4.947 1.856 1.00 93.00 187 ILE A N 1
ATOM 1452 C CA . ILE A 1 187 ? -0.152 4.172 0.891 1.00 93.00 187 ILE A CA 1
ATOM 1453 C C . ILE A 1 187 ? 1.327 4.510 0.992 1.00 93.00 187 ILE A C 1
ATOM 1455 O O . ILE A 1 187 ? 2.130 3.595 1.143 1.00 93.00 187 ILE A O 1
ATOM 1459 N N . ARG A 1 188 ? 1.702 5.792 1.009 1.00 91.06 188 ARG A N 1
ATOM 1460 C CA . ARG A 1 188 ? 3.110 6.181 1.157 1.00 91.06 188 ARG A CA 1
ATOM 1461 C C . ARG A 1 188 ? 3.719 5.675 2.465 1.00 91.06 188 ARG A C 1
ATOM 1463 O O . ARG A 1 188 ? 4.864 5.240 2.466 1.00 91.06 188 ARG A O 1
ATOM 1470 N N . ASP A 1 189 ? 2.966 5.673 3.560 1.00 90.06 189 ASP A N 1
ATOM 1471 C CA . ASP A 1 189 ? 3.406 5.124 4.851 1.00 90.06 189 ASP A CA 1
ATOM 1472 C C . ASP A 1 189 ? 3.606 3.597 4.832 1.00 90.06 189 ASP A C 1
ATOM 1474 O O . ASP A 1 189 ? 4.220 3.035 5.746 1.00 90.06 189 ASP A O 1
ATOM 1478 N N . CYS A 1 190 ? 3.088 2.923 3.805 1.00 94.56 190 CYS A N 1
ATOM 1479 C CA . CYS A 1 190 ? 3.187 1.482 3.597 1.00 94.56 190 CYS A CA 1
ATOM 1480 C C . CYS A 1 190 ? 4.072 1.104 2.396 1.00 94.56 190 CYS A C 1
ATOM 1482 O O . CYS A 1 190 ? 4.240 -0.083 2.130 1.00 94.56 190 CYS A O 1
ATOM 1484 N N . MET A 1 191 ? 4.647 2.073 1.680 1.00 92.94 191 MET A N 1
ATOM 1485 C CA . MET A 1 191 ? 5.544 1.821 0.551 1.00 92.94 191 MET A CA 1
ATOM 1486 C C . MET A 1 191 ? 6.971 1.557 1.011 1.00 92.94 191 MET A C 1
ATOM 1488 O O . MET A 1 191 ? 7.469 2.163 1.965 1.00 92.94 191 MET A O 1
ATOM 1492 N N . GLN A 1 192 ? 7.670 0.689 0.287 1.00 91.38 192 GLN A N 1
ATOM 1493 C CA . GLN A 1 192 ? 9.090 0.481 0.500 1.00 91.38 192 GLN A CA 1
ATOM 1494 C C . GLN A 1 192 ? 9.902 1.698 0.041 1.00 91.38 192 GLN A C 1
ATOM 1496 O O . GLN A 1 192 ? 10.914 2.009 0.669 1.00 91.38 192 GLN A O 1
ATOM 1501 N N . ARG A 1 193 ? 9.463 2.391 -1.020 1.00 87.06 193 ARG A N 1
ATOM 1502 C CA . ARG A 1 193 ? 10.158 3.550 -1.602 1.00 87.06 193 ARG A CA 1
ATOM 1503 C C . ARG A 1 193 ? 9.203 4.717 -1.870 1.00 87.06 193 ARG A C 1
ATOM 1505 O O . ARG A 1 193 ? 8.958 5.078 -3.022 1.00 87.06 193 ARG A O 1
ATOM 1512 N N . PRO A 1 194 ? 8.677 5.361 -0.813 1.00 83.56 194 PRO A N 1
ATOM 1513 C CA . PRO A 1 194 ? 7.667 6.410 -0.959 1.00 83.56 194 PRO A CA 1
ATOM 1514 C C . PRO A 1 194 ? 8.148 7.645 -1.735 1.00 83.56 194 PRO A C 1
ATOM 1516 O O . PRO A 1 194 ? 7.322 8.381 -2.269 1.00 83.56 194 PRO A O 1
ATOM 1519 N N . THR A 1 195 ? 9.463 7.879 -1.814 1.00 83.94 195 THR A N 1
ATOM 1520 C CA . THR A 1 195 ? 10.067 9.015 -2.530 1.00 83.94 195 THR A CA 1
ATOM 1521 C C . THR A 1 195 ? 10.250 8.777 -4.030 1.00 83.94 195 THR A C 1
ATOM 1523 O O . THR A 1 195 ? 10.522 9.730 -4.748 1.00 83.94 195 THR A O 1
ATOM 1526 N N . GLU A 1 196 ? 10.128 7.534 -4.512 1.00 84.25 196 GLU A N 1
ATOM 1527 C CA . GLU A 1 196 ? 10.288 7.201 -5.939 1.00 84.25 196 GLU A CA 1
ATOM 1528 C C . GLU A 1 196 ? 8.983 7.368 -6.741 1.00 84.25 196 GLU A C 1
ATOM 1530 O O . GLU A 1 196 ? 9.017 7.278 -7.964 1.00 84.25 196 GLU A O 1
ATOM 1535 N N . ALA A 1 197 ? 7.843 7.613 -6.080 1.00 86.50 197 ALA A N 1
ATOM 1536 C CA . ALA A 1 197 ? 6.533 7.708 -6.726 1.00 86.50 197 ALA A CA 1
ATOM 1537 C C . ALA A 1 197 ? 5.882 9.090 -6.562 1.00 86.50 197 ALA A C 1
ATOM 1539 O O . ALA A 1 197 ? 5.627 9.571 -5.447 1.00 86.50 197 ALA A O 1
ATOM 1540 N N . THR A 1 198 ? 5.532 9.701 -7.694 1.00 84.00 198 THR A N 1
ATOM 1541 C CA . THR A 1 198 ? 4.737 10.934 -7.724 1.00 84.00 198 THR A CA 1
ATOM 1542 C C . THR A 1 198 ? 3.279 10.672 -7.337 1.00 84.00 198 THR A C 1
ATOM 1544 O O . THR A 1 198 ? 2.773 9.551 -7.416 1.00 84.00 198 THR A O 1
ATOM 1547 N N . ASP A 1 199 ? 2.564 11.723 -6.930 1.00 83.19 199 ASP A N 1
ATOM 1548 C CA . ASP A 1 199 ? 1.133 11.650 -6.603 1.00 83.19 199 ASP A CA 1
ATOM 1549 C C . ASP A 1 199 ? 0.279 11.116 -7.768 1.00 83.19 199 ASP A C 1
ATOM 1551 O O . ASP A 1 199 ? -0.708 10.403 -7.545 1.00 83.19 199 ASP A O 1
ATOM 1555 N N . GLU A 1 200 ? 0.649 11.454 -9.005 1.00 79.50 200 GLU A N 1
ATOM 1556 C CA . GLU A 1 200 ? -0.019 10.966 -10.213 1.00 79.50 200 GLU A CA 1
ATOM 1557 C C . GLU A 1 200 ? 0.248 9.487 -10.447 1.00 79.50 200 GLU A C 1
ATOM 1559 O O . GLU A 1 200 ? -0.708 8.734 -10.627 1.00 79.50 200 GLU A O 1
ATOM 1564 N N . GLN A 1 201 ? 1.502 9.040 -10.341 1.00 83.88 201 GLN A N 1
ATOM 1565 C CA . GLN A 1 201 ? 1.837 7.623 -10.493 1.00 83.88 201 GLN A CA 1
ATOM 1566 C C . GLN A 1 201 ? 1.134 6.757 -9.443 1.00 83.88 201 GLN A C 1
ATOM 1568 O O . GLN A 1 201 ? 0.610 5.695 -9.779 1.00 83.88 201 GLN A O 1
ATOM 1573 N N . LEU A 1 202 ? 1.042 7.229 -8.193 1.00 88.56 202 LEU A N 1
ATOM 1574 C CA . LEU A 1 202 ? 0.267 6.557 -7.145 1.00 88.56 202 LEU A CA 1
ATOM 1575 C C . LEU A 1 202 ? -1.216 6.467 -7.507 1.00 88.56 202 LEU A C 1
ATOM 1577 O O . LEU A 1 202 ? -1.826 5.408 -7.381 1.00 88.56 202 LEU A O 1
ATOM 1581 N N . SER A 1 203 ? -1.799 7.570 -7.975 1.00 85.31 203 SER A N 1
ATOM 1582 C CA . SER A 1 203 ? -3.218 7.611 -8.340 1.00 85.31 203 SER A CA 1
ATOM 1583 C C . SER A 1 203 ? -3.515 6.684 -9.524 1.00 85.31 203 SER A C 1
ATOM 1585 O O . SER A 1 203 ? -4.462 5.901 -9.468 1.00 85.31 203 SER A O 1
ATOM 1587 N N . ASN A 1 204 ? -2.674 6.704 -10.560 1.00 82.69 204 ASN A N 1
ATOM 1588 C CA . ASN A 1 204 ? -2.814 5.848 -11.736 1.00 82.69 204 ASN A CA 1
ATOM 1589 C C . ASN A 1 204 ? -2.600 4.365 -11.391 1.00 82.69 204 ASN A C 1
ATOM 1591 O O . ASN A 1 204 ? -3.368 3.521 -11.852 1.00 82.69 204 ASN A O 1
ATOM 1595 N N . ALA A 1 205 ? -1.640 4.035 -10.520 1.00 91.69 205 ALA A N 1
ATOM 1596 C CA . ALA A 1 205 ? -1.445 2.668 -10.035 1.00 91.69 205 ALA A CA 1
ATOM 1597 C C . ALA A 1 205 ? -2.690 2.138 -9.302 1.00 91.69 205 ALA A C 1
ATOM 1599 O O . ALA A 1 205 ? -3.124 1.015 -9.558 1.00 91.69 205 ALA A O 1
ATOM 1600 N N . LEU A 1 206 ? -3.316 2.955 -8.448 1.00 91.12 206 LEU A N 1
ATOM 1601 C CA . LEU A 1 206 ? -4.561 2.586 -7.766 1.00 91.12 206 LEU A CA 1
ATOM 1602 C C . LEU A 1 206 ? -5.727 2.388 -8.745 1.00 91.12 206 LEU A C 1
ATOM 1604 O O . LEU A 1 206 ? -6.521 1.465 -8.568 1.00 91.12 206 LEU A O 1
ATOM 1608 N N . VAL A 1 207 ? -5.819 3.193 -9.809 1.00 87.69 207 VAL A N 1
ATOM 1609 C CA . VAL A 1 207 ? -6.812 2.980 -10.878 1.00 87.69 207 VAL A CA 1
ATOM 1610 C C . VAL A 1 207 ? -6.576 1.645 -11.589 1.00 87.69 207 VAL A C 1
ATOM 1612 O O . VAL A 1 207 ? -7.526 0.886 -11.774 1.00 87.69 207 VAL A O 1
ATOM 1615 N N . LEU A 1 208 ? -5.328 1.297 -11.917 1.00 90.00 208 LEU A N 1
ATOM 1616 C CA . LEU A 1 208 ? -5.003 -0.003 -12.516 1.00 90.00 208 LEU A CA 1
ATOM 1617 C C . LEU A 1 208 ? -5.374 -1.180 -11.602 1.00 90.00 208 LEU A C 1
ATOM 1619 O O . LEU A 1 208 ? -5.913 -2.179 -12.078 1.00 90.00 208 LEU A O 1
ATOM 1623 N N . MET A 1 209 ? -5.155 -1.056 -10.291 1.00 93.31 209 MET A N 1
ATOM 1624 C CA . MET A 1 209 ? -5.570 -2.072 -9.312 1.00 93.31 209 MET A CA 1
ATOM 1625 C C . MET A 1 209 ? -7.086 -2.244 -9.260 1.00 93.31 209 MET A C 1
ATOM 1627 O O . MET A 1 209 ? -7.568 -3.365 -9.098 1.00 93.31 209 MET A O 1
ATOM 1631 N N . ARG A 1 210 ? -7.836 -1.154 -9.446 1.00 90.94 210 ARG A N 1
ATOM 1632 C CA . ARG A 1 210 ? -9.300 -1.193 -9.535 1.00 90.94 210 ARG A CA 1
ATOM 1633 C C . ARG A 1 210 ? -9.796 -1.884 -10.787 1.00 90.94 210 ARG A C 1
ATOM 1635 O O . ARG A 1 210 ? -10.699 -2.708 -10.703 1.00 90.94 210 ARG A O 1
ATOM 1642 N N . ILE A 1 211 ? -9.179 -1.592 -11.929 1.00 87.88 211 ILE A N 1
ATOM 1643 C CA . ILE A 1 211 ? -9.492 -2.252 -13.203 1.00 87.88 211 ILE A CA 1
ATOM 1644 C C . ILE A 1 211 ? -9.209 -3.753 -13.115 1.00 87.88 211 ILE A C 1
ATOM 1646 O O . ILE A 1 211 ? -9.998 -4.556 -13.601 1.00 87.88 211 ILE A O 1
ATOM 1650 N N . ALA A 1 212 ? -8.110 -4.143 -12.466 1.00 90.56 212 ALA A N 1
ATOM 1651 C CA . ALA A 1 212 ? -7.792 -5.549 -12.236 1.00 90.56 212 ALA A CA 1
ATOM 1652 C C . ALA A 1 212 ? -8.732 -6.230 -11.220 1.00 90.56 212 ALA A C 1
ATOM 1654 O O . ALA A 1 212 ? -8.689 -7.451 -11.092 1.00 90.56 212 ALA A O 1
ATOM 1655 N N . GLY A 1 213 ? -9.556 -5.478 -10.482 1.00 91.56 213 GLY A N 1
ATOM 1656 C CA . GLY A 1 213 ? -10.395 -6.006 -9.402 1.00 91.56 213 GLY A CA 1
ATOM 1657 C C . GLY A 1 213 ? -9.612 -6.396 -8.145 1.00 91.56 213 GLY A C 1
ATOM 1658 O O . GLY A 1 213 ? -10.134 -7.107 -7.291 1.00 91.56 213 GLY A O 1
ATOM 1659 N N . TYR A 1 214 ? -8.358 -5.950 -8.017 1.00 95.50 214 TYR A N 1
ATOM 1660 C CA . TYR A 1 214 ? -7.575 -6.169 -6.801 1.00 95.50 214 TYR A CA 1
ATOM 1661 C C . TYR A 1 214 ? -8.128 -5.350 -5.628 1.00 95.50 214 TYR A C 1
ATOM 1663 O O . TYR A 1 214 ? -8.187 -5.829 -4.497 1.00 95.50 214 TYR A O 1
ATOM 1671 N N . ILE A 1 215 ? -8.574 -4.129 -5.918 1.00 94.69 215 ILE A N 1
ATOM 1672 C CA . ILE A 1 215 ? -9.341 -3.303 -4.989 1.00 94.69 215 ILE A CA 1
ATOM 1673 C C . ILE A 1 215 ? -10.602 -2.805 -5.682 1.00 94.69 215 ILE A C 1
ATOM 1675 O O . ILE A 1 215 ? -10.588 -2.556 -6.884 1.00 94.69 215 ILE A O 1
ATOM 1679 N N . HIS A 1 216 ? -11.679 -2.578 -4.947 1.00 91.25 216 HIS A N 1
ATOM 1680 C CA . HIS A 1 216 ? -12.862 -1.912 -5.491 1.00 91.25 216 HIS A CA 1
ATOM 1681 C C . HIS A 1 216 ? -13.505 -1.003 -4.466 1.00 91.25 216 HIS A C 1
ATOM 1683 O O . HIS A 1 216 ? -13.307 -1.176 -3.267 1.00 91.25 216 HIS A O 1
ATOM 1689 N N . LEU A 1 217 ? -14.240 0.002 -4.941 1.00 88.88 217 LEU A N 1
ATOM 1690 C CA . LEU A 1 217 ? -15.004 0.863 -4.049 1.00 88.88 217 LEU A CA 1
ATOM 1691 C C . LEU A 1 217 ? -16.135 0.058 -3.425 1.00 88.88 217 LEU A C 1
ATOM 1693 O O . LEU A 1 217 ? -16.960 -0.509 -4.144 1.00 88.88 217 LEU A O 1
ATOM 1697 N N . ALA A 1 218 ? -16.159 0.039 -2.095 1.00 87.81 218 ALA A N 1
ATOM 1698 C CA . ALA A 1 218 ? -17.154 -0.699 -1.343 1.00 87.81 218 ALA A CA 1
ATOM 1699 C C . ALA A 1 218 ? -18.559 -0.158 -1.638 1.00 87.81 218 ALA A C 1
ATOM 1701 O O . ALA A 1 218 ? -18.815 1.044 -1.521 1.00 87.81 218 ALA A O 1
ATOM 1702 N N . GLN A 1 219 ? -19.463 -1.060 -2.001 1.00 86.56 219 GLN A N 1
ATOM 1703 C CA . GLN A 1 219 ? -20.873 -0.763 -2.206 1.00 86.56 219 GLN A CA 1
ATOM 1704 C C . GLN A 1 219 ? -21.618 -0.699 -0.867 1.00 86.56 219 GLN A C 1
ATOM 1706 O O . GLN A 1 219 ? -21.182 -1.253 0.142 1.00 86.56 219 GLN A O 1
ATOM 1711 N N . ASN A 1 220 ? -22.785 -0.050 -0.838 1.00 85.56 220 ASN A N 1
ATOM 1712 C CA . ASN A 1 220 ? -23.548 0.149 0.403 1.00 85.56 220 ASN A CA 1
ATOM 1713 C C . ASN A 1 220 ? -23.921 -1.156 1.131 1.00 85.56 220 ASN A C 1
ATOM 1715 O O . ASN A 1 220 ? -24.018 -1.162 2.358 1.00 85.56 220 ASN A O 1
ATOM 1719 N N . ASN A 1 221 ? -24.121 -2.251 0.393 1.00 89.62 221 ASN A N 1
ATOM 1720 C CA . ASN A 1 221 ? -24.387 -3.587 0.936 1.00 89.62 221 ASN A CA 1
ATOM 1721 C C . ASN A 1 221 ? -23.120 -4.318 1.424 1.00 89.62 221 ASN A C 1
ATOM 1723 O O . ASN A 1 221 ? -23.228 -5.280 2.179 1.00 89.62 221 ASN A O 1
ATOM 1727 N N . GLU A 1 222 ? -21.930 -3.870 1.024 1.00 91.12 222 GLU A N 1
ATOM 1728 C CA . GLU A 1 222 ? -20.639 -4.412 1.465 1.00 91.12 222 GLU A CA 1
ATOM 1729 C C . GLU A 1 222 ? -20.102 -3.703 2.715 1.00 91.12 222 GLU A C 1
ATOM 1731 O O . GLU A 1 222 ? -19.131 -4.165 3.312 1.00 91.12 222 GLU A O 1
ATOM 1736 N N . LEU A 1 223 ? -20.705 -2.583 3.126 1.00 91.00 223 LEU A N 1
ATOM 1737 C CA . LEU A 1 223 ? -20.251 -1.751 4.242 1.00 91.00 223 LEU A CA 1
ATOM 1738 C C . LEU A 1 223 ? -20.935 -2.117 5.565 1.00 91.00 223 LEU A C 1
ATOM 1740 O O . LEU A 1 223 ? -22.154 -2.279 5.637 1.00 91.00 223 LEU A O 1
ATOM 1744 N N . THR A 1 224 ? -20.156 -2.134 6.649 1.00 91.88 224 THR A N 1
ATOM 1745 C CA . THR A 1 224 ? -20.698 -2.100 8.019 1.00 91.88 224 THR A CA 1
ATOM 1746 C C . THR A 1 224 ? -21.211 -0.699 8.358 1.00 91.88 224 THR A C 1
ATOM 1748 O O . THR A 1 224 ? -20.925 0.266 7.648 1.00 91.88 224 THR A O 1
ATOM 1751 N N . ASP A 1 225 ? -21.882 -0.530 9.498 1.00 90.06 225 ASP A N 1
ATOM 1752 C CA . ASP A 1 225 ? -22.299 0.802 9.967 1.00 90.06 225 ASP A CA 1
ATOM 1753 C C . ASP A 1 225 ? -21.116 1.761 10.162 1.00 90.06 225 ASP A C 1
ATOM 1755 O O . ASP A 1 225 ? -21.215 2.957 9.889 1.00 90.06 225 ASP A O 1
ATOM 1759 N N . ALA A 1 226 ? -19.964 1.242 10.596 1.00 86.38 226 ALA A N 1
ATOM 1760 C CA . ALA A 1 226 ? -18.743 2.033 10.698 1.00 86.38 226 ALA A CA 1
ATOM 1761 C C . ALA A 1 226 ? -18.172 2.394 9.318 1.00 86.38 226 ALA A C 1
ATOM 1763 O O . ALA A 1 226 ? -17.654 3.496 9.147 1.00 86.38 226 ALA A O 1
ATOM 1764 N N . GLY A 1 227 ? -18.283 1.491 8.340 1.00 86.00 227 GLY A N 1
ATOM 1765 C CA . GLY A 1 227 ? -17.941 1.760 6.945 1.00 86.00 227 GLY A CA 1
ATOM 1766 C C . GLY A 1 227 ? -18.813 2.857 6.339 1.00 86.00 227 GLY A C 1
ATOM 1767 O O . GLY A 1 227 ? -18.279 3.833 5.820 1.00 86.00 227 GLY A O 1
ATOM 1768 N N . LYS A 1 228 ? -20.139 2.754 6.487 1.00 85.12 228 LYS A N 1
ATOM 1769 C CA . LYS A 1 228 ? -21.113 3.739 5.980 1.00 85.12 228 LYS A CA 1
ATOM 1770 C C . LYS A 1 228 ? -20.830 5.150 6.499 1.00 85.12 228 LYS A C 1
ATOM 1772 O O . LYS A 1 228 ? -20.819 6.093 5.717 1.00 85.12 228 LYS A O 1
ATOM 1777 N N . LYS A 1 229 ? -20.483 5.286 7.786 1.00 83.88 229 LYS A N 1
ATOM 1778 C CA . LYS A 1 229 ? -20.087 6.573 8.393 1.00 83.88 229 LYS A CA 1
ATOM 1779 C C . LYS A 1 229 ? -18.853 7.216 7.752 1.00 83.88 229 LYS A C 1
ATOM 1781 O O . LYS A 1 229 ? -18.713 8.429 7.818 1.00 83.88 229 LYS A O 1
ATOM 1786 N N . LEU A 1 230 ? -17.944 6.433 7.166 1.00 79.56 230 LEU A N 1
ATOM 1787 C CA . LEU A 1 230 ? -16.748 6.958 6.489 1.00 79.56 230 LEU A CA 1
ATOM 1788 C C . LEU A 1 230 ? -16.988 7.294 5.016 1.00 79.56 230 LEU A C 1
ATOM 1790 O O . LEU A 1 230 ? -16.188 8.022 4.428 1.00 79.56 230 LEU A O 1
ATOM 1794 N N . VAL A 1 231 ? -18.056 6.754 4.428 1.00 75.12 231 VAL A N 1
ATOM 1795 C CA . VAL A 1 231 ? -18.427 6.987 3.028 1.00 75.12 231 VAL A CA 1
ATOM 1796 C C . VAL A 1 231 ? -19.308 8.227 2.876 1.00 75.12 231 VAL A C 1
ATOM 1798 O O . VAL A 1 231 ? -19.576 8.641 1.761 1.00 75.12 231 VAL A O 1
ATOM 1801 N N . ILE A 1 232 ? -19.693 8.893 3.965 1.00 70.88 232 ILE A N 1
ATOM 1802 C CA . ILE A 1 232 ? -20.461 10.143 3.940 1.00 70.88 232 ILE A CA 1
ATOM 1803 C C . ILE A 1 232 ? -19.582 11.271 4.503 1.00 70.88 232 ILE A C 1
ATOM 1805 O O . ILE A 1 232 ? -19.065 11.164 5.613 1.00 70.88 232 ILE A O 1
ATOM 1809 N N . VAL A 1 233 ? -19.384 12.353 3.743 1.00 66.56 233 VAL A N 1
ATOM 1810 C CA . VAL A 1 233 ? -18.902 13.649 4.262 1.00 66.56 233 VAL A CA 1
ATOM 1811 C C . VAL A 1 233 ? -20.027 14.652 4.161 1.00 66.56 233 VAL A C 1
ATOM 1813 O O . VAL A 1 233 ? -20.804 14.599 3.221 1.00 66.56 233 VAL A O 1
ATOM 1816 N N . HIS A 1 234 ? -20.061 15.622 5.059 1.00 67.38 234 HIS A N 1
ATOM 1817 C CA . HIS A 1 234 ? -20.906 16.791 4.876 1.00 67.38 234 HIS A CA 1
ATOM 1818 C C . HIS A 1 234 ? -20.107 17.885 4.167 1.00 67.38 234 HIS A C 1
ATOM 1820 O O . HIS A 1 234 ? -18.941 18.126 4.499 1.00 67.38 234 HIS A O 1
ATOM 1826 N N . ASP A 1 235 ? -20.708 18.532 3.174 1.00 67.12 235 ASP A N 1
ATOM 1827 C CA . ASP A 1 235 ? -20.146 19.750 2.605 1.00 67.12 235 ASP A CA 1
ATOM 1828 C C . ASP A 1 235 ? -20.203 20.918 3.600 1.00 67.12 235 ASP A C 1
ATOM 1830 O O . ASP A 1 235 ? -20.711 20.807 4.718 1.00 67.12 235 ASP A O 1
ATOM 1834 N N . LYS A 1 236 ? -19.681 22.081 3.191 1.00 71.19 236 LYS A N 1
ATOM 1835 C CA . LYS A 1 236 ? -19.700 23.296 4.024 1.00 71.19 236 LYS A CA 1
ATOM 1836 C C . LYS A 1 236 ? -21.121 23.785 4.354 1.00 71.19 236 LYS A C 1
ATOM 1838 O O . LYS A 1 236 ? -21.259 24.675 5.184 1.00 71.19 236 LYS A O 1
ATOM 1843 N N . GLN A 1 237 ? -22.144 23.239 3.698 1.00 71.31 237 GLN A N 1
ATOM 1844 C CA . GLN A 1 237 ? -23.563 23.562 3.849 1.00 71.31 237 GLN A CA 1
ATOM 1845 C C . GLN A 1 237 ? -24.329 22.445 4.590 1.00 71.31 237 GLN A C 1
ATOM 1847 O O . GLN A 1 237 ? -25.541 22.544 4.756 1.00 71.31 237 GLN A O 1
ATOM 1852 N N . GLY A 1 238 ? -23.638 21.400 5.067 1.00 66.31 238 GLY A N 1
ATOM 1853 C CA . GLY A 1 238 ? -24.219 20.278 5.806 1.00 66.31 238 GLY A CA 1
ATOM 1854 C C . GLY A 1 238 ? -24.792 19.153 4.936 1.00 66.31 238 GLY A C 1
ATOM 1855 O O . GLY A 1 238 ? -25.249 18.147 5.480 1.00 66.31 238 GLY A O 1
ATOM 1856 N N . LYS A 1 239 ? -24.756 19.268 3.603 1.00 72.31 239 LYS A N 1
ATOM 1857 C CA . LYS A 1 239 ? -25.292 18.251 2.692 1.00 72.31 239 LYS A CA 1
ATOM 1858 C C . LYS A 1 239 ? -24.363 17.046 2.626 1.00 72.31 239 LYS A C 1
ATOM 1860 O O . LYS A 1 239 ? -23.153 17.190 2.460 1.00 72.31 239 LYS A O 1
ATOM 1865 N N . GLU A 1 240 ? -24.946 15.858 2.713 1.00 69.00 240 GLU A N 1
ATOM 1866 C CA . GLU A 1 240 ? -24.226 14.600 2.549 1.00 69.00 240 GLU A CA 1
ATOM 1867 C C . GLU A 1 240 ? -23.677 14.456 1.121 1.00 69.00 240 GLU A C 1
ATOM 1869 O O . GLU A 1 240 ? -24.404 14.515 0.128 1.00 69.00 240 GLU A O 1
ATOM 1874 N N . ILE A 1 241 ? -22.367 14.256 1.034 1.00 60.94 241 ILE A N 1
ATOM 1875 C CA . ILE A 1 241 ? -21.596 13.945 -0.162 1.00 60.94 241 ILE A CA 1
ATOM 1876 C C . ILE A 1 241 ? -20.919 12.598 0.065 1.00 60.94 241 ILE A C 1
ATOM 1878 O O . ILE A 1 241 ? -20.256 12.381 1.080 1.00 60.94 241 ILE A O 1
ATOM 1882 N N . ALA A 1 242 ? -21.028 11.697 -0.907 1.00 60.66 242 ALA A N 1
ATOM 1883 C CA . ALA A 1 242 ? -20.342 10.418 -0.843 1.00 60.66 242 ALA A CA 1
ATOM 1884 C C . ALA A 1 242 ? -18.805 10.597 -0.921 1.00 60.66 242 ALA A C 1
ATOM 1886 O O . ALA A 1 242 ? -18.258 11.056 -1.924 1.00 60.66 242 ALA A O 1
ATOM 1887 N N . ASN A 1 243 ? -18.092 10.225 0.145 1.00 65.94 243 ASN A N 1
ATOM 1888 C CA . ASN A 1 243 ? -16.638 10.085 0.193 1.00 65.94 243 ASN A CA 1
ATOM 1889 C C . ASN A 1 243 ? -16.243 8.671 -0.223 1.00 65.94 243 ASN A C 1
ATOM 1891 O O . ASN A 1 243 ? -16.202 7.741 0.585 1.00 65.94 243 ASN A O 1
ATOM 1895 N N . HIS A 1 244 ? -15.912 8.478 -1.488 1.00 66.38 244 HIS A N 1
ATOM 1896 C CA . HIS A 1 244 ? -15.539 7.161 -2.000 1.00 66.38 244 HIS A CA 1
ATOM 1897 C C . HIS A 1 244 ? -14.091 6.786 -1.630 1.00 66.38 244 HIS A C 1
ATOM 1899 O O . HIS A 1 244 ? -13.201 6.742 -2.476 1.00 66.38 244 HIS A O 1
ATOM 1905 N N . ARG A 1 245 ? -13.830 6.550 -0.337 1.00 76.75 245 ARG A N 1
ATOM 1906 C CA . ARG A 1 245 ? -12.495 6.191 0.188 1.00 76.75 245 ARG A CA 1
ATOM 1907 C C . ARG A 1 245 ? -12.438 4.860 0.927 1.00 76.75 245 ARG A C 1
ATOM 1909 O O . ARG A 1 245 ? -11.359 4.468 1.369 1.00 76.75 245 ARG A O 1
ATOM 1916 N N . VAL A 1 246 ? -13.566 4.169 1.075 1.00 86.50 246 VAL A N 1
ATOM 1917 C CA . VAL A 1 246 ? -13.583 2.802 1.600 1.00 86.50 246 VAL A 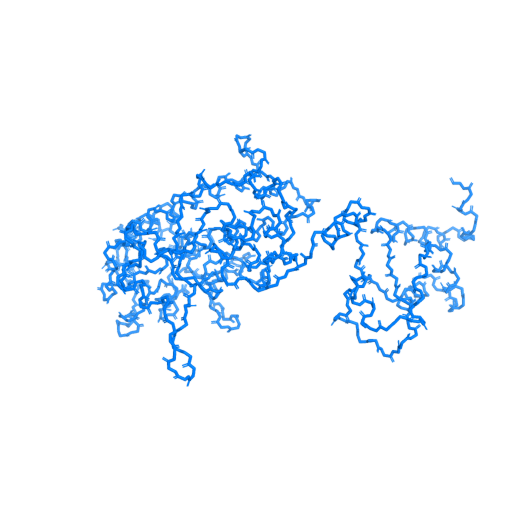CA 1
ATOM 1918 C C . VAL A 1 246 ? -13.516 1.829 0.430 1.00 86.50 246 VAL A C 1
ATOM 1920 O O . VAL A 1 246 ? -14.366 1.844 -0.458 1.00 86.50 246 VAL A O 1
ATOM 1923 N N . TYR A 1 247 ? -12.485 0.998 0.450 1.00 92.25 247 TYR A N 1
ATOM 1924 C CA . TYR A 1 247 ? -12.206 -0.020 -0.543 1.00 92.25 247 TYR A CA 1
ATOM 1925 C C . TYR A 1 247 ? -12.339 -1.407 0.076 1.00 92.25 247 TYR A C 1
ATOM 1927 O O . TYR A 1 247 ? -11.990 -1.616 1.241 1.00 92.25 247 TYR A O 1
ATOM 1935 N N . VAL A 1 248 ? -12.801 -2.357 -0.723 1.00 94.62 248 VAL A N 1
ATOM 1936 C CA . VAL A 1 248 ? -12.651 -3.787 -0.461 1.00 94.62 248 VAL A CA 1
ATOM 1937 C C . VAL A 1 248 ? -11.378 -4.235 -1.169 1.00 94.62 248 VAL A C 1
ATOM 1939 O O . VAL A 1 248 ? -11.187 -3.942 -2.350 1.00 94.62 248 VAL A O 1
ATOM 1942 N N . VAL A 1 249 ? -10.488 -4.907 -0.444 1.00 96.75 249 VAL A N 1
ATOM 1943 C CA . VAL A 1 249 ? -9.287 -5.530 -1.006 1.00 96.75 249 VAL A CA 1
ATOM 1944 C C . VAL A 1 249 ? -9.555 -7.014 -1.214 1.00 96.75 249 VAL A C 1
ATOM 1946 O O . VAL A 1 249 ? -9.998 -7.709 -0.298 1.00 96.75 249 VAL A O 1
ATOM 1949 N N . SER A 1 250 ? -9.264 -7.487 -2.419 1.00 96.31 250 SER A N 1
ATOM 1950 C CA . SER A 1 250 ? -9.458 -8.869 -2.849 1.00 96.31 250 SER A CA 1
ATOM 1951 C C . SER A 1 250 ? -8.149 -9.662 -2.812 1.00 96.31 250 SER A C 1
ATOM 1953 O O . SER A 1 250 ? -7.067 -9.134 -2.543 1.00 96.31 250 SER A O 1
ATOM 1955 N N . ASP A 1 251 ? -8.246 -10.960 -3.096 1.00 94.88 251 ASP A N 1
ATOM 1956 C CA . ASP A 1 251 ? -7.088 -11.823 -3.332 1.00 94.88 251 ASP A CA 1
ATOM 1957 C C . ASP A 1 251 ? -6.347 -11.371 -4.601 1.00 94.88 251 ASP A C 1
ATOM 1959 O O . ASP A 1 251 ? -6.890 -11.405 -5.710 1.00 94.88 251 ASP A O 1
ATOM 1963 N N . PHE A 1 252 ? -5.093 -10.954 -4.436 1.00 94.38 252 PHE A N 1
ATOM 1964 C CA . PHE A 1 252 ? -4.247 -10.459 -5.518 1.00 94.38 252 PHE A CA 1
ATOM 1965 C C . PHE A 1 252 ? -4.020 -11.510 -6.616 1.00 94.38 252 PHE A C 1
ATOM 1967 O O . PHE A 1 252 ? -3.943 -11.163 -7.798 1.00 94.38 252 PHE A O 1
ATOM 1974 N N . GLY A 1 253 ? -3.958 -12.795 -6.249 1.00 90.06 253 GLY A N 1
ATOM 1975 C CA . GLY A 1 253 ? -3.779 -13.902 -7.188 1.00 90.06 253 GLY A CA 1
ATOM 1976 C C . GLY A 1 253 ? -4.991 -14.137 -8.092 1.00 90.06 253 GLY A C 1
ATOM 1977 O O . GLY A 1 253 ? -4.844 -14.700 -9.177 1.00 90.06 253 GLY A O 1
ATOM 1978 N N . LYS A 1 254 ? -6.178 -13.667 -7.684 1.00 91.19 254 LYS A N 1
ATOM 1979 C CA . LYS A 1 254 ? -7.430 -13.777 -8.453 1.00 91.19 254 LYS A CA 1
ATOM 1980 C C . LYS A 1 254 ? -7.743 -12.539 -9.293 1.00 91.19 254 LYS A C 1
ATOM 1982 O O . LYS A 1 254 ? -8.707 -12.555 -10.056 1.00 91.19 254 LYS A O 1
ATOM 1987 N N . ALA A 1 255 ? -6.952 -11.475 -9.171 1.00 92.25 255 ALA A N 1
ATOM 1988 C CA . ALA A 1 255 ? -7.168 -10.247 -9.923 1.00 92.25 255 ALA A CA 1
ATOM 1989 C C . ALA A 1 255 ? -6.916 -10.445 -11.432 1.00 92.25 255 ALA A C 1
ATOM 1991 O O . ALA A 1 255 ? -5.994 -11.144 -11.869 1.00 92.25 255 ALA A O 1
ATOM 1992 N N . ASN A 1 256 ? -7.730 -9.784 -12.256 1.00 90.12 256 ASN A N 1
ATOM 1993 C CA . ASN A 1 256 ? -7.695 -9.882 -13.711 1.00 90.12 256 ASN A CA 1
ATOM 1994 C C . ASN A 1 256 ? -6.638 -8.945 -14.319 1.00 90.12 256 ASN A C 1
ATOM 1996 O O . ASN A 1 256 ? -6.928 -8.000 -15.055 1.00 90.12 256 ASN A O 1
ATOM 2000 N N . TRP A 1 257 ? -5.367 -9.234 -14.048 1.00 88.56 257 TRP A N 1
ATOM 2001 C CA . TRP A 1 257 ? -4.233 -8.486 -14.606 1.00 88.56 257 TRP A CA 1
ATOM 2002 C C . TRP A 1 257 ? -4.152 -8.553 -16.139 1.00 88.56 257 TRP A C 1
ATOM 2004 O O . TRP A 1 257 ? -3.558 -7.682 -16.775 1.00 88.56 257 TRP A O 1
ATOM 2014 N N . GLN A 1 258 ? -4.776 -9.560 -16.759 1.00 86.00 258 GLN A N 1
ATOM 2015 C CA . GLN A 1 258 ? -4.858 -9.662 -18.215 1.00 86.00 258 GLN A CA 1
ATOM 2016 C C . GLN A 1 258 ? -5.686 -8.520 -18.818 1.00 86.00 258 GLN A C 1
ATOM 2018 O O . GLN A 1 258 ? -5.329 -8.009 -19.879 1.00 86.00 258 GLN A O 1
ATOM 2023 N N . MET A 1 259 ? -6.748 -8.090 -18.136 1.00 80.50 259 MET A N 1
ATOM 2024 C CA . MET A 1 259 ? -7.562 -6.947 -18.543 1.00 80.50 259 MET A CA 1
ATOM 2025 C C . MET A 1 259 ? -6.755 -5.649 -18.554 1.00 80.50 259 MET A C 1
ATOM 2027 O O . MET A 1 259 ? -6.881 -4.865 -19.491 1.00 80.50 259 MET A O 1
ATOM 2031 N N . VAL A 1 260 ? -5.874 -5.453 -17.572 1.00 80.12 260 VAL A N 1
ATOM 2032 C CA . VAL A 1 260 ? -4.965 -4.301 -17.556 1.00 80.12 260 VAL A CA 1
ATOM 2033 C C . VAL A 1 260 ? -3.970 -4.389 -18.714 1.00 80.12 260 VAL A C 1
ATOM 2035 O O . VAL A 1 260 ? -3.882 -3.477 -19.530 1.00 80.12 260 VAL A O 1
ATOM 2038 N N . GLN A 1 261 ? -3.273 -5.518 -18.851 1.00 78.81 261 GLN A N 1
ATOM 2039 C CA . GLN A 1 261 ? -2.217 -5.662 -19.856 1.00 78.81 261 GLN A CA 1
ATOM 2040 C C . GLN A 1 261 ? -2.722 -5.537 -21.301 1.00 78.81 261 GLN A C 1
ATOM 2042 O O . GLN A 1 261 ? -1.996 -5.030 -22.154 1.00 78.81 261 GLN A O 1
ATOM 2047 N N . LYS A 1 262 ? -3.929 -6.029 -21.605 1.00 71.19 262 LYS A N 1
ATOM 2048 C CA . LYS A 1 262 ? -4.490 -5.977 -22.964 1.00 71.19 262 LYS A CA 1
ATOM 2049 C C . LYS A 1 262 ? -4.941 -4.579 -23.382 1.00 71.19 262 LYS A C 1
ATOM 2051 O O . LYS A 1 262 ? -4.943 -4.294 -24.573 1.00 71.19 262 LYS A O 1
ATOM 2056 N N . ASN A 1 263 ? -5.349 -3.747 -22.425 1.00 62.59 263 ASN A N 1
ATOM 2057 C CA . ASN A 1 263 ? -6.046 -2.494 -22.715 1.00 62.59 263 ASN A CA 1
ATOM 2058 C C . ASN A 1 263 ? -5.223 -1.240 -22.397 1.00 62.59 263 ASN A C 1
ATOM 2060 O O . ASN A 1 263 ? -5.576 -0.159 -22.862 1.00 62.59 263 ASN A O 1
ATOM 2064 N N . PHE A 1 264 ? -4.132 -1.367 -21.636 1.00 64.69 264 PHE A N 1
ATOM 2065 C CA . PHE A 1 264 ? -3.321 -0.234 -21.201 1.00 64.69 264 PHE A CA 1
ATOM 2066 C C . PHE A 1 264 ? -1.832 -0.503 -21.435 1.00 64.69 264 PHE A C 1
ATOM 2068 O O . PHE A 1 264 ? -1.313 -1.563 -21.080 1.00 64.69 264 PHE A O 1
ATOM 2075 N N . ALA A 1 265 ? -1.127 0.483 -21.994 1.00 63.03 265 ALA A N 1
ATOM 2076 C CA . ALA A 1 265 ? 0.325 0.539 -21.876 1.00 63.03 265 ALA A CA 1
ATOM 2077 C C . ALA A 1 265 ? 0.667 0.874 -20.418 1.00 63.03 265 ALA A C 1
ATOM 2079 O O . ALA A 1 265 ? 0.039 1.758 -19.830 1.00 63.03 265 ALA A O 1
ATOM 2080 N N . LEU A 1 266 ? 1.632 0.171 -19.821 1.00 66.62 266 LEU A N 1
ATOM 2081 C CA . LEU A 1 266 ? 2.066 0.448 -18.453 1.00 66.62 266 LEU A CA 1
ATOM 2082 C C . LEU A 1 266 ? 2.877 1.749 -18.429 1.00 66.62 266 LEU A C 1
ATOM 2084 O O . LEU A 1 266 ? 4.095 1.712 -18.407 1.00 66.62 266 LEU A O 1
ATOM 2088 N N . ASN A 1 267 ? 2.198 2.891 -18.466 1.00 69.31 267 ASN A N 1
ATOM 2089 C CA . ASN A 1 267 ? 2.798 4.199 -18.252 1.00 69.31 267 ASN A CA 1
ATOM 2090 C C . ASN A 1 267 ? 2.027 4.907 -17.140 1.00 69.31 267 ASN A C 1
ATOM 2092 O O . ASN A 1 267 ? 0.910 5.381 -17.354 1.00 69.31 267 ASN A O 1
ATOM 2096 N N . LEU A 1 268 ? 2.619 4.968 -15.948 1.00 71.44 268 LEU A N 1
ATOM 2097 C CA . LEU A 1 268 ? 1.952 5.545 -14.779 1.00 71.44 268 LEU A CA 1
ATOM 2098 C C . LEU A 1 268 ? 1.921 7.078 -14.798 1.00 71.44 268 LEU A C 1
ATOM 2100 O O . LEU A 1 268 ? 1.279 7.670 -13.934 1.00 71.44 268 LEU A O 1
ATOM 2104 N N . ASN A 1 269 ? 2.557 7.728 -15.773 1.00 66.12 269 ASN A N 1
ATOM 2105 C CA . ASN A 1 269 ? 2.473 9.178 -15.968 1.00 66.12 269 ASN A CA 1
ATOM 2106 C C . ASN A 1 269 ? 1.264 9.580 -16.827 1.00 66.12 269 ASN A C 1
ATOM 2108 O O . ASN A 1 269 ? 0.883 10.746 -16.856 1.00 66.12 269 ASN A O 1
ATOM 2112 N N . ILE A 1 270 ? 0.627 8.627 -17.516 1.00 64.06 270 ILE A N 1
ATOM 2113 C CA . ILE A 1 270 ? -0.573 8.902 -18.310 1.00 64.06 270 ILE A CA 1
ATOM 2114 C C . ILE A 1 270 ? -1.801 8.747 -17.421 1.00 64.06 270 ILE A C 1
ATOM 2116 O O . ILE A 1 270 ? -2.133 7.656 -16.957 1.00 64.06 270 ILE A O 1
ATOM 2120 N N . ARG A 1 271 ? -2.513 9.857 -17.214 1.00 62.62 271 ARG A N 1
ATOM 2121 C CA . ARG A 1 271 ? -3.745 9.876 -16.426 1.00 62.62 271 ARG A CA 1
ATOM 2122 C C . ARG A 1 271 ? -4.833 9.010 -17.063 1.00 62.62 271 ARG A C 1
ATOM 2124 O O . ARG A 1 271 ? -5.298 9.281 -18.172 1.00 62.62 271 ARG A O 1
ATOM 2131 N N . LEU A 1 272 ? -5.315 8.030 -16.303 1.00 64.19 272 LEU A N 1
ATOM 2132 C CA . LEU A 1 272 ? -6.469 7.207 -16.666 1.00 64.19 272 LEU A CA 1
ATOM 2133 C C . LEU A 1 272 ? -7.751 7.872 -16.167 1.00 64.19 272 LEU A C 1
ATOM 2135 O O . LEU A 1 272 ? -8.072 7.838 -14.982 1.00 64.19 272 LEU A O 1
ATOM 2139 N N . GLY A 1 273 ? -8.460 8.531 -17.081 1.00 63.31 273 GLY A N 1
ATOM 2140 C CA . GLY A 1 273 ? -9.670 9.284 -16.763 1.00 63.31 273 GLY A CA 1
ATOM 2141 C C . GLY A 1 273 ? -10.972 8.599 -17.181 1.00 63.31 273 GLY A C 1
ATOM 2142 O O . GLY A 1 273 ? -10.974 7.624 -17.935 1.00 63.31 273 GLY A O 1
ATOM 2143 N N . HIS A 1 274 ? -12.097 9.169 -16.742 1.00 64.81 274 HIS A N 1
ATOM 2144 C CA . HIS A 1 274 ? -13.449 8.640 -16.959 1.00 64.81 274 HIS A CA 1
ATOM 2145 C C . HIS A 1 274 ? -13.769 8.422 -18.450 1.00 64.81 274 HIS A C 1
ATOM 2147 O O . HIS A 1 274 ? -14.462 7.474 -18.814 1.00 64.81 274 HIS A O 1
ATOM 2153 N N . THR A 1 275 ? -13.236 9.263 -19.341 1.00 63.09 275 THR A N 1
ATOM 2154 C CA . THR A 1 275 ? -13.421 9.137 -20.796 1.00 63.09 275 THR A CA 1
ATOM 2155 C C . THR A 1 275 ? -12.779 7.870 -21.365 1.00 63.09 275 THR A C 1
ATOM 2157 O O . THR A 1 275 ? -13.405 7.163 -22.153 1.00 63.09 275 THR A O 1
ATOM 2160 N N . VAL A 1 276 ? -11.543 7.574 -20.950 1.00 62.41 276 VAL A N 1
ATOM 2161 C CA . VAL A 1 276 ? -10.759 6.410 -21.403 1.00 62.41 276 VAL A CA 1
ATOM 2162 C C . VAL A 1 276 ? -11.431 5.134 -20.945 1.00 62.41 276 VAL A C 1
ATOM 2164 O O . VAL A 1 276 ? -11.697 4.231 -21.734 1.00 62.41 276 VAL A O 1
ATOM 2167 N N . LEU A 1 277 ? -11.745 5.092 -19.652 1.00 65.50 277 LEU A N 1
ATOM 2168 C CA . LEU A 1 277 ? -12.389 3.943 -19.049 1.00 65.50 277 LEU A CA 1
ATOM 2169 C C . LEU A 1 277 ? -13.775 3.745 -19.654 1.00 65.50 277 LEU A C 1
ATOM 2171 O O . LEU A 1 277 ? -14.140 2.617 -19.955 1.00 65.50 277 LEU A O 1
ATOM 2175 N N . GLY A 1 278 ? -14.538 4.821 -19.885 1.00 63.94 278 GLY A N 1
ATOM 2176 C CA . GLY A 1 278 ? -15.897 4.727 -20.419 1.00 63.94 278 GLY A CA 1
ATOM 2177 C C . GLY A 1 278 ? -15.942 4.140 -21.829 1.00 63.94 278 GLY A C 1
ATOM 2178 O O . GLY A 1 278 ? -16.913 3.484 -22.190 1.00 63.94 278 GLY A O 1
ATOM 2179 N N . GLN A 1 279 ? -14.884 4.327 -22.620 1.00 63.00 279 GLN A N 1
ATOM 2180 C CA . GLN A 1 279 ? -14.755 3.717 -23.946 1.00 63.00 279 GLN A CA 1
ATOM 2181 C C . GLN A 1 279 ? -14.337 2.242 -23.906 1.00 63.00 279 GLN A C 1
ATOM 2183 O O . GLN A 1 279 ? -14.587 1.528 -24.872 1.00 63.00 279 GLN A O 1
ATOM 2188 N N . LEU A 1 280 ? -13.689 1.798 -22.827 1.00 65.25 280 LEU A N 1
ATOM 2189 C CA . LEU A 1 280 ? -13.224 0.418 -22.658 1.00 65.25 280 LEU A CA 1
ATOM 2190 C C . LEU A 1 280 ? -14.239 -0.456 -21.915 1.00 65.25 280 LEU A C 1
ATOM 2192 O O . LEU A 1 280 ? -14.406 -1.622 -22.252 1.00 65.25 280 LEU A O 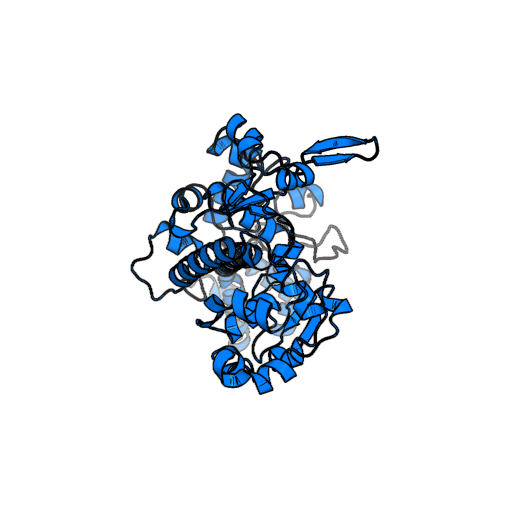1
ATOM 2196 N N . LEU A 1 281 ? -14.892 0.106 -20.898 1.00 69.06 281 LEU A N 1
ATOM 2197 C CA . LEU A 1 281 ? -15.748 -0.604 -19.943 1.00 69.06 281 LEU A CA 1
ATOM 2198 C C . LEU A 1 281 ? -17.233 -0.244 -20.086 1.00 69.06 281 LEU A C 1
ATOM 2200 O O . LEU A 1 281 ? -18.073 -0.905 -19.489 1.00 69.06 281 LEU A O 1
ATOM 2204 N N . GLY A 1 282 ? -17.557 0.792 -20.867 1.00 69.56 282 GLY A N 1
ATOM 2205 C CA . GLY A 1 282 ? -18.892 1.388 -20.943 1.00 69.56 282 GLY A CA 1
ATOM 2206 C C . GLY A 1 282 ? -19.054 2.560 -19.971 1.00 69.56 282 GLY A C 1
ATOM 2207 O O . GLY A 1 282 ? -18.538 2.539 -18.854 1.00 69.56 282 GLY A O 1
ATOM 2208 N N . ARG A 1 283 ? -19.760 3.618 -20.393 1.00 69.44 283 ARG A N 1
ATOM 2209 C CA . ARG A 1 283 ? -19.916 4.845 -19.587 1.00 69.44 283 ARG A CA 1
ATOM 2210 C C . ARG A 1 283 ? -20.622 4.579 -18.260 1.00 69.44 283 ARG A C 1
ATOM 2212 O O . ARG A 1 283 ? -20.125 5.033 -17.236 1.00 69.44 283 ARG A O 1
ATOM 2219 N N . ASP A 1 284 ? -21.698 3.798 -18.281 1.00 71.44 284 ASP A N 1
ATOM 2220 C CA . ASP A 1 284 ? -22.507 3.520 -17.089 1.00 71.44 284 ASP A CA 1
ATOM 2221 C C . ASP A 1 284 ? -21.722 2.716 -16.044 1.00 71.44 284 ASP A C 1
ATOM 2223 O O . ASP A 1 284 ? -21.744 3.035 -14.856 1.00 71.44 284 ASP A O 1
ATOM 2227 N N . VAL A 1 285 ? -20.934 1.733 -16.497 1.00 72.81 285 VAL A N 1
ATOM 2228 C CA . VAL A 1 285 ? -20.043 0.934 -15.639 1.00 72.81 285 VAL A CA 1
ATOM 2229 C C . VAL A 1 285 ? -18.996 1.822 -14.973 1.00 72.81 285 VAL A C 1
ATOM 2231 O O . VAL A 1 285 ? -18.707 1.667 -13.788 1.00 72.81 285 VAL A O 1
ATOM 2234 N N . VAL A 1 286 ? -18.437 2.784 -15.708 1.00 71.06 286 VAL A N 1
ATOM 2235 C CA . VAL A 1 286 ? -17.418 3.687 -15.165 1.00 71.06 286 VAL A CA 1
ATOM 2236 C C . VAL A 1 286 ? -18.007 4.706 -14.212 1.00 71.06 286 VAL A C 1
ATOM 2238 O O . VAL A 1 286 ? -17.406 4.950 -13.175 1.00 71.06 286 VAL A O 1
ATOM 2241 N N . SER A 1 287 ? -19.188 5.245 -14.496 1.00 73.25 287 SER A N 1
ATOM 2242 C CA . SER A 1 287 ? -19.856 6.150 -13.561 1.00 73.25 287 SER A CA 1
ATOM 2243 C C . SER A 1 287 ? -20.217 5.452 -12.247 1.00 73.25 287 SER A C 1
ATOM 2245 O O . SER A 1 287 ? -20.109 6.066 -11.189 1.00 73.25 287 SER A O 1
ATOM 2247 N N . ALA A 1 288 ? -20.569 4.162 -12.287 1.00 71.81 288 ALA A N 1
ATOM 2248 C CA . ALA A 1 288 ? -20.848 3.377 -11.086 1.00 71.81 288 ALA A CA 1
ATOM 2249 C C . ALA A 1 288 ? -19.575 2.959 -10.323 1.00 71.81 288 ALA A C 1
ATOM 2251 O O . ALA A 1 288 ? -19.524 3.041 -9.096 1.00 71.81 288 ALA A O 1
ATOM 2252 N N . TYR A 1 289 ? -18.541 2.502 -11.034 1.00 73.75 289 TYR A N 1
ATOM 2253 C CA . TYR A 1 289 ? -17.355 1.884 -10.427 1.00 73.75 289 TYR A CA 1
ATOM 2254 C C . TYR A 1 289 ? -16.190 2.860 -10.206 1.00 73.75 289 TYR A C 1
ATOM 2256 O O . TYR A 1 289 ? -15.299 2.588 -9.398 1.00 73.75 289 TYR A O 1
ATOM 2264 N N . PHE A 1 290 ? -16.195 4.002 -10.899 1.00 75.38 290 PHE A N 1
ATOM 2265 C CA . PHE A 1 290 ? -15.221 5.096 -10.816 1.00 75.38 290 PHE A CA 1
ATOM 2266 C C . PHE A 1 290 ? -15.866 6.488 -10.648 1.00 75.38 290 PHE A C 1
ATOM 2268 O O . PHE A 1 290 ? -15.497 7.425 -11.363 1.00 75.38 290 PHE A O 1
ATOM 2275 N N . PRO A 1 291 ? -16.780 6.666 -9.674 1.00 68.38 291 PRO A N 1
ATOM 2276 C CA . PRO A 1 291 ? -17.459 7.942 -9.430 1.00 68.38 291 PRO A CA 1
ATOM 2277 C C . PRO A 1 291 ? -16.499 9.064 -9.001 1.00 68.38 291 PRO A C 1
ATOM 2279 O O . PRO A 1 291 ? -16.811 10.244 -9.123 1.00 68.38 291 PRO A O 1
ATOM 2282 N N . ASP A 1 292 ? -15.318 8.704 -8.497 1.00 67.56 292 ASP A N 1
ATOM 2283 C CA . ASP A 1 292 ? -14.271 9.614 -8.040 1.00 67.56 292 ASP A CA 1
ATOM 2284 C C . ASP A 1 292 ? -13.363 10.136 -9.168 1.00 67.56 292 ASP A C 1
ATOM 2286 O O . ASP A 1 292 ? -12.581 11.065 -8.952 1.00 67.56 292 ASP A O 1
ATOM 2290 N N . LEU A 1 293 ? -13.454 9.571 -10.377 1.00 68.00 293 LEU A N 1
ATOM 2291 C CA . LEU A 1 293 ? -12.656 10.017 -11.515 1.00 68.00 293 LEU A CA 1
ATOM 2292 C C . LEU A 1 293 ? -13.386 11.114 -12.295 1.00 68.00 293 LEU A C 1
ATOM 2294 O O . LEU A 1 293 ? -14.432 10.888 -12.896 1.00 68.00 293 LEU A O 1
ATOM 2298 N N . SER A 1 294 ? -12.787 12.304 -12.356 1.00 55.47 294 SER A N 1
ATOM 2299 C CA . SER A 1 294 ? -13.268 13.411 -13.189 1.00 55.47 294 SER A CA 1
ATOM 2300 C C . SER A 1 294 ? -12.460 13.539 -14.481 1.00 55.47 294 SER A C 1
ATOM 2302 O O . SER A 1 294 ? -11.226 13.555 -14.448 1.00 55.47 294 SER A O 1
ATOM 2304 N N . GLY A 1 295 ? -13.159 13.661 -15.618 1.00 52.84 295 GLY A N 1
ATOM 2305 C CA . GLY A 1 295 ? -12.565 13.914 -16.938 1.00 52.84 295 GLY A CA 1
ATOM 2306 C C . GLY A 1 295 ? -11.518 12.880 -17.377 1.00 52.84 295 GLY A C 1
ATOM 2307 O O . GLY A 1 295 ? -11.221 11.917 -16.674 1.00 52.84 295 GLY A O 1
ATOM 2308 N N . GLY A 1 296 ? -10.967 13.041 -18.579 1.00 39.16 296 GLY A N 1
ATOM 2309 C CA . GLY A 1 296 ? -9.934 12.145 -19.098 1.00 39.16 296 GLY A CA 1
ATOM 2310 C C . GLY A 1 296 ? -9.555 12.431 -20.541 1.00 39.16 296 GLY A C 1
ATOM 2311 O O . GLY A 1 296 ? -10.386 12.888 -21.326 1.00 39.16 296 GLY A O 1
ATOM 2312 N N . VAL A 1 297 ? -8.304 12.119 -20.872 1.00 38.75 297 VAL A N 1
ATOM 2313 C CA . VAL A 1 297 ? -7.753 12.154 -22.230 1.00 38.75 297 VAL A CA 1
ATOM 2314 C C . VAL A 1 297 ? -8.598 11.240 -23.137 1.00 38.75 297 VAL A C 1
ATOM 2316 O O . VAL A 1 297 ? -8.992 10.156 -22.725 1.00 38.75 297 VAL A O 1
ATOM 2319 N N . THR A 1 298 ? -8.979 11.669 -24.338 1.00 35.66 298 THR A N 1
ATOM 2320 C CA . THR A 1 298 ? -9.895 10.910 -25.217 1.00 35.66 298 THR A CA 1
ATOM 2321 C C . THR A 1 298 ? -9.144 9.810 -25.995 1.00 35.66 298 THR A C 1
ATOM 2323 O O . THR A 1 298 ? -7.938 9.937 -26.209 1.00 35.66 298 THR A O 1
ATOM 2326 N N . ARG A 1 299 ? -9.822 8.744 -26.480 1.00 36.91 299 ARG A N 1
ATOM 2327 C CA . ARG A 1 299 ? -9.208 7.724 -27.377 1.00 36.91 299 ARG A CA 1
ATOM 2328 C C . ARG A 1 299 ? -8.364 8.305 -28.511 1.00 36.91 299 ARG A C 1
ATOM 2330 O O . ARG A 1 299 ? -7.319 7.730 -28.763 1.00 36.91 299 ARG A O 1
ATOM 2337 N N . PRO A 1 300 ? -8.780 9.380 -29.205 1.00 37.44 300 PRO A N 1
ATOM 2338 C CA . PRO A 1 300 ? -7.964 10.000 -30.245 1.00 37.44 300 PRO A CA 1
ATOM 2339 C C . PRO A 1 300 ? -6.656 10.579 -29.710 1.00 37.44 300 PRO A C 1
ATOM 2341 O O . PRO A 1 300 ? -5.625 10.415 -30.344 1.00 37.44 300 PRO A O 1
ATOM 2344 N N . VAL A 1 301 ? -6.669 11.192 -28.524 1.00 34.91 301 VAL A N 1
ATOM 2345 C CA . VAL A 1 301 ? -5.459 11.746 -27.904 1.00 34.91 301 VAL A CA 1
ATOM 2346 C C . VAL A 1 301 ? -4.559 10.629 -27.367 1.00 34.91 301 VAL A C 1
ATOM 2348 O O . VAL A 1 301 ? -3.346 10.712 -27.494 1.00 34.91 301 VAL A O 1
ATOM 2351 N N . ILE A 1 302 ? -5.129 9.529 -26.870 1.00 35.62 302 ILE A N 1
ATOM 2352 C CA . ILE A 1 302 ? -4.366 8.316 -26.537 1.00 35.62 302 ILE A CA 1
ATOM 2353 C C . ILE A 1 302 ? -3.842 7.627 -27.795 1.00 35.62 302 ILE A C 1
ATOM 2355 O O . ILE A 1 302 ? -2.710 7.179 -27.797 1.00 35.62 302 ILE A O 1
ATOM 2359 N N . GLY A 1 303 ? -4.624 7.559 -28.869 1.00 35.12 303 GLY A N 1
ATOM 2360 C CA . GLY A 1 303 ? -4.211 7.027 -30.165 1.00 35.12 303 GLY A CA 1
ATOM 2361 C C . GLY A 1 303 ? -3.081 7.850 -30.770 1.00 35.12 303 GLY A C 1
ATOM 2362 O O . GLY A 1 303 ? -2.142 7.271 -31.285 1.00 35.12 303 GLY A O 1
ATOM 2363 N N . PHE A 1 304 ? -3.121 9.172 -30.602 1.00 34.91 304 PHE A N 1
ATOM 2364 C CA . PHE A 1 304 ? -2.054 10.109 -30.946 1.00 34.91 304 PHE A CA 1
ATOM 2365 C C . PHE A 1 304 ? -0.809 9.949 -30.053 1.00 34.91 304 PHE A C 1
ATOM 2367 O O . PHE A 1 304 ? 0.316 9.956 -30.550 1.00 34.91 304 PHE A O 1
ATOM 2374 N N . MET A 1 305 ? -0.983 9.759 -28.739 1.00 33.00 305 MET A N 1
ATOM 2375 C CA . MET A 1 305 ? 0.117 9.483 -27.805 1.00 33.00 305 MET A CA 1
ATOM 2376 C C . MET A 1 305 ? 0.742 8.101 -28.042 1.00 33.00 305 MET A C 1
ATOM 2378 O O . MET A 1 305 ? 1.955 7.975 -27.965 1.00 33.00 305 MET A O 1
ATOM 2382 N N . LEU A 1 306 ? -0.059 7.079 -28.360 1.00 35.69 306 LEU A N 1
ATOM 2383 C CA . LEU A 1 306 ? 0.372 5.713 -28.668 1.00 35.69 306 LEU A CA 1
ATOM 2384 C C . LEU A 1 306 ? 0.995 5.617 -30.061 1.00 35.69 306 LEU A C 1
ATOM 2386 O O . LEU A 1 306 ? 2.006 4.943 -30.203 1.00 35.69 306 LEU A O 1
ATOM 2390 N N . SER A 1 307 ? 0.460 6.320 -31.067 1.00 36.56 307 SER A N 1
ATOM 2391 C CA . SER A 1 307 ? 1.094 6.417 -32.385 1.00 36.56 307 SER A CA 1
ATOM 2392 C C . SER A 1 307 ? 2.444 7.122 -32.276 1.00 36.56 307 SER A C 1
ATOM 2394 O O . SER A 1 307 ? 3.417 6.658 -32.851 1.00 36.56 307 SER A O 1
ATOM 2396 N N . ARG A 1 308 ? 2.559 8.168 -31.442 1.00 35.88 308 ARG A N 1
ATOM 2397 C CA . ARG A 1 308 ? 3.861 8.771 -31.113 1.00 35.88 308 ARG A CA 1
ATOM 2398 C C . ARG A 1 308 ? 4.756 7.897 -30.228 1.00 35.88 308 ARG A C 1
ATOM 2400 O O . ARG A 1 308 ? 5.971 7.996 -30.359 1.00 35.88 308 ARG A O 1
ATOM 2407 N N . ALA A 1 309 ? 4.200 7.064 -29.350 1.00 32.50 309 ALA A N 1
ATOM 2408 C CA . ALA A 1 309 ? 4.971 6.145 -28.506 1.00 32.50 309 ALA A CA 1
ATOM 2409 C C . ALA A 1 309 ? 5.510 4.937 -29.290 1.00 32.50 309 ALA A C 1
ATOM 2411 O O . ALA A 1 309 ? 6.543 4.389 -28.921 1.00 32.50 309 ALA A O 1
ATOM 2412 N N . CYS A 1 310 ? 4.832 4.532 -30.368 1.00 34.50 310 CYS A N 1
ATOM 2413 C CA . CYS A 1 310 ? 5.345 3.553 -31.325 1.00 34.50 310 CYS A CA 1
ATOM 2414 C C . CYS A 1 310 ? 6.375 4.164 -32.290 1.00 34.50 310 CYS A C 1
ATOM 2416 O O . CYS A 1 310 ? 7.286 3.453 -32.700 1.00 34.50 310 CYS A O 1
ATOM 2418 N N . ASP A 1 311 ? 6.281 5.467 -32.578 1.00 35.72 311 ASP A N 1
ATOM 2419 C CA . ASP A 1 311 ? 7.165 6.154 -33.531 1.00 35.72 311 ASP A CA 1
ATOM 2420 C C . ASP A 1 311 ? 8.307 6.977 -32.903 1.00 35.72 311 ASP A C 1
ATOM 2422 O O . ASP A 1 311 ? 9.070 7.606 -33.637 1.00 35.72 311 ASP A O 1
ATOM 2426 N N . SER A 1 312 ? 8.484 7.019 -31.577 1.00 34.09 312 SER A N 1
ATOM 2427 C CA . SER A 1 312 ? 9.637 7.732 -31.004 1.00 34.09 312 SER A CA 1
ATOM 2428 C C . SER A 1 312 ? 10.026 7.280 -29.599 1.00 34.09 312 SER A C 1
ATOM 2430 O O . SER A 1 312 ? 9.268 7.426 -28.641 1.00 34.09 312 SER A O 1
ATOM 2432 N N . ALA A 1 313 ? 11.269 6.812 -29.483 1.00 37.22 313 ALA A N 1
ATOM 2433 C CA . ALA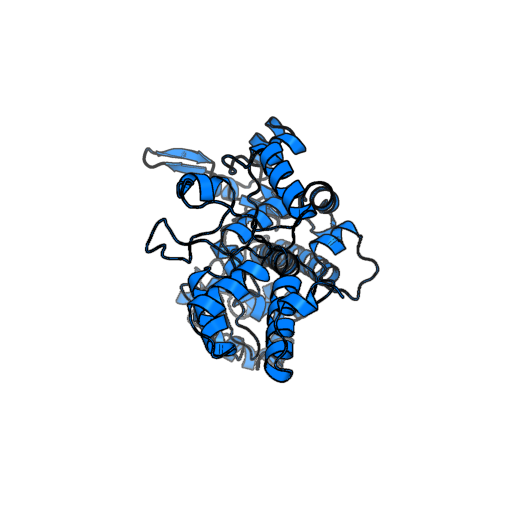 A 1 313 ? 12.073 7.070 -28.300 1.00 37.22 313 ALA A CA 1
ATOM 2434 C C . ALA A 1 313 ? 12.201 8.598 -28.121 1.00 37.22 313 ALA A C 1
ATOM 2436 O O . ALA A 1 313 ? 12.398 9.317 -29.096 1.00 37.22 313 ALA A O 1
ATOM 2437 N N . ASP A 1 314 ? 12.064 9.067 -26.883 1.00 44.94 314 ASP A N 1
ATOM 2438 C CA . ASP A 1 314 ? 12.515 10.370 -26.383 1.00 44.94 314 ASP A CA 1
ATOM 2439 C C . ASP A 1 314 ? 12.119 11.628 -27.183 1.00 44.94 314 ASP A C 1
ATOM 2441 O O . ASP A 1 314 ? 12.916 12.206 -27.910 1.00 44.94 314 ASP A O 1
ATOM 2445 N N . ASN A 1 315 ? 10.918 12.162 -26.932 1.00 39.31 315 ASN A N 1
ATOM 2446 C CA . ASN A 1 315 ? 10.616 13.578 -27.208 1.00 39.31 315 ASN A CA 1
ATOM 2447 C C . ASN A 1 315 ? 10.585 14.415 -25.916 1.00 39.31 315 ASN A C 1
ATOM 2449 O O . ASN A 1 315 ? 9.734 15.285 -25.728 1.00 39.31 315 ASN A O 1
ATOM 2453 N N . THR A 1 316 ? 11.524 14.149 -25.010 1.00 41.84 316 THR A N 1
ATOM 2454 C CA . THR A 1 316 ? 11.848 15.057 -23.906 1.00 41.84 316 THR A CA 1
ATOM 2455 C C . THR A 1 316 ? 12.892 16.056 -24.418 1.00 41.84 316 THR A C 1
ATOM 2457 O O . THR A 1 316 ? 13.904 15.621 -24.969 1.00 41.84 316 THR A O 1
ATOM 2460 N N . PRO A 1 317 ? 12.689 17.380 -24.292 1.00 41.72 317 PRO A N 1
ATOM 2461 C CA . PRO A 1 317 ? 13.719 18.354 -24.645 1.00 41.72 317 PRO A CA 1
ATOM 2462 C C . PRO A 1 317 ? 14.979 18.087 -23.813 1.00 41.72 317 PRO A C 1
ATOM 2464 O O . PRO A 1 317 ? 14.915 18.111 -22.586 1.00 41.72 317 PRO A O 1
ATOM 2467 N N . ILE A 1 318 ? 16.110 17.798 -24.465 1.00 43.62 318 ILE A N 1
ATOM 2468 C CA . ILE A 1 318 ? 17.356 17.443 -23.761 1.00 43.62 318 ILE A CA 1
ATOM 2469 C C . ILE A 1 318 ? 18.172 18.700 -23.428 1.00 43.62 318 ILE A C 1
ATOM 2471 O O . ILE A 1 318 ? 18.785 18.769 -22.367 1.00 43.62 318 ILE A O 1
ATOM 2475 N N . MET A 1 319 ? 18.177 19.706 -24.314 1.00 41.94 319 MET A N 1
ATOM 2476 C CA . MET A 1 319 ? 18.824 21.009 -24.087 1.00 41.94 319 MET A CA 1
ATOM 2477 C C . MET A 1 319 ? 18.350 22.080 -25.090 1.00 41.94 319 MET A C 1
ATOM 2479 O O . MET A 1 319 ? 17.801 21.753 -26.145 1.00 41.94 319 MET A O 1
ATOM 2483 N N . THR A 1 320 ? 18.575 23.368 -24.805 1.00 50.31 320 THR A N 1
ATOM 2484 C CA . THR A 1 320 ? 18.382 24.449 -25.789 1.00 50.31 320 THR A CA 1
ATOM 2485 C C . THR A 1 320 ? 19.509 24.485 -26.815 1.00 50.31 320 THR A C 1
ATOM 2487 O O . THR A 1 320 ? 20.634 24.043 -26.569 1.00 50.31 320 THR A O 1
ATOM 2490 N N . LEU A 1 321 ? 19.216 25.067 -27.981 1.00 53.19 321 LEU A N 1
ATOM 2491 C CA . LEU A 1 321 ? 20.199 25.296 -29.040 1.00 53.19 321 LEU A CA 1
ATOM 2492 C C . LEU A 1 321 ? 21.382 26.162 -28.582 1.00 53.19 321 LEU A C 1
ATOM 2494 O O . LEU A 1 321 ? 22.494 25.947 -29.055 1.00 53.19 321 LEU A O 1
ATOM 2498 N N . ALA A 1 322 ? 21.158 27.098 -27.656 1.00 55.50 322 ALA A N 1
ATOM 2499 C CA . ALA A 1 322 ? 22.220 27.898 -27.052 1.00 55.50 322 ALA A CA 1
ATOM 2500 C C . ALA A 1 322 ? 23.195 27.013 -26.262 1.00 55.50 322 ALA A C 1
ATOM 2502 O O . ALA A 1 322 ? 24.374 26.955 -26.595 1.00 55.50 322 ALA A O 1
ATOM 2503 N N . VAL A 1 323 ? 22.680 26.200 -25.334 1.00 57.62 323 VAL A N 1
ATOM 2504 C CA . VAL A 1 323 ? 23.501 25.291 -24.519 1.00 57.62 323 VAL A CA 1
ATOM 2505 C C . VAL A 1 323 ? 24.257 24.279 -25.385 1.00 57.62 323 VAL A C 1
ATOM 2507 O O . VAL A 1 323 ? 25.428 24.005 -25.127 1.00 57.62 323 VAL A O 1
ATOM 2510 N N . ALA A 1 324 ? 23.648 23.759 -26.454 1.00 57.47 324 ALA A N 1
ATOM 2511 C CA . ALA A 1 324 ? 24.335 22.865 -27.390 1.00 57.47 324 ALA A CA 1
ATOM 2512 C C . ALA A 1 324 ? 25.475 23.558 -28.155 1.00 57.47 324 ALA A C 1
ATOM 2514 O O . ALA A 1 324 ? 26.527 22.953 -28.377 1.00 57.47 324 ALA A O 1
ATOM 2515 N N . ARG A 1 325 ? 25.292 24.823 -28.552 1.00 61.78 325 ARG A N 1
ATOM 2516 C CA . ARG A 1 325 ? 26.320 25.624 -29.236 1.00 61.78 325 ARG A CA 1
ATOM 2517 C C . ARG A 1 325 ? 27.462 25.983 -28.298 1.00 61.78 325 ARG A C 1
ATOM 2519 O O . ARG A 1 325 ? 28.608 25.778 -28.682 1.00 61.78 325 ARG A O 1
ATOM 2526 N N . ASP A 1 326 ? 27.155 26.393 -27.074 1.00 59.19 326 ASP A N 1
ATOM 2527 C CA . ASP A 1 326 ? 28.147 26.739 -26.052 1.00 59.19 326 ASP A CA 1
ATOM 2528 C C . ASP A 1 326 ? 28.960 25.508 -25.635 1.00 59.19 326 ASP A C 1
ATOM 2530 O O . ASP A 1 326 ? 30.186 25.551 -25.535 1.00 59.19 326 ASP A O 1
ATOM 2534 N N . THR A 1 327 ? 28.289 24.363 -25.491 1.00 53.84 327 THR A N 1
ATOM 2535 C CA . THR A 1 327 ? 28.940 23.080 -25.197 1.00 53.84 327 THR A CA 1
ATOM 2536 C C . THR A 1 327 ? 29.815 22.623 -26.369 1.00 53.84 327 THR A C 1
ATOM 2538 O O . THR A 1 327 ? 30.934 22.162 -26.163 1.00 53.84 327 THR A O 1
ATOM 2541 N N . THR A 1 328 ? 29.359 22.793 -27.615 1.00 56.06 328 THR A N 1
ATOM 2542 C CA . THR A 1 328 ? 30.152 22.454 -28.812 1.00 56.06 328 THR A CA 1
ATOM 2543 C C . THR A 1 328 ? 31.353 23.385 -28.965 1.00 56.06 328 THR A C 1
ATOM 2545 O O . THR A 1 328 ? 32.447 22.916 -29.267 1.00 56.06 328 THR A O 1
ATOM 2548 N N . GLN A 1 329 ? 31.178 24.682 -28.709 1.00 58.75 329 GLN A N 1
ATOM 2549 C CA . GLN A 1 329 ? 32.257 25.665 -28.678 1.00 58.75 329 GLN A CA 1
ATOM 2550 C C . GLN A 1 329 ? 33.300 25.294 -27.619 1.00 58.75 329 GLN A C 1
ATOM 2552 O O . GLN A 1 329 ? 34.485 25.260 -27.931 1.00 58.75 329 GLN A O 1
ATOM 2557 N N . SER A 1 330 ? 32.865 24.949 -26.404 1.00 59.59 330 SER A N 1
ATOM 2558 C CA . SER A 1 330 ? 33.763 24.576 -25.308 1.00 59.59 330 SER A CA 1
ATOM 2559 C C . SER A 1 330 ? 34.505 23.259 -25.550 1.00 59.59 330 SER A C 1
ATOM 2561 O O . SER A 1 330 ? 35.645 23.127 -25.115 1.00 59.59 330 SER A O 1
ATOM 2563 N N . ILE A 1 331 ? 33.880 22.276 -26.205 1.00 52.97 331 ILE A N 1
ATOM 2564 C CA . ILE A 1 331 ? 34.477 20.948 -26.431 1.00 52.97 331 ILE A CA 1
ATOM 2565 C C . ILE A 1 331 ? 35.379 20.925 -27.671 1.00 52.97 331 ILE A C 1
ATOM 2567 O O . ILE A 1 331 ? 36.367 20.192 -27.697 1.00 52.97 331 ILE A O 1
ATOM 2571 N N . ALA A 1 332 ? 35.025 21.678 -28.714 1.00 53.94 332 ALA A N 1
ATOM 2572 C CA . ALA A 1 332 ? 35.754 21.684 -29.980 1.00 53.94 332 ALA A CA 1
ATOM 2573 C C . ALA A 1 332 ? 36.733 22.863 -30.126 1.00 53.94 332 ALA A C 1
ATOM 2575 O O . ALA A 1 332 ? 37.476 22.879 -31.101 1.00 53.94 332 ALA A O 1
ATOM 2576 N N . ASP A 1 333 ? 36.736 23.814 -29.185 1.00 57.09 333 ASP A N 1
ATOM 2577 C CA . ASP A 1 333 ? 37.542 25.048 -29.194 1.00 57.09 333 ASP A CA 1
ATOM 2578 C C . ASP A 1 333 ? 37.438 25.823 -30.522 1.00 57.09 333 ASP A C 1
ATOM 2580 O O . ASP A 1 333 ? 38.417 26.189 -31.171 1.00 57.09 333 ASP A O 1
ATOM 2584 N N . VAL A 1 334 ? 36.197 26.018 -30.981 1.00 57.38 334 VAL A N 1
ATOM 2585 C CA . VAL A 1 334 ? 35.885 26.679 -32.258 1.00 57.38 334 VAL A CA 1
ATOM 2586 C C . VAL A 1 334 ? 35.099 27.965 -32.054 1.00 57.38 334 VAL A C 1
ATOM 2588 O O . VAL A 1 334 ? 34.398 28.136 -31.061 1.00 57.38 334 VAL A O 1
ATOM 2591 N N . SER A 1 335 ? 35.170 28.877 -33.027 1.00 62.94 335 SER A N 1
ATOM 2592 C CA . SER A 1 335 ? 34.441 30.144 -32.950 1.00 62.94 335 SER A CA 1
ATOM 2593 C C . SER A 1 335 ? 32.918 29.929 -32.845 1.00 62.94 335 SER A C 1
ATOM 2595 O O . SER A 1 335 ? 32.392 28.951 -33.391 1.00 62.94 335 SER A O 1
ATOM 2597 N N . PRO A 1 336 ? 32.174 30.862 -32.219 1.00 55.00 336 PRO A N 1
ATOM 2598 C CA . PRO A 1 336 ? 30.723 30.735 -32.040 1.00 55.00 336 PRO A CA 1
ATOM 2599 C C . PRO A 1 336 ? 29.959 30.480 -33.350 1.00 55.00 336 PRO A C 1
ATOM 2601 O O . PRO A 1 336 ? 28.993 29.718 -33.392 1.00 55.00 336 PRO A O 1
ATOM 2604 N N . SER A 1 337 ? 30.415 31.082 -34.454 1.00 58.47 337 SER A N 1
ATOM 2605 C CA . SER A 1 337 ? 29.803 30.906 -35.776 1.00 58.47 337 SER A CA 1
ATOM 2606 C C . SER A 1 337 ? 30.063 29.520 -36.378 1.00 58.47 337 SER A C 1
ATOM 2608 O O . SER A 1 337 ? 29.207 28.992 -37.090 1.00 58.47 337 SER A O 1
ATOM 2610 N N . ALA A 1 338 ? 31.212 28.909 -36.078 1.00 53.81 338 ALA A N 1
ATOM 2611 C CA . ALA A 1 338 ? 31.545 27.550 -36.493 1.00 53.81 338 ALA A CA 1
ATOM 2612 C C . ALA A 1 338 ? 30.806 26.505 -35.643 1.00 53.81 338 ALA A C 1
ATOM 2614 O O . ALA A 1 338 ? 30.238 25.566 -36.200 1.00 53.81 338 ALA A O 1
ATOM 2615 N N . ALA A 1 339 ? 30.717 26.714 -34.324 1.00 54.94 339 ALA A N 1
ATOM 2616 C CA . ALA A 1 339 ? 29.923 25.876 -33.424 1.00 54.94 339 ALA A CA 1
ATOM 2617 C C . ALA A 1 339 ? 28.442 25.841 -33.842 1.00 54.94 339 ALA A C 1
ATOM 2619 O O . ALA A 1 339 ? 27.848 24.768 -33.928 1.00 54.94 339 ALA A O 1
ATOM 2620 N N . ALA A 1 340 ? 27.865 26.997 -34.195 1.00 55.09 340 ALA A N 1
ATOM 2621 C CA . ALA A 1 340 ? 26.494 27.084 -34.698 1.00 55.09 340 ALA A CA 1
ATOM 2622 C C . ALA A 1 340 ? 26.273 26.254 -35.971 1.00 55.09 340 ALA A C 1
ATOM 2624 O O . ALA A 1 340 ? 25.296 25.513 -36.051 1.00 55.09 340 ALA A O 1
ATOM 2625 N N . LYS A 1 341 ? 27.201 26.321 -36.936 1.00 55.44 341 LYS A N 1
ATOM 2626 C CA . LYS A 1 341 ? 27.124 25.521 -38.169 1.00 55.44 341 LYS A CA 1
ATOM 2627 C C . LYS A 1 341 ? 27.262 24.022 -37.909 1.00 55.44 341 LYS A C 1
ATOM 2629 O O . LYS A 1 341 ? 26.562 23.253 -38.556 1.00 55.44 341 LYS A O 1
ATOM 2634 N N . TYR A 1 342 ? 28.120 23.600 -36.980 1.00 57.25 342 TYR A N 1
ATOM 2635 C CA . TYR A 1 342 ? 28.268 22.180 -36.641 1.00 57.25 342 TYR A CA 1
ATOM 2636 C C . TYR A 1 342 ? 27.023 21.603 -35.977 1.00 57.25 342 TYR A C 1
ATOM 2638 O O . TYR A 1 342 ? 26.582 20.516 -36.346 1.00 57.25 342 TYR A O 1
ATOM 2646 N N . VAL A 1 343 ? 26.422 22.345 -35.047 1.00 56.59 343 VAL A N 1
ATOM 2647 C CA . VAL A 1 343 ? 25.167 21.941 -34.406 1.00 56.59 343 VAL A CA 1
ATOM 2648 C C . VAL A 1 343 ? 24.031 21.868 -35.435 1.00 56.59 343 VAL A C 1
ATOM 2650 O O . VAL A 1 343 ? 23.295 20.884 -35.451 1.00 56.59 343 VAL A O 1
ATOM 2653 N N . ASP A 1 344 ? 23.937 22.846 -36.344 1.00 53.25 344 ASP A N 1
ATOM 2654 C CA . ASP A 1 344 ? 22.901 22.890 -37.387 1.00 53.25 344 ASP A CA 1
ATOM 2655 C C . ASP A 1 344 ? 23.092 21.814 -38.488 1.00 53.25 344 ASP A C 1
ATOM 2657 O O . ASP A 1 344 ? 22.112 21.401 -39.102 1.00 53.25 344 ASP A O 1
ATOM 2661 N N . GLN A 1 345 ? 24.323 21.348 -38.754 1.00 49.59 345 GLN A N 1
ATOM 2662 C CA . GLN A 1 345 ? 24.619 20.308 -39.759 1.00 49.59 345 GLN A CA 1
ATOM 2663 C C . GLN A 1 345 ? 24.477 18.875 -39.229 1.00 49.59 345 GLN A C 1
ATOM 2665 O O . GLN A 1 345 ? 24.120 17.976 -39.987 1.00 49.59 345 GLN A O 1
ATOM 2670 N N . CYS A 1 346 ? 24.782 18.647 -37.949 1.00 44.19 346 CYS A N 1
ATOM 2671 C CA . CYS A 1 346 ? 24.745 17.315 -37.341 1.00 44.19 346 CYS A CA 1
ATOM 2672 C C . CYS A 1 346 ? 23.350 16.931 -36.831 1.00 44.19 346 CYS A C 1
ATOM 2674 O O . CYS A 1 346 ? 22.995 15.753 -36.821 1.00 44.19 346 CYS A O 1
ATOM 2676 N N . LEU A 1 347 ? 22.545 17.911 -36.414 1.00 49.03 347 LEU A N 1
ATOM 2677 C CA . LEU A 1 347 ? 21.171 17.676 -35.995 1.00 49.03 347 LEU A CA 1
ATOM 2678 C C . LEU A 1 347 ? 20.251 17.826 -37.210 1.00 49.03 347 LEU A C 1
ATOM 2680 O O . LEU A 1 347 ? 20.035 18.935 -37.696 1.00 49.03 347 LEU A O 1
ATOM 2684 N N . VAL A 1 348 ? 19.647 16.727 -37.676 1.00 41.28 348 VAL A N 1
ATOM 2685 C CA . VAL A 1 348 ? 18.481 16.803 -38.574 1.00 41.28 348 VAL A CA 1
ATOM 2686 C C . VAL A 1 348 ? 17.309 17.337 -37.749 1.00 41.28 348 VAL A C 1
ATOM 2688 O O . VAL A 1 348 ? 16.494 16.598 -37.202 1.00 41.28 348 VAL A O 1
ATOM 2691 N N . LEU A 1 349 ? 17.275 18.655 -37.576 1.00 39.81 349 LEU A N 1
ATOM 2692 C CA . LEU A 1 349 ? 16.250 19.349 -36.814 1.00 39.81 349 LEU A CA 1
ATOM 2693 C C . LEU A 1 349 ? 14.926 19.253 -37.583 1.00 39.81 349 LEU A C 1
ATOM 2695 O O . LEU A 1 349 ? 14.778 19.857 -38.647 1.00 39.81 349 LEU A O 1
ATOM 2699 N N . LYS A 1 350 ? 13.904 18.603 -37.011 1.00 35.81 350 LYS A N 1
ATOM 2700 C CA . LYS A 1 350 ? 12.532 19.050 -37.288 1.00 35.81 350 LYS A CA 1
ATOM 2701 C C . LYS A 1 350 ? 12.442 20.455 -36.713 1.00 35.81 350 LYS A C 1
ATOM 2703 O O . LYS A 1 350 ? 12.380 20.626 -35.498 1.00 35.81 350 LYS A O 1
ATOM 2708 N N . SER A 1 351 ? 12.495 21.469 -37.571 1.00 37.78 351 SER A N 1
ATOM 2709 C CA . SER A 1 351 ? 12.301 22.850 -37.153 1.00 37.78 351 SER A CA 1
ATOM 2710 C C . SER A 1 351 ? 10.848 23.031 -36.716 1.00 37.78 351 SER A C 1
ATOM 2712 O O . SER A 1 351 ? 9.977 23.437 -37.477 1.00 37.78 351 SER A O 1
ATOM 2714 N N . VAL A 1 352 ? 10.560 22.728 -35.453 1.00 39.62 352 VAL A N 1
ATOM 2715 C CA . VAL A 1 352 ? 9.370 23.270 -34.810 1.00 39.62 352 VAL A CA 1
ATOM 2716 C C . VAL A 1 352 ? 9.702 24.737 -34.601 1.00 39.62 352 VAL A C 1
ATOM 2718 O O . VAL A 1 352 ? 10.465 25.099 -33.708 1.00 39.62 352 VAL A O 1
ATOM 2721 N N . GLN A 1 353 ? 9.255 25.576 -35.532 1.00 37.91 353 GLN A N 1
ATOM 2722 C CA . GLN A 1 353 ? 9.414 27.018 -35.438 1.00 37.91 353 GLN A CA 1
ATOM 2723 C C . GLN A 1 353 ? 8.660 27.510 -34.196 1.00 37.91 353 GLN A C 1
ATOM 2725 O O . GLN A 1 353 ? 7.488 27.871 -34.266 1.00 37.91 353 GLN A O 1
ATOM 2730 N N . ALA A 1 354 ? 9.352 27.543 -33.054 1.00 37.03 354 ALA A N 1
ATOM 2731 C CA . ALA A 1 354 ? 8.880 28.179 -31.826 1.00 37.03 354 ALA A CA 1
ATOM 2732 C C . ALA A 1 354 ? 8.496 29.653 -32.067 1.00 37.03 354 ALA A C 1
ATOM 2734 O O . ALA A 1 354 ? 7.646 30.191 -31.371 1.00 37.03 354 ALA A O 1
ATOM 2735 N N . THR A 1 355 ? 9.022 30.267 -33.136 1.00 35.09 355 THR A N 1
ATOM 2736 C CA . THR A 1 355 ? 8.731 31.635 -33.589 1.00 35.09 355 THR A CA 1
ATOM 2737 C C . THR A 1 355 ? 7.260 31.939 -33.887 1.00 35.09 355 THR A C 1
ATOM 2739 O O . THR A 1 355 ? 6.941 33.103 -34.115 1.00 35.09 355 THR A O 1
ATOM 2742 N N . LYS A 1 356 ? 6.352 30.955 -33.894 1.00 38.62 356 LYS A N 1
ATOM 2743 C CA . LYS A 1 356 ? 4.903 31.202 -34.032 1.00 38.62 356 LYS A CA 1
ATOM 2744 C C . LYS A 1 356 ? 4.025 30.453 -33.033 1.00 38.62 356 LYS A C 1
ATOM 2746 O O . LYS A 1 356 ? 2.812 30.600 -33.103 1.00 38.62 356 LYS A O 1
ATOM 2751 N N . MET A 1 357 ? 4.606 29.655 -32.141 1.00 42.06 357 MET A N 1
ATOM 2752 C CA . MET A 1 357 ? 3.835 28.756 -31.289 1.00 42.06 357 MET A CA 1
ATOM 2753 C C . MET A 1 357 ? 3.756 29.322 -29.875 1.00 42.06 357 MET A C 1
ATOM 2755 O O . MET A 1 357 ? 4.768 29.509 -29.204 1.00 42.06 357 MET A O 1
ATOM 2759 N N . SER A 1 358 ? 2.543 29.616 -29.426 1.00 49.28 358 SER A N 1
ATOM 2760 C CA . SER A 1 358 ? 2.294 30.073 -28.061 1.00 49.28 358 SER A CA 1
ATOM 2761 C C . SER A 1 358 ? 2.630 28.973 -27.040 1.00 49.28 358 SER A C 1
ATOM 2763 O O . SER A 1 358 ? 2.561 27.781 -27.343 1.00 49.28 358 SER A O 1
ATOM 2765 N N . ILE A 1 359 ? 2.935 29.348 -25.789 1.00 50.69 359 ILE A N 1
ATOM 2766 C CA . ILE A 1 359 ? 3.171 28.395 -24.677 1.00 50.69 359 ILE A CA 1
ATOM 2767 C C . ILE A 1 359 ? 2.019 27.380 -24.555 1.00 50.69 359 ILE A C 1
ATOM 2769 O O . ILE A 1 359 ? 2.226 26.217 -24.209 1.00 50.69 359 ILE A O 1
ATOM 2773 N N . LYS A 1 360 ? 0.798 27.818 -24.875 1.00 48.66 360 LYS A N 1
ATOM 2774 C CA . LYS A 1 360 ? -0.401 26.986 -24.903 1.00 48.66 360 LYS A CA 1
ATOM 2775 C C . LYS A 1 360 ? -0.336 25.921 -26.004 1.00 48.66 360 LYS A C 1
ATOM 2777 O O . LYS A 1 360 ? -0.504 24.748 -25.699 1.00 48.66 360 LYS A O 1
ATOM 2782 N N . GLU A 1 361 ? -0.010 26.300 -27.237 1.00 43.00 361 GLU A N 1
ATOM 2783 C CA . GLU A 1 361 ? 0.137 25.359 -28.358 1.00 43.00 361 GLU A CA 1
ATOM 2784 C C . GLU A 1 361 ? 1.326 24.403 -28.166 1.00 43.00 361 GLU A C 1
ATOM 2786 O O . GLU A 1 361 ? 1.260 23.241 -28.563 1.00 43.00 361 GLU A O 1
ATOM 2791 N N . ALA A 1 362 ? 2.406 24.842 -27.511 1.00 44.75 362 ALA A N 1
ATOM 2792 C CA . ALA A 1 362 ? 3.524 23.965 -27.158 1.00 44.75 362 ALA A CA 1
ATOM 2793 C C . ALA A 1 362 ? 3.108 22.899 -26.123 1.00 44.75 362 ALA A C 1
ATOM 2795 O O . ALA A 1 362 ? 3.450 21.722 -26.253 1.00 44.75 362 ALA A O 1
ATOM 2796 N N . ARG A 1 363 ? 2.295 23.278 -25.131 1.00 49.00 363 ARG A N 1
ATOM 2797 C CA . ARG A 1 363 ? 1.725 22.331 -24.159 1.00 49.00 363 ARG A CA 1
ATOM 2798 C C . ARG A 1 363 ? 0.701 21.391 -24.796 1.00 49.00 363 ARG A C 1
ATOM 2800 O O . ARG A 1 363 ? 0.707 20.201 -24.500 1.00 49.00 363 ARG A O 1
ATOM 2807 N N . GLU A 1 364 ? -0.124 21.889 -25.714 1.00 42.28 364 GLU A N 1
ATOM 2808 C CA . GLU A 1 364 ? -1.090 21.080 -26.473 1.00 42.28 364 GLU A CA 1
ATOM 2809 C C . GLU A 1 364 ? -0.403 20.072 -27.414 1.00 42.28 364 GLU A C 1
ATOM 2811 O O . GLU A 1 364 ? -0.906 18.967 -27.604 1.00 42.28 364 GLU A O 1
ATOM 2816 N N . ASN A 1 365 ? 0.790 20.396 -27.927 1.00 40.66 365 ASN A N 1
ATOM 2817 C CA . ASN A 1 365 ? 1.626 19.486 -28.721 1.00 40.66 365 ASN A CA 1
ATOM 2818 C C . ASN A 1 365 ? 2.484 18.509 -27.886 1.00 40.66 365 ASN A C 1
ATOM 2820 O O . ASN A 1 365 ? 3.197 17.676 -28.462 1.00 40.66 365 ASN A O 1
ATOM 2824 N N . GLY A 1 366 ? 2.390 18.577 -26.551 1.00 34.69 366 GLY A N 1
ATOM 2825 C CA . GLY A 1 366 ? 2.979 17.611 -25.621 1.00 34.69 366 GLY A CA 1
ATOM 2826 C C . GLY A 1 366 ? 4.405 17.913 -25.148 1.00 34.69 366 GLY A C 1
ATOM 2827 O O . GLY A 1 366 ? 5.069 16.999 -24.666 1.00 34.69 366 GLY A O 1
ATOM 2828 N N . TYR A 1 367 ? 4.893 19.152 -25.275 1.00 40.06 367 TYR A N 1
ATOM 2829 C CA . TYR A 1 367 ? 6.216 19.544 -24.771 1.00 40.06 367 TYR A CA 1
ATOM 2830 C C . TYR A 1 367 ? 6.175 19.843 -23.260 1.00 40.06 367 TYR A C 1
ATOM 2832 O O . TYR A 1 367 ? 5.336 20.621 -22.804 1.00 40.06 367 TYR A O 1
ATOM 2840 N N . ASN A 1 368 ? 7.096 19.255 -22.484 1.00 43.59 368 ASN A N 1
ATOM 2841 C CA . ASN A 1 368 ? 7.275 19.570 -21.063 1.00 43.59 368 ASN A CA 1
ATOM 2842 C C . ASN A 1 368 ? 8.266 20.737 -20.909 1.00 43.59 368 ASN A C 1
ATOM 2844 O O . ASN A 1 368 ? 9.413 20.630 -21.339 1.00 43.59 368 ASN A O 1
ATOM 2848 N N . LEU A 1 369 ? 7.803 21.852 -20.338 1.00 49.44 369 LEU A N 1
ATOM 2849 C CA . LEU A 1 369 ? 8.535 23.123 -20.249 1.00 49.44 369 LEU A CA 1
ATOM 2850 C C . LEU A 1 369 ? 8.814 23.551 -18.797 1.00 49.44 369 LEU A C 1
ATOM 2852 O O . LEU A 1 369 ? 9.319 24.647 -18.575 1.00 49.44 369 LEU A O 1
ATOM 2856 N N . ASP A 1 370 ? 8.480 22.720 -17.807 1.00 45.34 370 ASP A N 1
ATOM 2857 C CA . ASP A 1 370 ? 8.357 23.158 -16.410 1.00 45.34 370 ASP A CA 1
ATOM 2858 C C . ASP A 1 370 ? 9.707 23.372 -15.679 1.00 45.34 370 ASP A C 1
ATOM 2860 O O . ASP A 1 370 ? 9.727 23.970 -14.605 1.00 45.34 370 ASP A O 1
ATOM 2864 N N . GLU A 1 371 ? 10.841 22.975 -16.275 1.00 41.00 371 GLU A N 1
ATOM 2865 C CA . GLU A 1 371 ? 12.203 23.223 -15.747 1.00 41.00 371 GLU A CA 1
ATOM 2866 C C . GLU A 1 371 ? 12.982 24.318 -16.502 1.00 41.00 371 GLU A C 1
ATOM 2868 O O . GLU A 1 371 ? 14.066 24.720 -16.079 1.00 41.00 371 GLU A O 1
ATOM 2873 N N . TRP A 1 372 ? 12.441 24.833 -17.608 1.00 40.00 372 TRP A N 1
ATOM 2874 C CA . TRP A 1 372 ? 13.125 25.809 -18.454 1.00 40.00 372 TRP A CA 1
ATOM 2875 C C . TRP A 1 372 ? 12.485 27.183 -18.264 1.00 40.00 372 TRP A C 1
ATOM 2877 O O . TRP A 1 372 ? 11.392 27.450 -18.764 1.00 40.00 372 TRP A O 1
ATOM 2887 N N . GLN A 1 373 ? 13.168 28.085 -17.550 1.00 42.31 373 GLN A N 1
ATOM 2888 C CA . GLN A 1 373 ? 12.811 29.504 -17.570 1.00 42.31 373 GLN A CA 1
ATOM 2889 C C . GLN A 1 373 ? 13.115 30.049 -18.967 1.00 42.31 373 GLN A C 1
ATOM 2891 O O . GLN A 1 373 ? 14.245 30.416 -19.281 1.00 42.31 373 GLN A O 1
ATOM 2896 N N . ILE A 1 374 ? 12.099 30.048 -19.831 1.00 43.06 374 ILE A N 1
ATOM 2897 C CA . ILE A 1 374 ? 12.154 30.656 -21.159 1.00 43.06 374 ILE A CA 1
ATOM 2898 C C . ILE A 1 374 ? 12.335 32.164 -20.952 1.00 43.06 374 ILE A C 1
ATOM 2900 O O . ILE A 1 374 ? 11.365 32.902 -20.806 1.00 43.06 374 ILE A O 1
ATOM 2904 N N . ASN A 1 375 ? 13.582 32.631 -20.927 1.00 38.06 375 ASN A N 1
ATOM 2905 C CA . ASN A 1 375 ? 13.880 34.059 -20.812 1.00 38.06 375 ASN A CA 1
ATOM 2906 C C . ASN A 1 375 ? 13.616 34.819 -22.124 1.00 38.06 375 ASN A C 1
ATOM 2908 O O . ASN A 1 375 ? 13.694 36.044 -22.150 1.00 38.06 375 ASN A O 1
ATOM 2912 N N . SER A 1 376 ? 13.260 34.129 -23.215 1.00 40.88 376 SER A N 1
ATOM 2913 C CA . SER A 1 376 ? 12.757 34.768 -24.432 1.00 40.88 376 SER A CA 1
ATOM 2914 C C . SER A 1 376 ? 11.978 33.786 -25.326 1.00 40.88 376 SER A C 1
ATOM 2916 O O . SER A 1 376 ? 12.455 32.671 -25.540 1.00 40.88 376 SER A O 1
ATOM 2918 N N . PRO A 1 377 ? 10.842 34.192 -25.935 1.00 37.03 377 PRO A N 1
ATOM 2919 C CA . PRO A 1 377 ? 10.072 33.418 -26.928 1.00 37.03 377 PRO A CA 1
ATOM 2920 C C . PRO A 1 377 ? 10.844 32.963 -28.187 1.00 37.03 377 PRO A C 1
ATOM 2922 O O . PRO A 1 377 ? 10.253 32.377 -29.092 1.00 37.03 377 PRO A O 1
ATOM 2925 N N . ALA A 1 378 ? 12.141 33.268 -28.291 1.00 35.38 378 ALA A N 1
ATOM 2926 C CA . ALA A 1 378 ? 12.965 33.057 -29.477 1.00 35.38 378 ALA A CA 1
ATOM 2927 C C . ALA A 1 378 ? 13.919 31.845 -29.406 1.00 35.38 378 ALA A C 1
ATOM 2929 O O . ALA A 1 378 ? 14.548 31.523 -30.418 1.00 35.38 378 ALA A O 1
ATOM 2930 N N . GLU A 1 379 ? 14.062 31.161 -28.264 1.00 40.03 379 GLU A N 1
ATOM 2931 C CA . GLU A 1 379 ? 15.007 30.038 -28.164 1.00 40.03 379 GLU A CA 1
ATOM 2932 C C . GLU A 1 379 ? 14.454 28.730 -28.746 1.00 40.03 379 GLU A C 1
ATOM 2934 O O . GLU A 1 379 ? 13.402 28.224 -28.357 1.00 40.03 379 GLU A O 1
ATOM 2939 N N . LYS A 1 380 ? 15.201 28.155 -29.697 1.00 43.72 380 LYS A N 1
ATOM 2940 C CA . LYS A 1 380 ? 14.891 26.858 -30.308 1.00 43.72 380 LYS A CA 1
ATOM 2941 C C . LYS A 1 380 ? 15.259 25.729 -29.335 1.00 43.72 380 LYS A C 1
ATOM 2943 O O . LYS A 1 380 ? 16.421 25.600 -28.945 1.00 43.72 380 LYS A O 1
ATOM 2948 N N . LEU A 1 381 ? 14.281 24.898 -28.977 1.00 44.41 381 LEU A N 1
ATOM 2949 C CA . LEU A 1 381 ? 14.481 23.674 -28.195 1.00 44.41 381 LEU A CA 1
ATOM 2950 C C . LEU A 1 381 ? 15.021 22.561 -29.101 1.00 44.41 381 LEU A C 1
ATOM 2952 O O . LEU A 1 381 ? 14.467 22.324 -30.177 1.00 44.41 381 LEU A O 1
ATOM 2956 N N . ILE A 1 382 ? 16.088 21.874 -28.679 1.00 45.69 382 ILE A N 1
ATOM 2957 C CA . ILE A 1 382 ? 16.578 20.686 -29.383 1.00 45.69 382 ILE A CA 1
ATOM 2958 C C . ILE A 1 382 ? 15.870 19.466 -28.806 1.00 45.69 382 ILE A C 1
ATOM 2960 O O . ILE A 1 382 ? 15.994 19.145 -27.622 1.00 45.69 382 ILE A O 1
ATOM 2964 N N . VAL A 1 383 ? 15.160 18.764 -29.681 1.00 44.69 383 VAL A N 1
ATOM 2965 C CA . VAL A 1 383 ? 14.588 17.452 -29.395 1.00 44.69 383 VAL A CA 1
ATOM 2966 C C . VAL A 1 383 ? 15.290 16.459 -30.318 1.00 44.69 383 VAL A C 1
ATOM 2968 O O . VAL A 1 383 ? 15.030 16.474 -31.524 1.00 44.69 383 VAL A O 1
ATOM 2971 N N . PRO A 1 384 ? 16.260 15.677 -29.823 1.00 39.88 384 PRO A N 1
ATOM 2972 C CA . PRO A 1 384 ? 16.886 14.655 -30.643 1.00 39.88 384 PRO A CA 1
ATOM 2973 C C . PRO A 1 384 ? 15.906 13.498 -30.824 1.00 39.88 384 PRO A C 1
ATOM 2975 O O . PRO A 1 384 ? 15.219 13.108 -29.891 1.00 39.88 384 PRO A O 1
ATOM 2978 N N . THR A 1 385 ? 15.846 12.939 -32.028 1.00 39.56 385 THR A N 1
ATOM 2979 C CA . THR A 1 385 ? 14.921 11.844 -32.357 1.00 39.56 385 THR A CA 1
ATOM 2980 C C . THR A 1 385 ? 15.297 10.500 -31.717 1.00 39.56 385 THR A C 1
ATOM 2982 O O . THR A 1 385 ? 14.465 9.600 -31.725 1.00 39.56 385 THR A O 1
ATOM 2985 N N . ASN A 1 386 ? 16.521 10.345 -31.184 1.00 39.72 386 ASN A N 1
ATOM 2986 C CA . ASN A 1 386 ? 16.883 9.346 -30.165 1.00 39.72 386 ASN A CA 1
ATOM 2987 C C . ASN A 1 386 ? 18.194 9.739 -29.427 1.00 39.72 386 ASN A C 1
ATOM 2989 O O . ASN A 1 386 ? 18.967 10.579 -29.903 1.00 39.72 386 ASN A O 1
ATOM 2993 N N . THR A 1 387 ? 18.464 9.120 -28.271 1.00 39.81 387 THR A N 1
ATOM 2994 C CA . THR A 1 387 ? 19.678 9.332 -27.455 1.00 39.81 387 THR A CA 1
ATOM 2995 C C . THR A 1 387 ? 20.968 8.901 -28.174 1.00 39.81 387 THR A C 1
ATOM 2997 O O . THR A 1 387 ? 22.009 9.545 -28.019 1.00 39.81 387 THR A O 1
ATOM 3000 N N . ASP A 1 388 ? 20.904 7.861 -29.011 1.00 43.81 388 ASP A N 1
ATOM 3001 C CA . ASP A 1 388 ? 22.050 7.349 -29.776 1.00 43.81 388 ASP A CA 1
ATOM 3002 C C . ASP A 1 388 ? 22.535 8.331 -30.852 1.00 43.81 388 ASP A C 1
ATOM 3004 O O . ASP A 1 388 ? 23.727 8.405 -31.121 1.00 43.81 388 ASP A O 1
ATOM 3008 N N . ALA A 1 389 ? 21.654 9.142 -31.436 1.00 44.94 389 ALA A N 1
ATOM 3009 C CA . ALA A 1 389 ? 21.973 10.126 -32.464 1.00 44.94 389 ALA A CA 1
ATOM 3010 C C . ALA A 1 389 ? 22.739 11.311 -31.867 1.00 44.94 389 ALA A C 1
ATOM 3012 O O . ALA A 1 389 ? 23.684 11.817 -32.476 1.00 44.94 389 ALA A O 1
ATOM 3013 N N . LEU A 1 390 ? 22.380 11.711 -30.641 1.00 44.34 390 LEU A N 1
ATOM 3014 C CA . LEU A 1 390 ? 23.123 12.708 -29.874 1.00 44.34 390 LEU A CA 1
ATOM 3015 C C . LEU A 1 390 ? 24.505 12.166 -29.471 1.00 44.34 390 LEU A C 1
ATOM 3017 O O . LEU A 1 390 ? 25.508 12.858 -29.644 1.00 44.34 390 LEU A O 1
ATOM 3021 N N . MET A 1 391 ? 24.583 10.914 -29.011 1.00 46.53 391 MET A N 1
ATOM 3022 C CA . MET A 1 391 ? 25.854 10.274 -28.648 1.00 46.53 391 MET A CA 1
ATOM 3023 C C . MET A 1 391 ? 26.758 10.021 -29.864 1.00 46.53 391 MET A C 1
ATOM 3025 O O . MET A 1 391 ? 27.953 10.307 -29.798 1.00 46.53 391 MET A O 1
ATOM 3029 N N . MET A 1 392 ? 26.204 9.600 -31.005 1.00 49.19 392 MET A N 1
ATOM 3030 C CA . MET A 1 392 ? 26.923 9.482 -32.279 1.00 49.19 392 MET A CA 1
ATOM 3031 C C . MET A 1 392 ? 27.422 10.841 -32.778 1.00 49.19 392 MET A C 1
ATOM 3033 O O . MET A 1 392 ? 28.533 10.916 -33.302 1.00 49.19 392 MET A O 1
ATOM 3037 N N . CYS A 1 393 ? 26.659 11.925 -32.595 1.00 47.16 393 CYS A N 1
ATOM 3038 C CA . CYS A 1 393 ? 27.126 13.279 -32.907 1.00 47.16 393 CYS A CA 1
ATOM 3039 C C . CYS A 1 393 ? 28.314 13.685 -32.031 1.00 47.16 393 CYS A C 1
ATOM 3041 O O . CYS A 1 393 ? 29.323 14.168 -32.548 1.00 47.16 393 CYS A O 1
ATOM 3043 N N . ILE A 1 394 ? 28.228 13.448 -30.720 1.00 47.09 394 ILE A N 1
ATOM 3044 C CA . ILE A 1 394 ? 29.302 13.760 -29.768 1.00 47.09 394 ILE A CA 1
ATOM 3045 C C . ILE A 1 394 ? 30.560 12.931 -30.073 1.00 47.09 394 ILE A C 1
ATOM 3047 O O . ILE A 1 394 ? 31.669 13.466 -30.059 1.00 47.09 394 ILE A O 1
ATOM 3051 N N . GLU A 1 395 ? 30.420 11.646 -30.404 1.00 51.09 395 GLU A N 1
ATOM 3052 C CA . GLU A 1 395 ? 31.553 10.799 -30.796 1.00 51.09 395 GLU A CA 1
ATOM 3053 C C . GLU A 1 395 ? 32.163 11.192 -32.148 1.00 51.09 395 GLU A C 1
ATOM 3055 O O . GLU A 1 395 ? 33.391 11.210 -32.282 1.00 51.09 395 GLU A O 1
ATOM 3060 N N . ARG A 1 396 ? 31.345 11.543 -33.149 1.00 50.62 396 ARG A N 1
ATOM 3061 C CA . ARG A 1 396 ? 31.827 11.998 -34.465 1.00 50.62 396 ARG A CA 1
ATOM 3062 C C . ARG A 1 396 ? 32.578 13.326 -34.363 1.00 50.62 396 ARG A C 1
ATOM 3064 O O . ARG A 1 396 ? 33.637 13.461 -34.974 1.00 50.62 396 ARG A O 1
ATOM 3071 N N . LEU A 1 397 ? 32.104 14.259 -33.535 1.00 46.66 397 LEU A N 1
ATOM 3072 C CA . LEU A 1 397 ? 32.796 15.522 -33.255 1.00 46.66 397 LEU A CA 1
ATOM 3073 C C . LEU A 1 397 ? 34.126 15.299 -32.519 1.00 46.66 397 LEU A C 1
ATOM 3075 O O . LEU A 1 397 ? 35.144 15.870 -32.910 1.00 46.66 397 LEU A O 1
ATOM 3079 N N . LYS A 1 398 ? 34.162 14.397 -31.526 1.00 47.56 398 LYS A N 1
ATOM 3080 C CA . LYS A 1 398 ? 35.410 14.004 -30.846 1.00 47.56 398 LYS A CA 1
ATOM 3081 C C . LYS A 1 398 ? 36.426 13.370 -31.806 1.00 47.56 398 LYS A C 1
ATOM 3083 O O . LYS A 1 398 ? 37.611 13.677 -31.721 1.00 47.56 398 LYS A O 1
ATOM 3088 N N . ARG A 1 399 ? 35.988 12.526 -32.750 1.00 48.41 399 ARG A N 1
ATOM 3089 C CA . ARG A 1 399 ? 36.869 11.906 -33.764 1.00 48.41 399 ARG A CA 1
ATOM 3090 C C . ARG A 1 399 ? 37.375 12.899 -34.816 1.00 48.41 399 ARG A C 1
ATOM 3092 O O . ARG A 1 399 ? 38.523 12.777 -35.240 1.00 48.41 399 ARG A O 1
ATOM 3099 N N . ALA A 1 400 ? 36.559 13.873 -35.222 1.00 46.72 400 ALA A N 1
ATOM 3100 C CA . ALA A 1 400 ? 36.958 14.913 -36.173 1.00 46.72 400 ALA A CA 1
ATOM 3101 C C . ALA A 1 400 ? 38.038 15.846 -35.595 1.00 46.72 400 ALA A C 1
ATOM 3103 O O . ALA A 1 400 ? 38.990 16.180 -36.300 1.00 46.72 400 ALA A O 1
ATOM 3104 N N . ASN A 1 401 ? 37.947 16.179 -34.301 1.00 45.69 401 ASN A N 1
ATOM 3105 C CA . ASN A 1 401 ? 38.930 17.024 -33.614 1.00 45.69 401 ASN A CA 1
ATOM 3106 C C . ASN A 1 401 ? 40.312 16.345 -33.479 1.00 45.69 401 ASN A C 1
ATOM 3108 O O . ASN A 1 401 ? 41.344 16.999 -33.546 1.00 45.69 401 ASN A O 1
ATOM 3112 N N . ILE A 1 402 ? 40.348 15.010 -33.375 1.00 47.56 402 ILE A N 1
ATOM 3113 C CA . ILE A 1 402 ? 41.596 14.225 -33.296 1.00 47.56 402 ILE A CA 1
ATOM 3114 C C . ILE A 1 402 ? 42.295 14.096 -34.665 1.00 47.56 402 ILE A C 1
ATOM 3116 O O . ILE A 1 402 ? 43.513 13.946 -34.719 1.00 47.56 402 ILE A O 1
ATOM 3120 N N . LYS A 1 403 ? 41.550 14.137 -35.780 1.00 43.62 403 LYS A N 1
ATOM 3121 C CA . LYS A 1 403 ? 42.089 13.902 -37.136 1.00 43.62 403 LYS A CA 1
ATOM 3122 C C . LYS A 1 403 ? 42.238 15.160 -38.002 1.00 43.62 403 LYS A C 1
ATOM 3124 O O . LYS A 1 403 ? 42.762 15.054 -39.105 1.00 43.62 403 LYS A O 1
ATOM 3129 N N . GLY A 1 404 ? 41.767 16.325 -37.553 1.00 44.75 404 GLY A N 1
ATOM 3130 C CA . GLY A 1 404 ? 41.836 17.573 -38.328 1.00 44.75 404 GLY A CA 1
ATOM 3131 C C . GLY A 1 404 ? 40.999 17.570 -39.620 1.00 44.75 404 GLY A C 1
ATOM 3132 O O . GLY A 1 404 ? 41.259 18.358 -40.527 1.00 44.75 404 GLY A O 1
ATOM 3133 N N . VAL A 1 405 ? 40.003 16.683 -39.730 1.00 46.44 405 VAL A N 1
ATOM 3134 C CA . VAL A 1 405 ? 39.183 16.500 -40.944 1.00 46.44 405 VAL A CA 1
ATOM 3135 C C . VAL A 1 405 ? 37.877 17.295 -40.845 1.00 46.44 405 VAL A C 1
ATOM 3137 O O . VAL A 1 405 ? 37.210 17.299 -39.810 1.00 46.44 405 VAL A O 1
ATOM 3140 N N . LYS A 1 406 ? 37.479 17.956 -41.942 1.00 44.62 406 LYS A N 1
ATOM 3141 C CA . LYS A 1 406 ? 36.250 18.765 -42.020 1.00 44.62 406 LYS A CA 1
ATOM 3142 C C . LYS A 1 406 ? 35.004 17.871 -42.062 1.00 44.62 406 LYS A C 1
ATOM 3144 O O . LYS A 1 406 ? 34.836 17.103 -43.003 1.00 44.62 406 LYS A O 1
ATOM 3149 N N . VAL A 1 407 ? 34.080 18.071 -41.118 1.00 40.44 407 VAL A N 1
ATOM 3150 C CA . VAL A 1 407 ? 32.865 17.260 -40.859 1.00 40.44 407 VAL A CA 1
ATOM 3151 C C . VAL A 1 407 ? 32.053 16.872 -42.110 1.00 40.44 407 VAL A C 1
ATOM 3153 O O . VAL A 1 407 ? 31.581 15.743 -42.189 1.00 40.44 407 VAL A O 1
ATOM 3156 N N . HIS A 1 408 ? 31.948 17.738 -43.125 1.00 42.31 408 HIS A N 1
ATOM 3157 C CA . HIS A 1 408 ? 31.221 17.428 -44.370 1.00 42.31 408 HIS A CA 1
ATOM 3158 C C . HIS A 1 408 ? 31.770 16.229 -45.174 1.00 42.31 408 HIS A C 1
ATOM 3160 O O . HIS A 1 408 ? 31.035 15.652 -45.964 1.00 42.31 408 HIS A O 1
ATOM 3166 N N . GLN A 1 409 ? 33.034 15.836 -44.975 1.00 42.19 409 GLN A N 1
ATOM 3167 C CA . GLN A 1 409 ? 33.647 14.687 -45.658 1.00 42.19 409 GLN A CA 1
ATOM 3168 C C . GLN A 1 409 ? 33.286 13.342 -45.010 1.00 42.19 409 GLN A C 1
ATOM 3170 O O . GLN A 1 409 ? 33.504 12.308 -45.622 1.00 42.19 409 GLN A O 1
ATOM 3175 N N . LEU A 1 410 ? 32.714 13.347 -43.800 1.00 42.91 410 LEU A N 1
ATOM 3176 C CA . LEU A 1 410 ? 32.305 12.142 -43.061 1.00 42.91 410 LEU A CA 1
ATOM 3177 C C . LEU A 1 410 ? 30.833 11.756 -43.293 1.00 42.91 410 LEU A C 1
ATOM 3179 O O . LEU A 1 410 ? 30.339 10.841 -42.643 1.00 42.91 410 LEU A O 1
ATOM 3183 N N . LEU A 1 411 ? 30.111 12.496 -44.142 1.00 37.34 411 LEU A N 1
ATOM 3184 C CA . LEU A 1 411 ? 28.690 12.269 -44.441 1.00 37.34 411 LEU A CA 1
ATOM 3185 C C . LEU A 1 411 ? 28.457 11.489 -45.748 1.00 37.34 411 LEU A C 1
ATOM 3187 O O . LEU A 1 411 ? 27.306 11.205 -46.066 1.00 37.34 411 LEU A O 1
ATOM 3191 N N . ASN A 1 412 ? 29.524 11.159 -46.483 1.00 36.69 412 ASN A N 1
ATOM 3192 C CA . ASN A 1 412 ? 29.467 10.443 -47.764 1.00 36.69 412 ASN A CA 1
ATOM 3193 C C . ASN A 1 412 ? 30.024 9.004 -47.705 1.00 36.69 412 ASN A C 1
ATOM 3195 O O . ASN A 1 412 ? 30.056 8.348 -48.742 1.00 36.69 412 ASN A O 1
ATOM 3199 N N . ASP A 1 413 ? 30.407 8.534 -46.515 1.00 33.44 413 ASP A N 1
ATOM 3200 C CA . ASP A 1 413 ? 30.709 7.130 -46.191 1.00 33.44 413 ASP A CA 1
ATOM 3201 C C . ASP A 1 413 ? 29.673 6.631 -45.171 1.00 33.44 413 ASP A C 1
ATOM 3203 O O . ASP A 1 413 ? 29.319 5.430 -45.212 1.00 33.44 413 ASP A O 1
#

Foldseek 3Di:
DLFPCLVCLQPVVVVVVLLLVLLDADLVQQLPQQFPLSSCVSDVLCSNRVADWDDDPNAIFGDRPPDTFFSLVSSCVSNDPVLLCVLVSCCSRNVSHDFEPLLNVLSVLLVLQLVVLVLLADPVNPPHDPLSCLQAYDNDPPRPCNLLNLLLSQLSNLLSSQLNRRGDDYDWWPPRSFKGQDDLVSSLSSGGHSPSDDPQLSVLSVVLCLQQVQKFQQDPNGTDPVNVVQQWDADPVGDTDGDRRIMGGDRNVNGNSVSSSVQDDSDSNAHDALQSCCVSPNNVCCCVGPVVGDDHDHPVRVVVVVVVVVQFDFQAQPDWLVVQLVVQCVVLVDDSVVSNVLSVVLAPDPCPPLVPADPVNCVVVPYDCPPPPCPDSHIGGDTGRHPVSVVVSVVLSVVCSVVVDDSVVVPVD

Sequence (413 aa):
MKYNTQGLLRDWQHNKPAMQELARHAASKTAQKPTITAILTATNAERLLGCKVQKIGKQKLATPPRQAIALLPSLVEAMGDNVASLHQLLSAYYSNVVQREDYVAALKLGLTNMVAIDFLTDRHHKTTPASQRKLFQVMGRDDIYRNDKRILSDVARAVSLALFNRVSGKQLTTVAGTGLYLTRDIIRDCMQRPTEATDEQLSNALVLMRIAGYIHLAQNNELTDAGKKLVIVHDKQGKEIANHRVYVVSDFGKANWQMVQKNFALNLNIRLGHTVLGQLLGRDVVSAYFPDLSGGVTRPVIGFMLSRACDSADNTPIMTLAVARDTTQSIADVSPSAAAKYVDQCLVLKSVQATKMSIKEARENGYNLDEWQINSPAEKLIVPTNTDALMMCIERLKRANIKGVKVHQLLND